Protein 2PKE (pdb70)

Nearest PDB structures (foldseek):
  2pke-assembly1_A  TM=1.004E+00  e=1.553E-43  Xanthomonas campestris pv. campestris
  2pke-assembly1_B  TM=9.563E-01  e=7.717E-36  Xanthomonas campestris pv. campestris
  3ddh-assembly1_A  TM=9.426E-01  e=3.919E-20  Bacteroides thetaiotaomicron
  4knv-assembly2_B  TM=7.099E-01  e=1.988E-10  Homo sapiens
  3qnm-assembly1_A  TM=6.988E-01  e=2.850E-10  Bacteroides thetaiotaomicron

B-factor: mean 28.71, std 10.89, range [10.17, 78.53]

Structure (mmCIF, N/CA/C/O backbone):
data_2PKE
#
_entry.id   2PKE
#
_cell.length_a   34.160
_cell.length_b   107.100
_cell.length_c   62.560
_cell.angle_alpha   90.000
_cell.angle_beta   102.290
_cell.angle_gamma   90.000
#
_symmetry.space_group_name_H-M   'P 1 21 1'
#
loop_
_entity.id
_entity.type
_entity.pdbx_description
1 polymer 'Haloacid delahogenase-like family hydrolase'
2 non-polymer 'MAGNESIUM ION'
3 non-polymer 'CHLORIDE ION'
4 non-polymer DI(HYDROXYETHYL)ETHER
5 water water
#
loop_
_atom_site.group_PDB
_atom_site.id
_atom_site.type_symbol
_atom_site.label_atom_id
_atom_site.label_alt_id
_atom_site.label_comp_id
_atom_site.label_asym_id
_atom_site.label_entity_id
_atom_site.label_seq_id
_atom_site.pdbx_PDB_ins_code
_atom_site.Cartn_x
_atom_site.Cartn_y
_atom_site.Cartn_z
_atom_site.occupancy
_atom_site.B_iso_or_equiv
_atom_site.auth_seq_id
_atom_site.auth_comp_id
_atom_site.auth_asym_id
_atom_site.auth_atom_id
_atom_site.pdbx_PDB_model_num
ATOM 1 N N . GLY A 1 1 ? -5.287 39.432 64.599 1.00 50.42 0 GLY A N 1
ATOM 2 C CA . GLY A 1 1 ? -6.528 40.006 64.016 1.00 49.85 0 GLY A CA 1
ATOM 3 C C . GLY A 1 1 ? -6.215 40.786 62.746 1.00 49.64 0 GLY A C 1
ATOM 4 O O . GLY A 1 1 ? -5.296 41.606 62.711 1.00 48.20 0 GLY A O 1
ATOM 13 N N . THR A 1 3 ? -6.605 43.631 59.823 1.00 41.41 2 THR A N 1
ATOM 14 C CA . THR A 1 3 ? -6.969 45.053 59.856 1.00 41.52 2 THR A CA 1
ATOM 15 C C . THR A 1 3 ? -7.354 45.527 58.449 1.00 39.16 2 THR A C 1
ATOM 16 O O . THR A 1 3 ? -6.875 44.975 57.451 1.00 39.38 2 THR A O 1
ATOM 20 N N . PRO A 1 4 ? -8.235 46.539 58.366 1.00 37.99 3 PRO A N 1
ATOM 21 C CA . PRO A 1 4 ? -8.801 46.888 57.065 1.00 37.20 3 PRO A CA 1
ATOM 22 C C . PRO A 1 4 ? -7.764 47.149 55.967 1.00 38.49 3 PRO A C 1
ATOM 23 O O . PRO A 1 4 ? -6.811 47.871 56.183 1.00 37.08 3 PRO A O 1
ATOM 27 N N . ILE A 1 5 ? -7.983 46.517 54.815 1.00 36.70 4 ILE A N 1
ATOM 28 C CA . ILE A 1 5 ? -7.214 46.711 53.600 1.00 36.67 4 ILE A CA 1
ATOM 29 C C . ILE A 1 5 ? -7.436 48.103 53.036 1.00 34.70 4 ILE A C 1
ATOM 30 O O . ILE A 1 5 ? -8.552 48.594 53.024 1.00 29.79 4 ILE A O 1
ATOM 35 N N . ALA A 1 6 ? -6.350 48.725 52.580 1.00 37.67 5 ALA A N 1
ATOM 36 C CA . ALA A 1 6 ? -6.412 49.948 51.771 1.00 37.02 5 ALA A CA 1
ATOM 37 C C . ALA A 1 6 ? -6.819 49.501 50.379 1.00 37.56 5 ALA A C 1
ATOM 38 O O . ALA A 1 6 ? -6.093 48.747 49.726 1.00 42.32 5 ALA A O 1
ATOM 40 N N . GLN A 1 7 ? -7.986 49.926 49.928 1.00 34.59 6 GLN A N 1
ATOM 41 C CA . GLN A 1 7 ? -8.475 49.459 48.632 1.00 34.16 6 GLN A CA 1
ATOM 42 C C . GLN A 1 7 ? -8.072 50.401 47.525 1.00 33.72 6 GLN A C 1
ATOM 43 O O . GLN A 1 7 ? -8.070 51.621 47.707 1.00 35.66 6 GLN A O 1
ATOM 49 N N . ARG A 1 8 ? -7.712 49.832 46.383 1.00 32.77 7 ARG A N 1
ATOM 50 C CA . ARG A 1 8 ? -7.236 50.608 45.245 1.00 34.02 7 ARG A CA 1
ATOM 51 C C . ARG A 1 8 ? -8.374 50.863 44.293 1.00 33.39 7 ARG A C 1
ATOM 52 O O . ARG A 1 8 ? -9.189 49.971 44.016 1.00 31.58 7 ARG A O 1
ATOM 60 N N . ASP A 1 9 ? -8.406 52.071 43.753 1.00 32.40 8 ASP A N 1
ATOM 61 C CA . ASP A 1 9 ? -9.362 52.377 42.708 1.00 32.37 8 ASP A CA 1
ATOM 62 C C . ASP A 1 9 ? -8.854 51.719 41.438 1.00 28.53 8 ASP A C 1
ATOM 63 O O . ASP A 1 9 ? -7.690 51.353 41.339 1.00 25.68 8 ASP A O 1
ATOM 68 N N . GLY A 1 10 ? -9.736 51.542 40.470 1.00 28.44 9 GLY A N 1
ATOM 69 C CA . GLY A 1 10 ? -9.344 51.004 39.179 1.00 27.27 9 GLY A CA 1
ATOM 70 C C . GLY A 1 10 ? -9.189 49.501 39.094 1.00 29.02 9 GLY A C 1
ATOM 71 O O . GLY A 1 10 ? -8.708 49.017 38.076 1.00 29.29 9 GLY A O 1
ATOM 72 N N . GLN A 1 11 ? -9.533 48.787 40.177 1.00 27.15 10 GLN A N 1
ATOM 73 C CA . GLN A 1 11 ? -9.584 47.307 40.196 1.00 27.70 10 GLN A CA 1
ATOM 74 C C . GLN A 1 11 ? -10.732 46.855 41.097 1.00 24.88 10 GLN A C 1
ATOM 75 O O . GLN A 1 11 ? -11.143 47.592 42.003 1.00 27.23 10 GLN A O 1
ATOM 81 N N . ALA A 1 12 ? -11.238 45.646 40.874 1.00 22.31 11 ALA A N 1
ATOM 82 C CA . ALA A 1 12 ? -12.393 45.137 41.624 1.00 19.82 11 ALA A CA 1
ATOM 83 C C . ALA A 1 12 ? -11.916 44.222 42.756 1.00 21.06 11 ALA A C 1
ATOM 84 O O . ALA A 1 12 ? -12.253 44.453 43.914 1.00 26.47 11 ALA A O 1
ATOM 86 N N . ILE A 1 13 ? -11.062 43.243 42.456 1.00 23.79 12 ILE A N 1
ATOM 87 C CA . ILE A 1 13 ? -10.525 42.370 43.503 1.00 20.04 12 ILE A CA 1
ATOM 88 C C . ILE A 1 13 ? -9.448 43.147 44.295 1.00 21.65 12 ILE A C 1
ATOM 89 O O . ILE A 1 13 ? -8.618 43.831 43.713 1.00 22.42 12 ILE A O 1
ATOM 94 N N . GLN A 1 14 ? -9.475 43.065 45.616 1.00 21.48 13 GLN A N 1
ATOM 95 C CA . GLN A 1 14 ? -8.518 43.794 46.446 1.00 19.80 13 GLN A CA 1
ATOM 96 C C . GLN A 1 14 ? -7.624 42.895 47.284 1.00 20.98 13 GLN A C 1
ATOM 97 O O . GLN A 1 14 ? -6.584 43.349 47.753 1.00 22.93 13 GLN A O 1
ATOM 103 N N . LEU A 1 15 ? -8.020 41.634 47.491 1.00 19.27 14 LEU A N 1
ATOM 104 C CA . LEU A 1 15 ? -7.340 40.773 48.419 1.00 19.46 14 LEU A CA 1
ATOM 105 C C . LEU A 1 15 ? -7.269 39.360 47.865 1.00 20.28 14 LEU A C 1
ATOM 106 O O . LEU A 1 15 ? -8.236 38.856 47.364 1.00 15.41 14 LEU A O 1
ATOM 111 N N . VAL A 1 16 ? -6.099 38.757 47.919 1.00 20.82 15 VAL A N 1
ATOM 112 C CA . VAL A 1 16 ? -5.945 37.395 47.465 1.00 19.42 15 VAL A CA 1
ATOM 113 C C . VAL A 1 16 ? -5.477 36.568 48.654 1.00 19.66 15 VAL A C 1
ATOM 114 O O . VAL A 1 16 ? -4.460 36.875 49.274 1.00 21.94 15 VAL A O 1
ATOM 118 N N . GLY A 1 17 ? -6.239 35.533 48.967 1.00 16.71 16 GLY A N 1
ATOM 119 C CA . GLY A 1 17 ? -5.926 34.665 50.051 1.00 18.21 16 GLY A CA 1
ATOM 120 C C . GLY A 1 17 ? -5.278 33.429 49.499 1.00 20.44 16 GLY A C 1
ATOM 121 O O . GLY A 1 17 ? -5.602 33.018 48.395 1.00 19.47 16 GLY A O 1
ATOM 122 N N . PHE A 1 18 ? -4.339 32.843 50.261 1.00 18.29 17 PHE A N 1
ATOM 123 C CA . PHE A 1 18 ? -3.667 31.640 49.869 1.00 17.96 17 PHE A CA 1
ATOM 124 C C . PHE A 1 18 ? -3.817 30.622 50.973 1.00 15.59 17 PHE A C 1
ATOM 125 O O . PHE A 1 18 ? -3.556 30.930 52.143 1.00 20.17 17 PHE A O 1
ATOM 133 N N . ASP A 1 19 ? -4.140 29.394 50.620 1.00 16.42 18 ASP A N 1
ATOM 134 C CA . ASP A 1 19 ? -3.908 28.249 51.518 1.00 16.77 18 ASP A CA 1
ATOM 135 C C . ASP A 1 19 ? -2.402 27.973 51.664 1.00 19.22 18 ASP A C 1
ATOM 136 O O . ASP A 1 19 ? -1.574 28.447 50.874 1.00 21.54 18 ASP A O 1
ATOM 141 N N . GLY A 1 20 ? -2.009 27.228 52.692 1.00 21.63 19 GLY A N 1
ATOM 142 C CA . GLY A 1 20 ? -0.576 26.862 52.801 1.00 21.63 19 GLY A CA 1
ATOM 143 C C . GLY A 1 20 ? -0.305 25.430 52.351 1.00 20.85 19 GLY A C 1
ATOM 144 O O . GLY A 1 20 ? 0.292 25.185 51.298 1.00 21.66 19 GLY A O 1
ATOM 145 N N . ASP A 1 21 ? -0.711 24.488 53.178 1.00 22.81 20 ASP A N 1
ATOM 146 C CA . ASP A 1 21 ? -0.382 23.073 52.982 1.00 20.44 20 ASP A CA 1
ATOM 147 C C . ASP A 1 21 ? -0.906 22.593 51.635 1.00 21.32 20 ASP A C 1
ATOM 148 O O . ASP A 1 21 ? -2.110 22.719 51.331 1.00 19.30 20 ASP A O 1
ATOM 153 N N . ASP A 1 22 ? 0.003 22.137 50.793 1.00 20.25 21 ASP A N 1
ATOM 154 C CA . ASP A 1 22 ? -0.310 21.571 49.488 1.00 19.82 21 ASP A CA 1
ATOM 155 C C . ASP A 1 22 ? -0.749 22.595 48.447 1.00 20.15 21 ASP A C 1
ATOM 156 O O . ASP A 1 22 ? -1.236 22.213 47.369 1.00 20.47 21 ASP A O 1
ATOM 161 N N . THR A 1 23 ? -0.536 23.870 48.777 1.00 20.46 22 THR A N 1
ATOM 162 C CA . THR A 1 23 ? -0.801 25.008 47.897 1.00 20.24 22 THR A CA 1
ATOM 163 C C . THR A 1 23 ? 0.522 25.828 47.731 1.00 17.95 22 THR A C 1
ATOM 164 O O . THR A 1 23 ? 1.025 26.001 46.605 1.00 19.64 22 THR A O 1
ATOM 168 N N . LEU A 1 24 ? 1.061 26.325 48.849 1.00 20.38 23 LEU A N 1
ATOM 169 C CA . LEU A 1 24 ? 2.359 27.016 48.857 1.00 20.72 23 LEU A CA 1
ATOM 170 C C . LEU A 1 24 ? 3.554 26.068 49.085 1.00 19.94 23 LEU A C 1
ATOM 171 O O . LEU A 1 24 ? 4.646 26.333 48.602 1.00 22.45 23 LEU A O 1
ATOM 176 N N . TRP A 1 25 ? 3.355 25.004 49.854 1.00 20.98 24 TRP A N 1
ATOM 177 C CA . TRP A 1 25 ? 4.458 24.089 50.174 1.00 20.89 24 TRP A CA 1
ATOM 178 C C . TRP A 1 25 ? 3.891 22.684 50.231 1.00 22.30 24 TRP A C 1
ATOM 179 O O . TRP A 1 25 ? 2.686 22.505 50.341 1.00 23.39 24 TRP A O 1
ATOM 190 N N . LYS A 1 26 ? 4.770 21.694 50.208 1.00 24.26 25 LYS A N 1
ATOM 191 C CA . LYS A 1 26 ? 4.383 20.281 50.312 1.00 28.57 25 LYS A CA 1
ATOM 192 C C . LYS A 1 26 ? 4.066 19.926 51.764 1.00 27.88 25 LYS A C 1
ATOM 193 O O . LYS A 1 26 ? 4.762 20.362 52.681 1.00 30.59 25 LYS A O 1
ATOM 198 N N . SER A 1 27 ? 2.996 19.168 51.954 1.00 25.71 26 SER A N 1
ATOM 199 C CA . SER A 1 27 ? 2.537 18.773 53.289 1.00 28.10 26 SER A CA 1
ATOM 200 C C . SER A 1 27 ? 2.029 17.353 53.294 1.00 24.51 26 SER A C 1
ATOM 201 O O . SER A 1 27 ? 2.401 16.556 54.121 1.00 24.25 26 SER A O 1
ATOM 204 N N . GLU A 1 28 ? 1.157 17.069 52.352 1.00 27.02 27 GLU A N 1
ATOM 205 C CA . GLU A 1 28 ? 0.527 15.779 52.279 1.00 27.39 27 GLU A CA 1
ATOM 206 C C . GLU A 1 28 ? 1.554 14.653 52.137 1.00 24.40 27 GLU A C 1
ATOM 207 O O . GLU A 1 28 ? 1.362 13.588 52.672 1.00 22.23 27 GLU A O 1
ATOM 213 N N . ASP A 1 29 ? 2.638 14.897 51.417 1.00 25.32 28 ASP A N 1
ATOM 214 C CA . ASP A 1 29 ? 3.697 13.898 51.252 1.00 25.24 28 ASP A CA 1
ATOM 215 C C . ASP A 1 29 ? 4.125 13.380 52.609 1.00 26.33 28 ASP A C 1
ATOM 216 O O . ASP A 1 29 ? 4.361 12.194 52.790 1.00 25.43 28 ASP A O 1
ATOM 221 N N . TYR A 1 30 ? 4.290 14.307 53.552 1.00 24.12 29 TYR A N 1
ATOM 222 C CA . TYR A 1 30 ? 4.755 13.964 54.892 1.00 24.98 29 TYR A CA 1
ATOM 223 C C . TYR A 1 30 ? 3.718 13.253 55.740 1.00 24.99 29 TYR A C 1
ATOM 224 O O . TYR A 1 30 ? 4.057 12.410 56.563 1.00 22.13 29 TYR A O 1
ATOM 233 N N . TYR A 1 31 ? 2.458 13.610 55.555 1.00 23.68 30 TYR A N 1
ATOM 234 C CA . TYR A 1 31 ? 1.392 12.903 56.188 1.00 22.96 30 TYR A CA 1
ATOM 235 C C . TYR A 1 31 ? 1.270 11.477 55.608 1.00 21.03 30 TYR A C 1
ATOM 236 O O . TYR A 1 31 ? 0.977 10.528 56.323 1.00 22.13 30 TYR A O 1
ATOM 245 N N . ARG A 1 32 ? 1.475 11.319 54.315 1.00 22.35 31 ARG A N 1
ATOM 246 C CA . ARG A 1 32 ? 1.440 9.974 53.735 1.00 26.11 31 ARG A CA 1
ATOM 247 C C . ARG A 1 32 ? 2.585 9.110 54.259 1.00 23.06 31 ARG A C 1
ATOM 248 O O . ARG A 1 32 ? 2.444 7.880 54.432 1.00 20.97 31 ARG A O 1
ATOM 256 N N . THR A 1 33 ? 3.732 9.735 54.484 1.00 24.20 32 THR A N 1
ATOM 257 C CA . THR A 1 33 ? 4.887 9.036 55.078 1.00 25.84 32 THR A CA 1
ATOM 258 C C . THR A 1 33 ? 4.578 8.585 56.498 1.00 26.65 32 THR A C 1
ATOM 259 O O . THR A 1 33 ? 4.912 7.458 56.900 1.00 26.36 32 THR A O 1
ATOM 263 N N . ALA A 1 34 ? 3.931 9.479 57.237 1.00 27.88 33 ALA A N 1
ATOM 264 C CA . ALA A 1 34 ? 3.446 9.204 58.590 1.00 27.99 33 ALA A CA 1
ATOM 265 C C . ALA A 1 34 ? 2.547 7.970 58.632 1.00 27.25 33 ALA A C 1
ATOM 266 O O . ALA A 1 34 ? 2.676 7.124 59.506 1.00 25.58 33 ALA A O 1
ATOM 268 N N . GLU A 1 35 ? 1.651 7.894 57.659 1.00 29.69 34 GLU A N 1
ATOM 269 C CA . GLU A 1 35 ? 0.669 6.824 57.554 1.00 30.65 34 GLU A CA 1
ATOM 270 C C . GLU A 1 35 ? 1.314 5.503 57.178 1.00 28.14 34 GLU A C 1
ATOM 271 O O . GLU A 1 35 ? 0.950 4.466 57.712 1.00 23.42 34 GLU A O 1
ATOM 277 N N . ALA A 1 36 ? 2.286 5.549 56.264 1.00 27.69 35 ALA A N 1
ATOM 278 C CA . ALA A 1 36 ? 3.054 4.355 55.867 1.00 26.13 35 ALA A CA 1
ATOM 279 C C . ALA A 1 36 ? 3.973 3.881 56.976 1.00 25.00 35 ALA A C 1
ATOM 280 O O . ALA A 1 36 ? 4.203 2.688 57.103 1.00 24.61 35 ALA A O 1
ATOM 282 N N . ASP A 1 37 ? 4.513 4.796 57.776 1.00 21.88 36 ASP A N 1
ATOM 283 C CA . ASP A 1 37 ? 5.332 4.388 58.945 1.00 23.64 36 ASP A CA 1
ATOM 284 C C . ASP A 1 37 ? 4.436 3.762 60.001 1.00 20.63 36 ASP A C 1
ATOM 285 O O . ASP A 1 37 ? 4.806 2.744 60.580 1.00 24.33 36 ASP A O 1
ATOM 290 N N . PHE A 1 38 ? 3.256 4.352 60.225 1.00 20.64 37 PHE A N 1
ATOM 291 C CA . PHE A 1 38 ? 2.218 3.788 61.110 1.00 21.46 37 PHE A CA 1
ATOM 292 C C . PHE A 1 38 ? 1.883 2.341 60.722 1.00 24.31 37 PHE A C 1
ATOM 293 O O . PHE A 1 38 ? 2.005 1.432 61.533 1.00 25.97 37 PHE A O 1
ATOM 301 N N . GLU A 1 39 ? 1.514 2.139 59.463 1.00 24.05 38 GLU A N 1
ATOM 302 C CA . GLU A 1 39 ? 1.212 0.815 58.906 1.00 22.90 38 GLU A CA 1
ATOM 303 C C . GLU A 1 39 ? 2.392 -0.144 59.072 1.00 20.25 38 GLU A C 1
ATOM 304 O O . GLU A 1 39 ? 2.206 -1.304 59.427 1.00 23.35 38 GLU A O 1
ATOM 307 N N . ALA A 1 40 ? 3.611 0.354 58.864 1.00 23.79 39 ALA A N 1
ATOM 308 C CA . ALA A 1 40 ? 4.837 -0.441 59.071 1.00 23.33 39 ALA A CA 1
ATOM 309 C C . ALA A 1 40 ? 4.965 -0.860 60.528 1.00 24.07 39 ALA A C 1
ATOM 310 O O . ALA A 1 40 ? 5.287 -2.001 60.805 1.00 23.52 39 ALA A O 1
ATOM 312 N N . ILE A 1 41 ? 4.701 0.031 61.478 1.00 23.86 40 ILE A N 1
ATOM 313 C CA . ILE A 1 41 ? 4.656 -0.402 62.912 1.00 22.61 40 ILE A CA 1
ATOM 314 C C . ILE A 1 41 ? 3.603 -1.505 63.159 1.00 23.96 40 ILE A C 1
ATOM 315 O O . ILE A 1 41 ? 3.888 -2.573 63.775 1.00 21.32 40 ILE A O 1
ATOM 320 N N . LEU A 1 42 ? 2.387 -1.259 62.677 1.00 24.79 41 LEU A N 1
ATOM 321 C CA . LEU A 1 42 ? 1.295 -2.233 62.837 1.00 25.34 41 LEU A CA 1
ATOM 322 C C . LEU A 1 42 ? 1.604 -3.579 62.169 1.00 28.35 41 LEU A C 1
ATOM 323 O O . LEU A 1 42 ? 1.186 -4.645 62.657 1.00 22.71 41 LEU A O 1
ATOM 328 N N . SER A 1 43 ? 2.354 -3.554 61.068 1.00 29.19 42 SER A N 1
ATOM 329 C CA . SER A 1 43 ? 2.568 -4.790 60.302 1.00 29.60 42 SER A CA 1
ATOM 330 C C . SER A 1 43 ? 3.131 -5.922 61.163 1.00 30.18 42 SER A C 1
ATOM 331 O O . SER A 1 43 ? 2.919 -7.083 60.845 1.00 32.09 42 SER A O 1
ATOM 334 N N . GLY A 1 44 ? 3.816 -5.585 62.260 1.00 32.01 43 GLY A N 1
ATOM 335 C CA . GLY A 1 44 ? 4.337 -6.576 63.202 1.00 32.32 43 GLY A CA 1
ATOM 336 C C . GLY A 1 44 ? 3.304 -7.197 64.143 1.00 33.42 43 GLY A C 1
ATOM 337 O O . GLY A 1 44 ? 3.634 -8.070 64.982 1.00 30.95 43 GLY A O 1
ATOM 338 N N . TYR A 1 45 ? 2.061 -6.733 64.016 1.00 31.65 44 TYR A N 1
ATOM 339 C CA . TYR A 1 45 ? 0.954 -7.216 64.823 1.00 30.86 44 TYR A CA 1
ATOM 340 C C . TYR A 1 45 ? -0.148 -7.845 63.973 1.00 31.80 44 TYR A C 1
ATOM 341 O O . TYR A 1 45 ? -0.826 -8.740 64.432 1.00 33.08 44 TYR A O 1
ATOM 350 N N . LEU A 1 46 ? -0.310 -7.380 62.736 1.00 33.02 45 LEU A N 1
ATOM 351 C CA . LEU A 1 46 ? -1.479 -7.682 61.921 1.00 34.78 45 LEU A CA 1
ATOM 352 C C . LEU A 1 46 ? -1.069 -8.063 60.497 1.00 36.71 45 LEU A C 1
ATOM 353 O O . LEU A 1 46 ? -0.096 -7.521 59.968 1.00 37.65 45 LEU A O 1
ATOM 358 N N . ASP A 1 47 ? -1.830 -8.989 59.896 1.00 39.02 46 ASP A N 1
ATOM 359 C CA . ASP A 1 47 ? -1.713 -9.381 58.472 1.00 38.80 46 ASP A CA 1
ATOM 360 C C . ASP A 1 47 ? -1.991 -8.212 57.540 1.00 39.26 46 ASP A C 1
ATOM 361 O O . ASP A 1 47 ? -3.064 -7.625 57.592 1.00 40.50 46 ASP A O 1
ATOM 368 N N . GLN A 1 54 ? -4.617 -0.055 59.553 1.00 56.95 53 GLN A N 1
ATOM 369 C CA . GLN A 1 54 ? -5.961 -0.166 58.985 1.00 56.04 53 GLN A CA 1
ATOM 370 C C . GLN A 1 54 ? -6.942 0.994 59.265 1.00 55.86 53 GLN A C 1
ATOM 371 O O . GLN A 1 54 ? -6.737 1.804 60.177 1.00 54.87 53 GLN A O 1
ATOM 377 N N . GLN A 1 55 ? -8.021 1.040 58.481 1.00 55.67 54 GLN A N 1
ATOM 378 C CA . GLN A 1 55 ? -8.996 2.153 58.514 1.00 56.38 54 GLN A CA 1
ATOM 379 C C . GLN A 1 55 ? -10.120 2.102 59.621 1.00 56.52 54 GLN A C 1
ATOM 380 O O . GLN A 1 55 ? -11.277 2.489 59.377 1.00 56.17 54 GLN A O 1
ATOM 383 N N . HIS A 1 56 ? -9.740 1.600 60.815 1.00 52.98 55 HIS A N 1
ATOM 384 C CA . HIS A 1 56 ? -10.289 2.042 62.114 1.00 48.77 55 HIS A CA 1
ATOM 385 C C . HIS A 1 56 ? -9.811 3.480 62.378 1.00 45.77 55 HIS A C 1
ATOM 386 O O . HIS A 1 56 ? -10.296 4.150 63.294 1.00 41.11 55 HIS A O 1
ATOM 389 N N . LEU A 1 57 ? -8.822 3.915 61.597 1.00 43.36 56 LEU A N 1
ATOM 390 C CA . LEU A 1 57 ? -8.183 5.207 61.776 1.00 43.65 56 LEU A CA 1
ATOM 391 C C . LEU A 1 57 ? -9.096 6.378 61.431 1.00 42.17 56 LEU A C 1
ATOM 392 O O . LEU A 1 57 ? -9.035 7.408 62.108 1.00 39.39 56 LEU A O 1
ATOM 397 N N . LEU A 1 58 ? -9.910 6.230 60.376 1.00 42.18 57 LEU A N 1
ATOM 398 C CA . LEU A 1 58 ? -10.915 7.255 60.015 1.00 42.55 57 LEU A CA 1
ATOM 399 C C . LEU A 1 58 ? -11.994 7.298 61.100 1.00 39.19 57 LEU A C 1
ATOM 400 O O . LEU A 1 58 ? -12.433 8.367 61.511 1.00 40.14 57 LEU A O 1
ATOM 402 N N . ALA A 1 59 ? -12.393 6.134 61.591 1.00 38.00 58 ALA A N 1
ATOM 403 C CA . ALA A 1 59 ? -13.353 6.092 62.686 1.00 37.96 58 ALA A CA 1
ATOM 404 C C . ALA A 1 59 ? -12.878 7.040 63.799 1.00 37.07 58 ALA A C 1
ATOM 405 O O . ALA A 1 59 ? -13.576 7.993 64.149 1.00 36.34 58 ALA A O 1
ATOM 407 N N . VAL A 1 60 ? -11.667 6.778 64.299 1.00 32.14 59 VAL A N 1
ATOM 408 C CA . VAL A 1 60 ? -11.073 7.506 65.412 1.00 31.54 59 VAL A CA 1
ATOM 409 C C . VAL A 1 60 ? -10.803 8.966 65.095 1.00 31.29 59 VAL A C 1
ATOM 410 O O . VAL A 1 60 ? -11.098 9.843 65.896 1.00 31.32 59 VAL A O 1
ATOM 414 N N . GLU A 1 61 ? -10.208 9.234 63.949 1.00 33.73 60 GLU A N 1
ATOM 415 C CA . GLU A 1 61 ? -9.933 10.610 63.590 1.00 36.96 60 GLU A CA 1
ATOM 416 C C . GLU A 1 61 ? -11.217 11.450 63.499 1.00 37.99 60 GLU A C 1
ATOM 417 O O . GLU A 1 61 ? -11.236 12.601 63.930 1.00 38.19 60 GLU A O 1
ATOM 423 N N . ARG A 1 62 ? -12.277 10.870 62.956 1.00 39.20 61 ARG A N 1
ATOM 424 C CA . ARG A 1 62 ? -13.561 11.578 62.788 1.00 39.34 61 ARG A CA 1
ATOM 425 C C . ARG A 1 62 ? -14.164 11.981 64.147 1.00 37.31 61 ARG A C 1
ATOM 426 O O . ARG A 1 62 ? -14.589 13.134 64.336 1.00 36.24 61 ARG A O 1
ATOM 430 N N . ARG A 1 63 ? -14.154 11.060 65.108 1.00 36.34 62 ARG A N 1
ATOM 431 C CA . ARG A 1 63 ? -14.590 11.400 66.463 1.00 37.70 62 ARG A CA 1
ATOM 432 C C . ARG A 1 63 ? -13.649 12.329 67.263 1.00 33.52 62 ARG A C 1
ATOM 433 O O . ARG A 1 63 ? -14.113 13.104 68.092 1.00 34.85 62 ARG A O 1
ATOM 441 N N . ASN A 1 64 ? -12.356 12.254 67.007 1.00 29.89 63 ASN A N 1
ATOM 442 C CA . ASN A 1 64 ? -11.384 13.100 67.705 1.00 27.08 63 ASN A CA 1
ATOM 443 C C . ASN A 1 64 ? -11.214 14.495 67.129 1.00 27.90 63 ASN A C 1
ATOM 444 O O . ASN A 1 64 ? -10.692 15.377 67.794 1.00 29.79 63 ASN A O 1
ATOM 449 N N . LEU A 1 65 ? -11.671 14.705 65.900 1.00 30.09 64 LEU A N 1
ATOM 450 C CA . LEU A 1 65 ? -11.627 16.027 65.268 1.00 29.50 64 LEU A CA 1
ATOM 451 C C . LEU A 1 65 ? -12.315 17.027 66.178 1.00 28.95 64 LEU A C 1
ATOM 452 O O . LEU A 1 65 ? -11.899 18.166 66.298 1.00 25.69 64 LEU A O 1
ATOM 457 N N . LYS A 1 66 ? -13.366 16.562 66.843 1.00 31.36 65 LYS A N 1
ATOM 458 C CA . LYS A 1 66 ? -14.229 17.387 67.642 1.00 28.04 65 LYS A CA 1
ATOM 459 C C . LYS A 1 66 ? -13.572 17.807 68.974 1.00 28.31 65 LYS A C 1
ATOM 460 O O . LYS A 1 66 ? -14.057 18.743 69.609 1.00 30.54 65 LYS A O 1
ATOM 463 N N . ILE A 1 67 ? -12.466 17.168 69.381 1.00 26.77 66 ILE A N 1
ATOM 464 C CA . ILE A 1 67 ? -11.695 17.657 70.529 1.00 28.09 66 ILE A CA 1
ATOM 465 C C . ILE A 1 67 ? -10.295 18.174 70.189 1.00 26.72 66 ILE A C 1
ATOM 466 O O . ILE A 1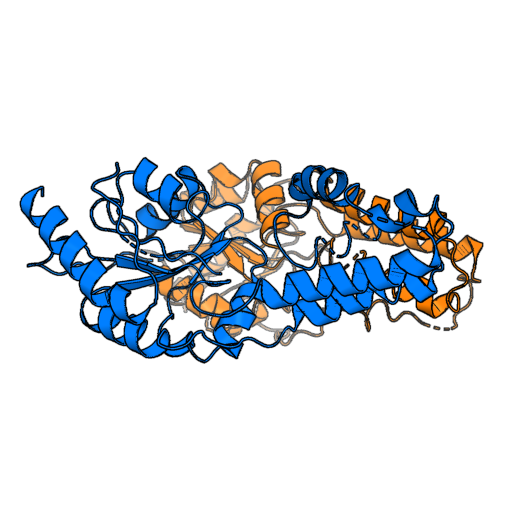 67 ? -9.759 19.044 70.900 1.00 27.05 66 ILE A O 1
ATOM 471 N N . PHE A 1 68 ? -9.699 17.671 69.109 1.00 23.08 67 PHE A N 1
ATOM 472 C CA . PHE A 1 68 ? -8.329 18.071 68.746 1.00 22.56 67 PHE A CA 1
ATOM 473 C C . PHE A 1 68 ? -8.286 19.164 67.709 1.00 26.03 67 PHE A C 1
ATOM 474 O O . PHE A 1 68 ? -7.279 19.886 67.633 1.00 25.26 67 PHE A O 1
ATOM 482 N N . GLY A 1 69 ? -9.352 19.248 66.888 1.00 23.05 68 GLY A N 1
ATOM 483 C CA . GLY A 1 69 ? -9.274 19.927 65.595 1.00 26.52 68 GLY A CA 1
ATOM 484 C C . GLY A 1 69 ? -8.220 19.286 64.670 1.00 23.61 68 GLY A C 1
ATOM 485 O O . GLY A 1 69 ? -7.800 18.146 64.878 1.00 23.87 68 GLY A O 1
ATOM 486 N N . TYR A 1 70 ? -7.790 20.025 63.659 1.00 27.11 69 TYR A N 1
ATOM 487 C CA . TYR A 1 70 ? -6.864 19.512 62.646 1.00 23.46 69 TYR A CA 1
ATOM 488 C C . TYR A 1 70 ? -5.407 19.648 63.107 1.00 25.32 69 TYR A C 1
ATOM 489 O O . TYR A 1 70 ? -5.091 20.506 63.899 1.00 26.95 69 TYR A O 1
ATOM 498 N N . GLY A 1 71 ? -4.550 18.787 62.589 1.00 24.96 70 GLY A N 1
ATOM 499 C CA . GLY A 1 71 ? -3.104 18.905 62.763 1.00 23.66 70 GLY A CA 1
ATOM 500 C C . GLY A 1 71 ? -2.417 17.642 63.222 1.00 22.32 70 GLY A C 1
ATOM 501 O O . GLY A 1 71 ? -3.061 16.671 63.619 1.00 26.22 70 GLY A O 1
ATOM 502 N N . ALA A 1 72 ? -1.087 17.664 63.180 1.00 21.28 71 ALA A N 1
ATOM 503 C CA . ALA A 1 72 ? -0.251 16.470 63.491 1.00 22.08 71 ALA A CA 1
ATOM 504 C C . ALA A 1 72 ? -0.329 15.987 64.926 1.00 20.82 71 ALA A C 1
ATOM 505 O O . ALA A 1 72 ? -0.173 14.811 65.203 1.00 22.58 71 ALA A O 1
ATOM 507 N N . LYS A 1 73 ? -0.540 16.884 65.872 1.00 21.58 72 LYS A N 1
ATOM 508 C CA . LYS A 1 73 ? -0.597 16.467 67.268 1.00 24.86 72 LYS A CA 1
ATOM 509 C C . LYS A 1 73 ? -1.789 15.550 67.566 1.00 24.74 72 LYS A C 1
ATOM 510 O O . LYS A 1 73 ? -1.630 14.482 68.191 1.00 25.24 72 LYS A O 1
ATOM 516 N N . GLY A 1 74 ? -2.964 15.937 67.087 1.00 24.31 73 GLY A N 1
ATOM 517 C CA . GLY A 1 74 ? -4.164 15.125 67.211 1.00 25.39 73 GLY A CA 1
ATOM 518 C C . GLY A 1 74 ? -4.039 13.868 66.385 1.00 22.31 73 GLY A C 1
ATOM 519 O O . GLY A 1 74 ? -4.514 12.814 66.783 1.00 22.46 73 GLY A O 1
ATOM 528 N N . THR A 1 76 ? -1.352 12.110 65.881 1.00 18.14 75 THR A N 1
ATOM 529 C CA . THR A 1 76 ? -0.555 11.168 66.687 1.00 20.70 75 THR A CA 1
ATOM 530 C C . THR A 1 76 ? -1.334 10.457 67.774 1.00 20.35 75 THR A C 1
ATOM 531 O O . THR A 1 76 ? -1.235 9.228 67.921 1.00 21.03 75 THR A O 1
ATOM 535 N N . LEU A 1 77 ? -2.132 11.224 68.498 1.00 22.63 76 LEU A N 1
ATOM 536 C CA . LEU A 1 77 ? -3.011 10.681 69.536 1.00 23.44 76 LEU A CA 1
ATOM 537 C C . LEU A 1 77 ? -4.098 9.761 68.955 1.00 21.49 76 LEU A C 1
ATOM 538 O O . LEU A 1 77 ? -4.410 8.720 69.550 1.00 24.60 76 LEU A O 1
ATOM 543 N N . SER A 1 78 ? -4.637 10.117 67.795 1.00 20.78 77 SER A N 1
ATOM 544 C CA . SER A 1 78 ? -5.601 9.219 67.127 1.00 19.50 77 SER A CA 1
ATOM 545 C C . SER A 1 78 ? -4.909 7.920 66.648 1.00 19.10 77 SER A C 1
ATOM 546 O O . SER A 1 78 ? -5.492 6.862 66.689 1.00 21.47 77 SER A O 1
ATOM 557 N N . ILE A 1 80 ? -2.342 6.517 68.131 1.00 15.92 79 ILE A N 1
ATOM 558 C CA . ILE A 1 80 ? -2.025 5.696 69.310 1.00 19.64 79 ILE A CA 1
ATOM 559 C C . ILE A 1 80 ? -3.293 4.892 69.647 1.00 22.07 79 ILE A C 1
ATOM 560 O O . ILE A 1 80 ? -3.273 3.643 69.831 1.00 21.65 79 ILE A O 1
ATOM 565 N N . GLU A 1 81 ? -4.397 5.621 69.697 1.00 20.77 80 GLU A N 1
ATOM 566 C CA . GLU A 1 81 ? -5.695 5.057 70.039 1.00 23.56 80 GLU A CA 1
ATOM 567 C C . GLU A 1 81 ? -6.095 3.968 69.048 1.00 20.67 80 GLU A C 1
ATOM 568 O O . GLU A 1 81 ? -6.554 2.895 69.424 1.00 21.99 80 GLU A O 1
ATOM 574 N N . THR A 1 82 ? -5.892 4.233 67.770 1.00 21.99 81 THR A N 1
ATOM 575 C CA . THR A 1 82 ? -6.177 3.247 66.720 1.00 21.08 81 THR A CA 1
ATOM 576 C C . THR A 1 82 ? -5.328 1.974 66.822 1.00 21.00 81 THR A C 1
ATOM 577 O O . THR A 1 82 ? -5.843 0.853 66.625 1.00 24.14 81 THR A O 1
ATOM 581 N N . ALA A 1 83 ? -4.020 2.131 67.090 1.00 20.90 82 ALA A N 1
ATOM 582 C CA . ALA A 1 83 ? -3.099 0.966 67.237 1.00 17.93 82 ALA A CA 1
ATOM 583 C C . ALA A 1 83 ? -3.447 0.083 68.407 1.00 18.93 82 ALA A C 1
ATOM 584 O O . ALA A 1 83 ? -3.360 -1.159 68.313 1.00 16.39 82 ALA A O 1
ATOM 586 N N . ILE A 1 84 ? -3.827 0.702 69.516 1.00 17.50 83 ILE A N 1
ATOM 587 C CA . ILE A 1 84 ? -4.214 -0.035 70.689 1.00 19.61 83 ILE A CA 1
ATOM 588 C C . ILE A 1 84 ? -5.479 -0.856 70.368 1.00 19.27 83 ILE A C 1
ATOM 589 O O . ILE A 1 84 ? -5.587 -2.033 70.760 1.00 16.61 83 ILE A O 1
ATOM 594 N N . GLU A 1 85 ? -6.414 -0.253 69.651 1.00 19.61 84 GLU A N 1
ATOM 595 C CA . GLU A 1 85 ? -7.617 -0.976 69.176 1.00 22.13 84 GLU A CA 1
ATOM 596 C C . GLU A 1 85 ? -7.325 -2.097 68.212 1.00 20.50 84 GLU A C 1
ATOM 597 O O . GLU A 1 85 ? -7.819 -3.230 68.378 1.00 18.74 84 GLU A O 1
ATOM 603 N N . LEU A 1 86 ? -6.587 -1.761 67.165 1.00 20.07 85 LEU A N 1
ATOM 604 C CA . LEU A 1 86 ? -6.284 -2.704 66.110 1.00 20.24 85 LEU A CA 1
ATOM 605 C C . LEU A 1 86 ? -5.549 -3.934 66.628 1.00 20.76 85 LEU A C 1
ATOM 606 O O . LEU A 1 86 ? -5.829 -5.039 66.167 1.00 22.52 85 LEU A O 1
ATOM 611 N N . THR A 1 87 ? -4.605 -3.734 67.558 1.00 20.87 86 THR A N 1
ATOM 612 C CA . THR A 1 87 ? -3.792 -4.828 68.092 1.00 21.75 86 THR A CA 1
ATOM 613 C C . THR A 1 87 ? -4.365 -5.421 69.383 1.00 20.65 86 THR A C 1
ATOM 614 O O . THR A 1 87 ? -3.700 -6.246 70.028 1.00 19.69 86 THR A O 1
ATOM 618 N N . GLU A 1 88 ? -5.607 -5.043 69.716 1.00 21.66 87 GLU A N 1
ATOM 619 C CA . GLU A 1 88 ? -6.307 -5.502 70.931 1.00 21.08 87 GLU A CA 1
ATOM 620 C C . GLU A 1 88 ? -5.398 -5.300 72.143 1.00 20.01 87 GLU A C 1
ATOM 621 O O . GLU A 1 88 ? -5.169 -6.231 72.913 1.00 20.52 87 GLU A O 1
ATOM 627 N N . ALA A 1 89 ? -4.853 -4.095 72.268 1.00 18.75 88 ALA A N 1
ATOM 628 C CA . ALA A 1 89 ? -3.920 -3.736 73.350 1.00 17.08 88 ALA A CA 1
ATOM 629 C C . ALA A 1 89 ? -2.667 -4.628 73.444 1.00 17.90 88 ALA A C 1
ATOM 630 O O . ALA A 1 89 ? -2.019 -4.691 74.492 1.00 17.26 88 ALA A O 1
ATOM 632 N N . ARG A 1 90 ? -2.312 -5.306 72.347 1.00 22.61 89 ARG A N 1
ATOM 633 C CA . ARG A 1 90 ? -1.054 -6.093 72.305 1.00 21.00 89 ARG A CA 1
ATOM 634 C C . ARG A 1 90 ? 0.148 -5.214 72.013 1.00 21.00 89 ARG A C 1
ATOM 635 O O . ARG A 1 90 ? 1.291 -5.584 72.341 1.00 21.41 89 ARG A O 1
ATOM 643 N N . ILE A 1 91 ? -0.094 -4.053 71.401 1.00 19.83 90 ILE A N 1
ATOM 644 C CA . ILE A 1 91 ? 1.005 -3.242 70.956 1.00 17.61 90 ILE A CA 1
ATOM 645 C C . ILE A 1 91 ? 1.956 -2.925 72.097 1.00 17.68 90 ILE A C 1
ATOM 646 O O . ILE A 1 91 ? 1.521 -2.554 73.189 1.00 18.82 90 ILE A O 1
ATOM 651 N N . GLU A 1 92 ? 3.256 -3.115 71.851 1.00 16.56 91 GLU A N 1
ATOM 652 C CA . GLU A 1 92 ? 4.292 -2.752 72.815 1.00 18.12 91 GLU A CA 1
ATOM 653 C C . GLU A 1 92 ? 4.451 -1.237 73.064 1.00 16.76 91 GLU A C 1
ATOM 654 O O . GLU A 1 92 ? 4.345 -0.461 72.148 1.00 17.39 91 GLU A O 1
ATOM 660 N N . ALA A 1 93 ? 4.738 -0.840 74.310 1.00 18.78 92 ALA A N 1
ATOM 661 C CA . ALA A 1 93 ? 5.057 0.562 74.630 1.00 21.07 92 ALA A CA 1
ATOM 662 C C . ALA A 1 93 ? 6.202 1.078 73.733 1.00 21.38 92 ALA A C 1
ATOM 663 O O . ALA A 1 93 ? 6.174 2.199 73.242 1.00 22.92 92 ALA A O 1
ATOM 665 N N . ARG A 1 94 ? 7.194 0.226 73.456 1.00 20.38 93 ARG A N 1
ATOM 666 C CA . ARG A 1 94 ? 8.229 0.614 72.515 1.00 20.74 93 ARG A CA 1
ATOM 667 C C . ARG A 1 94 ? 7.656 1.036 71.138 1.00 20.64 93 ARG A C 1
ATOM 668 O O . ARG A 1 94 ? 8.106 2.020 70.535 1.00 18.77 93 ARG A O 1
ATOM 673 N N . ASP A 1 95 ? 6.651 0.328 70.646 1.00 21.35 94 ASP A N 1
ATOM 674 C CA . ASP A 1 95 ? 6.063 0.694 69.339 1.00 21.20 94 ASP A CA 1
ATOM 675 C C . ASP A 1 95 ? 5.127 1.914 69.411 1.00 20.72 94 ASP A C 1
ATOM 676 O O . ASP A 1 95 ? 5.023 2.709 68.465 1.00 21.20 94 ASP A O 1
ATOM 681 N N . ILE A 1 96 ? 4.501 2.116 70.555 1.00 22.92 95 ILE A N 1
ATOM 682 C CA . ILE A 1 96 ? 3.772 3.385 70.802 1.00 22.98 95 ILE A CA 1
ATOM 683 C C . ILE A 1 96 ? 4.726 4.569 70.832 1.00 22.85 95 ILE A C 1
ATOM 684 O O . ILE A 1 96 ? 4.380 5.627 70.315 1.00 20.35 95 ILE A O 1
ATOM 689 N N A GLN A 1 97 ? 5.890 4.357 71.441 0.50 22.75 96 GLN A N 1
ATOM 690 N N B GLN A 1 97 ? 5.920 4.416 71.410 0.50 24.04 96 GLN A N 1
ATOM 691 C CA A GLN A 1 97 ? 7.017 5.271 71.384 0.50 22.34 96 GLN A CA 1
ATOM 692 C CA B GLN A 1 97 ? 6.923 5.485 71.350 0.50 25.03 96 GLN A CA 1
ATOM 693 C C A GLN A 1 97 ? 7.291 5.674 69.941 0.50 22.08 96 GLN A C 1
ATOM 694 C C B GLN A 1 97 ? 7.352 5.718 69.899 0.50 24.02 96 GLN A C 1
ATOM 695 O O A GLN A 1 97 ? 7.394 6.870 69.626 0.50 19.45 96 GLN A O 1
ATOM 696 O O B GLN A 1 97 ? 7.633 6.864 69.526 0.50 23.34 96 GLN A O 1
ATOM 707 N N . ARG A 1 98 ? 7.371 4.660 69.078 1.00 21.28 97 ARG A N 1
ATOM 708 C CA . ARG A 1 98 ? 7.592 4.845 67.637 1.00 21.66 97 ARG A CA 1
ATOM 709 C C . ARG A 1 98 ? 6.484 5.628 66.933 1.00 20.24 97 ARG A C 1
ATOM 710 O O . ARG A 1 98 ? 6.738 6.396 66.027 1.00 25.19 97 ARG A O 1
ATOM 718 N N . ILE A 1 99 ? 5.250 5.459 67.364 1.00 21.22 98 ILE A N 1
ATOM 719 C CA . ILE A 1 99 ? 4.153 6.276 66.853 1.00 19.59 98 ILE A CA 1
ATOM 720 C C . ILE A 1 99 ? 4.335 7.729 67.313 1.00 23.02 98 ILE A C 1
ATOM 721 O O . ILE A 1 99 ? 4.161 8.663 66.511 1.00 20.12 98 ILE A O 1
ATOM 726 N N . VAL A 1 100 ? 4.687 7.948 68.581 1.00 22.29 99 VAL A N 1
ATOM 727 C CA . VAL A 1 100 ? 4.938 9.326 69.026 1.00 21.87 99 VAL A CA 1
ATOM 728 C C . VAL A 1 100 ? 6.031 9.969 68.155 1.00 23.72 99 VAL A C 1
ATOM 729 O O . VAL A 1 100 ? 5.920 11.137 67.811 1.00 23.94 99 VAL A O 1
ATOM 733 N N . GLU A 1 101 ? 7.076 9.226 67.806 1.00 25.26 100 GLU A N 1
ATOM 734 C CA . GLU A 1 101 ? 8.159 9.755 66.949 1.00 25.18 100 GLU A CA 1
ATOM 735 C C . GLU A 1 101 ? 7.690 10.109 65.563 1.00 24.47 100 GLU A C 1
ATOM 736 O O . GLU A 1 101 ? 8.118 11.115 65.022 1.00 25.25 100 GLU A O 1
ATOM 742 N N . ILE A 1 102 ? 6.810 9.305 64.982 1.00 22.32 101 ILE A N 1
ATOM 743 C CA . ILE A 1 102 ? 6.180 9.680 63.725 1.00 24.34 101 ILE A CA 1
ATOM 744 C C . ILE A 1 102 ? 5.583 11.072 63.849 1.00 25.10 101 ILE A C 1
ATOM 745 O O . ILE A 1 102 ? 5.722 11.927 62.984 1.00 23.61 101 ILE A O 1
ATOM 750 N N . GLY A 1 103 ? 4.874 11.282 64.936 1.00 26.93 102 GLY A N 1
ATOM 751 C CA . GLY A 1 103 ? 4.224 12.548 65.145 1.00 25.17 102 GLY A CA 1
ATOM 752 C C . GLY A 1 103 ? 5.216 13.662 65.343 1.00 25.91 102 GLY A C 1
ATOM 753 O O . GLY A 1 103 ? 5.015 14.750 64.819 1.00 22.61 102 GLY A O 1
ATOM 754 N N . ARG A 1 104 ? 6.262 13.401 66.127 1.00 24.20 103 ARG A N 1
ATOM 755 C CA . ARG A 1 104 ? 7.340 14.356 66.294 1.00 26.95 103 ARG A CA 1
ATOM 756 C C . ARG A 1 104 ? 7.968 14.735 64.968 1.00 27.81 103 ARG A C 1
ATOM 757 O O . ARG A 1 104 ? 8.277 15.919 64.745 1.00 28.60 103 ARG A O 1
ATOM 765 N N . ALA A 1 105 ? 8.172 13.741 64.105 1.00 24.33 104 ALA A N 1
ATOM 766 C CA . ALA A 1 105 ? 8.808 13.982 62.826 1.00 27.90 104 ALA A CA 1
ATOM 767 C C . ALA A 1 105 ? 7.918 14.850 61.959 1.00 24.07 104 ALA A C 1
ATOM 768 O O . ALA A 1 105 ? 8.423 15.691 61.213 1.00 26.64 104 ALA A O 1
ATOM 770 N N . THR A 1 106 ? 6.606 14.627 62.033 1.00 25.81 105 THR A N 1
ATOM 771 C CA . THR A 1 106 ? 5.625 15.332 61.165 1.00 24.35 105 THR A CA 1
ATOM 772 C C . THR A 1 106 ? 5.503 16.779 61.626 1.00 25.01 105 THR A C 1
ATOM 773 O O . THR A 1 106 ? 5.420 17.724 60.820 1.00 24.56 105 THR A O 1
ATOM 777 N N . LEU A 1 107 ? 5.579 16.957 62.933 1.00 23.72 106 LEU A N 1
ATOM 778 C CA . LEU A 1 107 ? 5.545 18.290 63.512 1.00 24.28 106 LEU A CA 1
ATOM 779 C C . LEU A 1 107 ? 6.737 19.162 63.177 1.00 28.10 106 LEU A C 1
ATOM 780 O O . LEU A 1 107 ? 6.675 20.355 63.364 1.00 33.87 106 LEU A O 1
ATOM 785 N N . GLN A 1 108 ? 7.829 18.576 62.723 1.00 32.99 107 GLN A N 1
ATOM 786 C CA . GLN A 1 108 ? 8.985 19.326 62.248 1.00 34.69 107 GLN A CA 1
ATOM 787 C C . GLN A 1 108 ? 9.281 18.925 60.814 1.00 33.16 107 GLN A C 1
ATOM 788 O O . GLN A 1 108 ? 10.437 18.877 60.422 1.00 32.13 107 GLN A O 1
ATOM 794 N N . HIS A 1 109 ? 8.256 18.623 60.027 1.00 33.08 108 HIS A N 1
ATOM 795 C CA . HIS A 1 109 ? 8.536 18.114 58.685 1.00 32.78 108 HIS A CA 1
ATOM 796 C C . HIS A 1 109 ? 9.181 19.228 57.883 1.00 31.89 108 HIS A C 1
ATOM 797 O O . HIS A 1 109 ? 8.874 20.405 58.095 1.00 30.44 108 HIS A O 1
ATOM 804 N N . PRO A 1 110 ? 10.121 18.852 56.998 1.00 32.02 109 PRO A N 1
ATOM 805 C CA . PRO A 1 110 ? 10.734 19.866 56.134 1.00 33.66 109 PRO A CA 1
ATOM 806 C C . PRO A 1 110 ? 9.640 20.610 55.366 1.00 32.45 109 PRO A C 1
ATOM 807 O O . PRO A 1 110 ? 8.685 19.982 54.904 1.00 34.07 109 PRO A O 1
ATOM 811 N N . VAL A 1 111 ? 9.775 21.928 55.245 1.00 33.21 110 VAL A N 1
ATOM 812 C CA . VAL A 1 111 ? 8.845 22.748 54.467 1.00 32.68 110 VAL A CA 1
ATOM 813 C C . VAL A 1 111 ? 9.502 23.151 53.152 1.00 31.95 110 VAL A C 1
ATOM 814 O O . VAL A 1 111 ? 10.405 24.012 53.078 1.00 33.91 110 VAL A O 1
ATOM 818 N N . GLU A 1 112 ? 9.039 22.510 52.093 1.00 31.79 111 GLU A N 1
ATOM 819 C CA . GLU A 1 112 ? 9.576 22.722 50.769 1.00 31.93 111 GLU A CA 1
ATOM 820 C C . GLU A 1 112 ? 8.516 23.421 49.936 1.00 29.18 111 GLU A C 1
ATOM 821 O O . GLU A 1 112 ? 7.471 22.843 49.622 1.00 27.02 111 GLU A O 1
ATOM 827 N N . VAL A 1 113 ? 8.801 24.667 49.579 1.00 24.48 112 VAL A N 1
ATOM 828 C CA . VAL A 1 113 ? 7.910 25.446 48.778 1.00 25.96 112 VAL A CA 1
ATOM 829 C C . VAL A 1 113 ? 7.780 24.818 47.381 1.00 25.78 112 VAL A C 1
ATOM 830 O O . VAL A 1 113 ? 8.719 24.251 46.838 1.00 24.61 112 VAL A O 1
ATOM 834 N N . ILE A 1 114 ? 6.579 24.870 46.831 1.00 25.12 113 ILE A N 1
ATOM 835 C CA . ILE A 1 114 ? 6.297 24.253 45.537 1.00 23.46 113 ILE A CA 1
ATOM 836 C C . ILE A 1 114 ? 6.878 25.112 44.411 1.00 23.58 113 ILE A C 1
ATOM 837 O O . ILE A 1 114 ? 6.917 26.339 44.510 1.00 22.31 113 ILE A O 1
ATOM 842 N N . ALA A 1 115 ? 7.347 24.461 43.346 1.00 23.19 114 ALA A N 1
ATOM 843 C CA . ALA A 1 115 ? 7.912 25.165 42.201 1.00 25.47 114 ALA A CA 1
ATOM 844 C C . ALA A 1 115 ? 6.996 26.258 41.681 1.00 27.06 114 ALA A C 1
ATOM 845 O O . ALA A 1 115 ? 5.827 25.998 41.390 1.00 28.26 114 ALA A O 1
ATOM 847 N N . GLY A 1 116 ? 7.540 27.476 41.590 1.00 25.69 115 GLY A N 1
ATOM 848 C CA . GLY A 1 116 ? 6.856 28.624 41.006 1.00 24.29 115 GLY A CA 1
ATOM 849 C C . GLY A 1 116 ? 6.031 29.466 41.951 1.00 23.87 115 GLY A C 1
ATOM 850 O O . GLY A 1 116 ? 5.541 30.539 41.575 1.00 21.96 115 GLY A O 1
ATOM 851 N N . VAL A 1 117 ? 5.890 29.002 43.190 1.00 21.48 116 VAL A N 1
ATOM 852 C CA . VAL A 1 117 ? 5.012 29.656 44.151 1.00 20.56 116 VAL A CA 1
ATOM 853 C C . VAL A 1 117 ? 5.501 31.043 44.516 1.00 19.41 116 VAL A C 1
ATOM 854 O O . VAL A 1 117 ? 4.761 32.005 44.418 1.00 19.98 116 VAL A O 1
ATOM 858 N N . ARG A 1 118 ? 6.778 31.179 44.862 1.00 17.32 117 ARG A N 1
ATOM 859 C CA . ARG A 1 118 ? 7.279 32.468 45.310 1.00 21.40 117 ARG A CA 1
ATOM 860 C C . ARG A 1 118 ? 7.105 33.513 44.243 1.00 21.89 117 ARG A C 1
ATOM 861 O O . ARG A 1 118 ? 6.744 34.675 44.555 1.00 21.29 117 ARG A O 1
ATOM 869 N N . GLU A 1 119 ? 7.367 33.155 42.983 1.00 22.63 118 GLU A N 1
ATOM 870 C CA . GLU A 1 119 ? 7.236 34.147 41.895 1.00 21.51 118 GLU A CA 1
ATOM 871 C C . GLU A 1 119 ? 5.774 34.541 41.697 1.00 21.43 118 GLU A C 1
ATOM 872 O O . GLU A 1 119 ? 5.504 35.673 41.472 1.00 20.94 118 GLU A O 1
ATOM 878 N N . ALA A 1 120 ? 4.875 33.554 41.709 1.00 23.32 119 ALA A N 1
ATOM 879 C CA . ALA A 1 120 ? 3.399 33.763 41.608 1.00 22.25 119 ALA A CA 1
ATOM 880 C C . ALA A 1 120 ? 2.916 34.743 42.702 1.00 19.90 119 ALA A C 1
ATOM 881 O O . ALA A 1 120 ? 2.283 35.763 42.418 1.00 19.48 119 ALA A O 1
ATOM 883 N N . VAL A 1 121 ? 3.268 34.454 43.955 1.00 20.60 120 VAL A N 1
ATOM 884 C CA . VAL A 1 121 ? 2.846 35.287 45.097 1.00 21.07 120 VAL A CA 1
ATOM 885 C C . VAL A 1 121 ? 3.373 36.717 44.996 1.00 22.19 120 VAL A C 1
ATOM 886 O O . VAL A 1 121 ? 2.634 37.669 45.256 1.00 23.99 120 VAL A O 1
ATOM 890 N N . ALA A 1 122 ? 4.668 36.859 44.682 1.00 22.49 121 ALA A N 1
ATOM 891 C CA . ALA A 1 122 ? 5.287 38.171 44.491 1.00 22.28 121 ALA A CA 1
ATOM 892 C C . ALA A 1 122 ? 4.581 38.934 43.381 1.00 22.42 121 ALA A C 1
ATOM 893 O O . ALA A 1 122 ? 4.360 40.152 43.473 1.00 18.24 121 ALA A O 1
ATOM 895 N N . ALA A 1 123 ? 4.283 38.235 42.281 1.00 24.81 122 ALA A N 1
ATOM 896 C CA . ALA A 1 123 ? 3.603 38.871 41.139 1.00 22.01 122 ALA A CA 1
ATOM 897 C C . ALA A 1 123 ? 2.225 39.392 41.542 1.00 24.00 122 ALA A C 1
ATOM 898 O O . ALA A 1 123 ? 1.861 40.528 41.213 1.00 26.05 122 ALA A O 1
ATOM 900 N N . ILE A 1 124 ? 1.461 38.561 42.266 1.00 20.63 123 ILE A N 1
ATOM 901 C CA . ILE A 1 124 ? 0.135 38.953 42.725 1.00 19.46 123 ILE A CA 1
ATOM 902 C C . ILE A 1 124 ? 0.231 40.095 43.735 1.00 19.37 123 ILE A C 1
ATOM 903 O O . ILE A 1 124 ? -0.507 41.084 43.619 1.00 22.18 123 ILE A O 1
ATOM 908 N N . ALA A 1 125 ? 1.183 39.982 44.657 1.00 24.62 124 ALA A N 1
ATOM 909 C CA . ALA A 1 125 ? 1.332 40.946 45.747 1.00 24.27 124 ALA A CA 1
ATOM 910 C C . ALA A 1 125 ? 1.666 42.334 45.233 1.00 26.63 124 ALA A C 1
ATOM 911 O O . ALA A 1 125 ? 1.520 43.286 45.957 1.00 31.17 124 ALA A O 1
ATOM 913 N N . ALA A 1 126 ? 2.127 42.445 43.997 1.00 30.48 125 ALA A N 1
ATOM 914 C CA . ALA A 1 126 ? 2.409 43.743 43.364 1.00 28.75 125 ALA A CA 1
ATOM 915 C C . ALA A 1 126 ? 1.132 44.552 43.138 1.00 28.84 125 ALA A C 1
ATOM 916 O O . ALA A 1 126 ? 1.173 45.778 43.178 1.00 27.46 125 ALA A O 1
ATOM 918 N N . ASP A 1 127 ? 0.000 43.870 42.909 1.00 26.71 126 ASP A N 1
ATOM 919 C CA . ASP A 1 127 ? -1.283 44.528 42.562 1.00 26.82 126 ASP A CA 1
ATOM 920 C C . ASP A 1 127 ? -2.430 44.372 43.567 1.00 23.67 126 ASP A C 1
ATOM 921 O O . ASP A 1 127 ? -3.447 45.056 43.452 1.00 25.64 126 ASP A O 1
ATOM 926 N N . TYR A 1 128 ? -2.274 43.411 44.480 1.00 21.56 127 TYR A N 1
ATOM 927 C CA . TYR A 1 128 ? -3.313 42.998 45.416 1.00 22.40 127 TYR A CA 1
ATOM 928 C C . TYR A 1 128 ? -2.702 42.821 46.802 1.00 24.00 127 TYR A C 1
ATOM 929 O O . TYR A 1 128 ? -1.527 42.453 46.890 1.00 28.57 127 TYR A O 1
ATOM 938 N N . ALA A 1 129 ? -3.483 43.072 47.858 1.00 23.93 128 ALA A N 1
ATOM 939 C CA . ALA A 1 129 ? -3.171 42.602 49.207 1.00 21.16 128 ALA A CA 1
ATOM 940 C C . ALA A 1 129 ? -3.155 41.107 49.161 1.00 23.24 128 ALA A C 1
ATOM 941 O O . ALA A 1 129 ? -3.934 40.507 48.399 1.00 24.44 128 ALA A O 1
ATOM 943 N N . VAL A 1 130 ? -2.301 40.495 49.979 1.00 23.63 129 VAL A N 1
ATOM 944 C CA . VAL A 1 130 ? -2.251 39.010 50.068 1.00 23.38 129 VAL A CA 1
ATOM 945 C C . VAL A 1 130 ? -2.378 38.556 51.528 1.00 24.41 129 VAL A C 1
ATOM 946 O O . VAL A 1 130 ? -1.936 39.242 52.430 1.00 21.62 129 VAL A O 1
ATOM 950 N N . VAL A 1 131 ? -3.012 37.407 51.772 1.00 24.59 130 VAL A N 1
ATOM 951 C CA . VAL A 1 131 ? -3.135 36.875 53.120 1.00 21.38 130 VAL A CA 1
ATOM 952 C C . VAL A 1 131 ? -2.976 35.347 53.035 1.00 17.65 130 VAL A C 1
ATOM 953 O O . VAL A 1 131 ? -3.443 34.710 52.109 1.00 19.68 130 VAL A O 1
ATOM 957 N N . LEU A 1 132 ? -2.349 34.760 54.026 1.00 21.07 131 LEU A N 1
ATOM 958 C CA . LEU A 1 132 ? -2.317 33.285 54.128 1.00 16.38 131 LEU A CA 1
ATOM 959 C C . LEU A 1 132 ? -3.417 32.876 55.079 1.00 19.60 131 LEU A C 1
ATOM 960 O O . LEU A 1 132 ? -3.420 33.324 56.216 1.00 21.83 131 LEU A O 1
ATOM 965 N N . ILE A 1 133 ? -4.350 32.040 54.630 1.00 22.08 132 ILE A N 1
ATOM 966 C CA . ILE A 1 133 ? -5.435 31.571 55.479 1.00 20.54 132 ILE A CA 1
ATOM 967 C C . ILE A 1 133 ? -5.354 30.076 55.528 1.00 22.67 132 ILE A C 1
ATOM 968 O O . ILE A 1 133 ? -5.460 29.364 54.505 1.00 19.14 132 ILE A O 1
ATOM 973 N N . THR A 1 134 ? -5.168 29.578 56.731 1.00 19.62 133 THR A N 1
ATOM 974 C CA . THR A 1 134 ? -5.095 28.135 56.928 1.00 22.78 133 THR A CA 1
ATOM 975 C C . THR A 1 134 ? -5.823 27.643 58.186 1.00 21.60 133 THR A C 1
ATOM 976 O O . THR A 1 134 ? -6.015 28.403 59.087 1.00 21.67 133 THR A O 1
ATOM 980 N N . LYS A 1 135 ? -6.285 26.394 58.188 1.00 26.93 134 LYS A N 1
ATOM 981 C CA . LYS A 1 135 ? -6.837 25.798 59.379 1.00 26.87 134 LYS A CA 1
ATOM 982 C C . LYS A 1 135 ? -5.800 24.912 60.044 1.00 27.28 134 LYS A C 1
ATOM 983 O O . LYS A 1 135 ? -4.766 24.575 59.438 1.00 27.88 134 LYS A O 1
ATOM 989 N N . GLY A 1 136 ? -6.030 24.603 61.317 1.00 24.47 135 GLY A N 1
ATOM 990 C CA . GLY A 1 136 ? -5.183 23.689 62.019 1.00 24.73 135 GLY A CA 1
ATOM 991 C C . GLY A 1 136 ? -4.451 24.312 63.181 1.00 24.93 135 GLY A C 1
ATOM 992 O O . GLY A 1 136 ? -5.011 25.137 63.918 1.00 25.94 135 GLY A O 1
ATOM 993 N N . ASP A 1 137 ? -3.215 23.851 63.365 1.00 22.12 136 ASP A N 1
ATOM 994 C CA . ASP A 1 137 ? -2.380 24.147 64.536 1.00 23.03 136 ASP A CA 1
ATOM 995 C C . ASP A 1 137 ? -1.671 25.468 64.297 1.00 23.37 136 ASP A C 1
ATOM 996 O O . ASP A 1 137 ? -0.849 25.620 63.374 1.00 22.34 136 ASP A O 1
ATOM 1001 N N . LEU A 1 138 ? -2.000 26.448 65.119 1.00 21.43 137 LEU A N 1
ATOM 1002 C CA . LEU A 1 138 ? -1.429 27.769 64.994 1.00 23.13 137 LEU A CA 1
ATOM 1003 C C . LEU A 1 138 ? 0.080 27.776 65.064 1.00 22.18 137 LEU A C 1
ATOM 1004 O O . LEU A 1 138 ? 0.737 28.424 64.275 1.00 20.58 137 LEU A O 1
ATOM 1009 N N . PHE A 1 139 ? 0.619 27.131 66.075 1.00 22.66 138 PHE A N 1
ATOM 1010 C CA . PHE A 1 139 ? 2.076 27.082 66.221 1.00 22.83 138 PHE A CA 1
ATOM 1011 C C . PHE A 1 139 ? 2.757 26.380 65.039 1.00 20.41 138 PHE A C 1
ATOM 1012 O O . PHE A 1 139 ? 3.756 26.866 64.536 1.00 23.72 138 PHE A O 1
ATOM 1020 N N . HIS A 1 140 ? 2.242 25.230 64.614 1.00 18.29 139 HIS A N 1
ATOM 1021 C CA . HIS A 1 140 ? 2.849 24.527 63.503 1.00 22.28 139 HIS A CA 1
ATOM 1022 C C . HIS A 1 140 ? 2.739 25.304 62.184 1.00 22.02 139 HIS A C 1
ATOM 1023 O O . HIS A 1 140 ? 3.713 25.379 61.424 1.00 22.37 139 HIS A O 1
ATOM 1030 N N . GLN A 1 141 ? 1.571 25.868 61.913 1.00 20.55 140 GLN A N 1
ATOM 1031 C CA . GLN A 1 141 ? 1.365 26.697 60.690 1.00 20.47 140 GLN A CA 1
ATOM 1032 C C . GLN A 1 141 ? 2.266 27.937 60.703 1.00 21.57 140 GLN A C 1
ATOM 1033 O O . GLN A 1 141 ? 2.883 28.296 59.695 1.00 18.49 140 GLN A O 1
ATOM 1039 N N . GLU A 1 142 ? 2.416 28.557 61.871 1.00 22.99 141 GLU A N 1
ATOM 1040 C CA . GLU A 1 142 ? 3.336 29.690 61.984 1.00 22.82 141 GLU A CA 1
ATOM 1041 C C . GLU A 1 142 ? 4.783 29.283 61.700 1.00 23.11 141 GLU A C 1
ATOM 1042 O O . GLU A 1 142 ? 5.521 29.981 61.011 1.00 20.17 141 GLU A O 1
ATOM 1048 N N . GLN A 1 143 ? 5.174 28.107 62.190 1.00 22.71 142 GLN A N 1
ATOM 1049 C CA . GLN A 1 143 ? 6.515 27.609 61.939 1.00 25.08 142 GLN A CA 1
ATOM 1050 C C . GLN A 1 143 ? 6.720 27.241 60.462 1.00 22.21 142 GLN A C 1
ATOM 1051 O O . GLN A 1 143 ? 7.795 27.481 59.915 1.00 20.03 142 GLN A O 1
ATOM 1057 N N . LYS A 1 144 ? 5.700 26.730 59.797 1.00 20.62 143 LYS A N 1
ATOM 1058 C CA . LYS A 1 144 ? 5.799 26.360 58.385 1.00 22.12 143 LYS A CA 1
ATOM 1059 C C . LYS A 1 144 ? 6.028 27.601 57.531 1.00 22.29 143 LYS A C 1
ATOM 1060 O O . LYS A 1 144 ? 6.937 27.597 56.719 1.00 20.04 143 LYS A O 1
ATOM 1066 N N . ILE A 1 145 ? 5.263 28.667 57.762 1.00 19.59 144 ILE A N 1
ATOM 1067 C CA . ILE A 1 145 ? 5.511 29.898 57.010 1.00 24.24 144 ILE A CA 1
ATOM 1068 C C . ILE A 1 145 ? 6.944 30.422 57.229 1.00 24.69 144 ILE A C 1
ATOM 1069 O O . ILE A 1 145 ? 7.559 30.906 56.305 1.00 24.85 144 ILE A O 1
ATOM 1074 N N . GLU A 1 146 ? 7.482 30.314 58.428 1.00 27.41 145 GLU A N 1
ATOM 1075 C CA . GLU A 1 146 ? 8.873 30.767 58.687 1.00 29.79 145 GLU A CA 1
ATOM 1076 C C . GLU A 1 146 ? 9.895 29.828 58.015 1.00 29.81 145 GLU A C 1
ATOM 1077 O O . GLU A 1 146 ? 10.764 30.302 57.312 1.00 32.36 145 GLU A O 1
ATOM 1083 N N . GLN A 1 147 ? 9.740 28.511 58.154 1.00 26.77 146 GLN A N 1
ATOM 1084 C CA . GLN A 1 147 ? 10.597 27.517 57.490 1.00 31.82 146 GLN A CA 1
ATOM 1085 C C . GLN A 1 147 ? 10.577 27.656 55.976 1.00 28.79 146 GLN A C 1
ATOM 1086 O O . GLN A 1 147 ? 11.507 27.222 55.313 1.00 31.00 146 GLN A O 1
ATOM 1092 N N . SER A 1 148 ? 9.483 28.182 55.428 1.00 27.85 147 SER A N 1
ATOM 1093 C CA . SER A 1 148 ? 9.226 28.170 53.988 1.00 25.44 147 SER A CA 1
ATOM 1094 C C . SER A 1 148 ? 10.089 29.149 53.256 1.00 23.31 147 SER A C 1
ATOM 1095 O O . SER A 1 148 ? 10.360 28.944 52.091 1.00 25.70 147 SER A O 1
ATOM 1098 N N . GLY A 1 149 ? 10.468 30.232 53.930 1.00 21.91 148 GLY A N 1
ATOM 1099 C CA . GLY A 1 149 ? 11.106 31.381 53.301 1.00 20.86 148 GLY A CA 1
ATOM 1100 C C . GLY A 1 149 ? 10.149 32.429 52.767 1.00 21.47 148 GLY A C 1
ATOM 1101 O O . GLY A 1 149 ? 10.562 33.532 52.423 1.00 19.79 148 GLY A O 1
ATOM 1102 N N . LEU A 1 150 ? 8.848 32.127 52.751 1.00 20.53 149 LEU A N 1
ATOM 1103 C CA . LEU A 1 150 ? 7.837 33.055 52.233 1.00 21.42 149 LEU A CA 1
ATOM 1104 C C . LEU A 1 150 ? 7.298 34.090 53.242 1.00 21.17 149 LEU A C 1
ATOM 1105 O O . LEU A 1 150 ? 6.404 34.818 52.905 1.00 22.33 149 LEU A O 1
ATOM 1110 N N . SER A 1 151 ? 7.834 34.143 54.464 1.00 25.20 150 SER A N 1
ATOM 1111 C CA . SER A 1 151 ? 7.410 35.135 55.497 1.00 25.09 150 SER A CA 1
ATOM 1112 C C . SER A 1 151 ? 7.426 36.572 55.075 1.00 25.67 150 SER A C 1
ATOM 1113 O O . SER A 1 151 ? 6.601 37.351 55.496 1.00 26.54 150 SER A O 1
ATOM 1116 N N . ASP A 1 152 ? 8.407 36.955 54.291 1.00 25.03 151 ASP A N 1
ATOM 1117 C CA . ASP A 1 152 ? 8.462 38.324 53.825 1.00 26.62 151 ASP A CA 1
ATOM 1118 C C . ASP A 1 152 ? 7.263 38.705 52.978 1.00 24.91 151 ASP A C 1
ATOM 1119 O O . ASP A 1 152 ? 6.941 39.885 52.918 1.00 29.56 151 ASP A O 1
ATOM 1124 N N . LEU A 1 153 ? 6.631 37.741 52.294 1.00 22.84 152 LEU A N 1
ATOM 1125 C CA . LEU A 1 153 ? 5.456 37.999 51.494 1.00 22.44 152 LEU A CA 1
ATOM 1126 C C . LEU A 1 153 ? 4.144 37.868 52.251 1.00 22.24 152 LEU A C 1
ATOM 1127 O O . LEU A 1 153 ? 3.138 38.379 51.798 1.00 24.26 152 LEU A O 1
ATOM 1132 N N . PHE A 1 154 ? 4.145 37.184 53.387 1.00 22.19 153 PHE A N 1
ATOM 1133 C CA . PHE A 1 154 ? 2.936 36.956 54.137 1.00 28.33 153 PHE A CA 1
ATOM 1134 C C . PHE A 1 154 ? 3.115 37.512 55.530 1.00 34.99 153 PHE A C 1
ATOM 1135 O O . PHE A 1 154 ? 3.328 36.762 56.473 1.00 39.83 153 PHE A O 1
ATOM 1143 N N . PRO A 1 155 ? 3.053 38.840 55.642 1.00 39.25 154 PRO A N 1
ATOM 1144 C CA . PRO A 1 155 ? 2.930 39.479 56.946 1.00 43.82 154 PRO A CA 1
ATOM 1145 C C . PRO A 1 155 ? 1.510 39.169 57.551 1.00 43.78 154 PRO A C 1
ATOM 1146 O O . PRO A 1 155 ? 1.394 38.709 58.717 1.00 44.61 154 PRO A O 1
ATOM 1150 N N . ARG A 1 156 ? 0.464 39.342 56.730 1.00 40.15 155 ARG A N 1
ATOM 1151 C CA . ARG A 1 156 ? -0.891 38.911 57.112 1.00 37.77 155 ARG A CA 1
ATOM 1152 C C . ARG A 1 156 ? -1.045 37.376 57.112 1.00 34.74 155 ARG A C 1
ATOM 1153 O O . ARG A 1 156 ? -1.028 36.729 56.026 1.00 29.34 155 ARG A O 1
ATOM 1161 N N . ILE A 1 157 ? -1.223 36.802 58.308 1.00 32.42 156 ILE A N 1
ATOM 1162 C CA . ILE A 1 157 ? -1.424 35.337 58.473 1.00 33.20 156 ILE A CA 1
ATOM 1163 C C . ILE A 1 157 ? -2.567 34.985 59.432 1.00 30.15 156 ILE A C 1
ATOM 1164 O O . ILE A 1 157 ? -2.614 35.496 60.554 1.00 28.38 156 ILE A O 1
ATOM 1169 N N . GLU A 1 158 ? -3.457 34.100 58.986 1.00 23.14 157 GLU A N 1
ATOM 1170 C CA . GLU A 1 158 ? -4.723 33.838 59.667 1.00 20.97 157 GLU A CA 1
ATOM 1171 C C . GLU A 1 158 ? -4.919 32.348 59.779 1.00 23.57 157 GLU A C 1
ATOM 1172 O O . GLU A 1 158 ? -5.202 31.646 58.784 1.00 26.37 157 GLU A O 1
ATOM 1178 N N . VAL A 1 159 ? -4.782 31.851 60.996 1.00 22.00 158 VAL A N 1
ATOM 1179 C CA . VAL A 1 159 ? -5.036 30.465 61.292 1.00 21.31 158 VAL A CA 1
ATOM 1180 C C . VAL A 1 159 ? -6.408 30.343 61.962 1.00 19.05 158 VAL A C 1
ATOM 1181 O O . VAL A 1 159 ? -6.691 30.986 62.949 1.00 19.85 158 VAL A O 1
ATOM 1185 N N . VAL A 1 160 ? -7.219 29.445 61.442 1.00 22.33 159 VAL A N 1
ATOM 1186 C CA . VAL A 1 160 ? -8.572 29.236 61.922 1.00 19.97 159 VAL A CA 1
ATOM 1187 C C . VAL A 1 160 ? -8.781 27.804 62.318 1.00 20.56 159 VAL A C 1
ATOM 1188 O O . VAL A 1 160 ? -8.020 26.940 61.943 1.00 22.25 159 VAL A O 1
ATOM 1192 N N . SER A 1 161 ? -9.861 27.554 63.038 1.00 21.54 160 SER A N 1
ATOM 1193 C CA . SER A 1 161 ? -10.208 26.178 63.463 1.00 23.43 160 SER A CA 1
ATOM 1194 C C . SER A 1 161 ? -10.910 25.376 62.363 1.00 24.21 160 SER A C 1
ATOM 1195 O O . SER A 1 161 ? -10.716 24.134 62.229 1.00 25.62 160 SER A O 1
ATOM 1198 N N . GLU A 1 162 ? -11.713 26.080 61.558 1.00 23.59 161 GLU A N 1
ATOM 1199 C CA . GLU A 1 162 ? -12.380 25.430 60.443 1.00 21.86 161 GLU A CA 1
ATOM 1200 C C . GLU A 1 162 ? -12.538 26.440 59.339 1.00 22.65 161 GLU A C 1
ATOM 1201 O O . GLU A 1 162 ? -12.741 27.631 59.599 1.00 21.55 161 GLU A O 1
ATOM 1207 N N . LYS A 1 163 ? -12.442 25.938 58.118 1.00 22.17 162 LYS A N 1
ATOM 1208 C CA . LYS A 1 163 ? -12.645 26.736 56.907 1.00 23.57 162 LYS A CA 1
ATOM 1209 C C . LYS A 1 163 ? -14.098 26.541 56.441 1.00 24.44 162 LYS A C 1
ATOM 1210 O O . LYS A 1 163 ? -14.434 25.585 55.808 1.00 23.53 162 LYS A O 1
ATOM 1216 N N . ASP A 1 164 ? -14.947 27.458 56.831 1.00 25.99 163 ASP A N 1
ATOM 1217 C CA . ASP A 1 164 ? -16.359 27.382 56.522 1.00 21.50 163 ASP A CA 1
ATOM 1218 C C . ASP A 1 164 ? -16.824 28.778 56.204 1.00 21.84 163 ASP A C 1
ATOM 1219 O O . ASP A 1 164 ? -16.098 29.734 56.485 1.00 21.29 163 ASP A O 1
ATOM 1224 N N . PRO A 1 165 ? -18.026 28.916 55.606 1.00 23.58 164 PRO A N 1
ATOM 1225 C CA . PRO A 1 165 ? -18.449 30.262 55.172 1.00 23.27 164 PRO A CA 1
ATOM 1226 C C . PRO A 1 165 ? -18.427 31.306 56.273 1.00 20.88 164 PRO A C 1
ATOM 1227 O O . PRO A 1 165 ? -18.003 32.445 56.046 1.00 24.93 164 PRO A O 1
ATOM 1231 N N . GLN A 1 166 ? -18.809 30.908 57.480 1.00 23.45 165 GLN A N 1
ATOM 1232 C CA . GLN A 1 166 ? -18.888 31.845 58.594 1.00 25.14 165 GLN A CA 1
ATOM 1233 C C . GLN A 1 166 ? -17.494 32.368 58.922 1.00 21.79 165 GLN A C 1
ATOM 1234 O O . GLN A 1 166 ? -17.296 33.560 59.203 1.00 23.05 165 GLN A O 1
ATOM 1240 N N . THR A 1 167 ? -16.531 31.461 58.928 1.00 25.30 166 THR A N 1
ATOM 1241 C CA . THR A 1 167 ? -15.138 31.827 59.217 1.00 24.62 166 THR A CA 1
ATOM 1242 C C . THR A 1 167 ? -14.556 32.769 58.160 1.00 20.79 166 THR A C 1
ATOM 1243 O O . THR A 1 167 ? -13.940 33.795 58.488 1.00 24.05 166 THR A O 1
ATOM 1247 N N . TYR A 1 168 ? -14.710 32.393 56.903 1.00 21.02 167 TYR A N 1
ATOM 1248 C CA . TYR A 1 168 ? -14.265 33.254 55.844 1.00 18.48 167 TYR A CA 1
ATOM 1249 C C . TYR A 1 168 ? -14.915 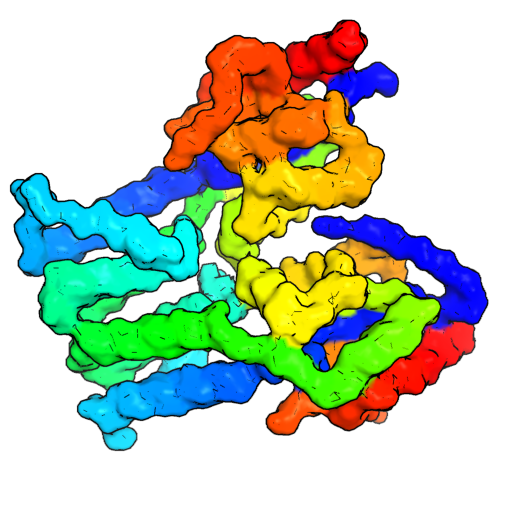34.623 55.946 1.00 20.94 167 TYR A C 1
ATOM 1250 O O . TYR A 1 168 ? -14.222 35.635 55.837 1.00 22.97 167 TYR A O 1
ATOM 1259 N N . ALA A 1 169 ? -16.229 34.682 56.217 1.00 20.91 168 ALA A N 1
ATOM 1260 C CA . ALA A 1 169 ? -16.922 35.986 56.353 1.00 22.00 168 ALA A CA 1
ATOM 1261 C C . ALA A 1 169 ? -16.345 36.827 57.512 1.00 21.58 168 ALA A C 1
ATOM 1262 O O . ALA A 1 169 ? -16.177 38.042 57.396 1.00 23.47 168 ALA A O 1
ATOM 1264 N N . ARG A 1 170 ? -16.019 36.148 58.605 1.00 20.99 169 ARG A N 1
ATOM 1265 C CA . ARG A 1 170 ? -15.443 36.795 59.754 1.00 23.74 169 ARG A CA 1
ATOM 1266 C C . ARG A 1 170 ? -14.079 37.403 59.387 1.00 24.81 169 ARG A C 1
ATOM 1267 O O . ARG A 1 170 ? -13.806 38.582 59.689 1.00 20.21 169 ARG A O 1
ATOM 1275 N N . VAL A 1 171 ? -13.261 36.631 58.667 1.00 22.74 170 VAL A N 1
ATOM 1276 C CA . VAL A 1 171 ? -11.931 37.097 58.263 1.00 25.58 170 VAL A CA 1
ATOM 1277 C C . VAL A 1 171 ? -12.105 38.343 57.408 1.00 26.60 170 VAL A C 1
ATOM 1278 O O . VAL A 1 171 ? -11.486 39.393 57.681 1.00 29.30 170 VAL A O 1
ATOM 1282 N N . LEU A 1 172 ? -12.981 38.271 56.409 1.00 23.68 171 LEU A N 1
ATOM 1283 C CA . LEU A 1 172 ? -13.230 39.438 55.570 1.00 23.03 171 LEU A CA 1
ATOM 1284 C C . LEU A 1 172 ? -13.796 40.631 56.289 1.00 23.76 171 LEU A C 1
ATOM 1285 O O . LEU A 1 172 ? -13.521 41.775 55.904 1.00 22.29 171 LEU A O 1
ATOM 1290 N N . SER A 1 173 ? -14.613 40.400 57.303 1.00 27.66 172 SER A N 1
ATOM 1291 C CA . SER A 1 173 ? -15.192 41.523 58.045 1.00 27.63 172 SER A CA 1
ATOM 1292 C C . SER A 1 173 ? -14.092 42.328 58.741 1.00 29.52 172 SER A C 1
ATOM 1293 O O . SER A 1 173 ? -14.162 43.558 58.853 1.00 26.13 172 SER A O 1
ATOM 1296 N N . GLU A 1 174 ? -13.058 41.630 59.180 1.00 28.22 173 GLU A N 1
ATOM 1297 C CA . GLU A 1 174 ? -11.921 42.294 59.799 1.00 27.61 173 GLU A CA 1
ATOM 1298 C C . GLU A 1 174 ? -11.071 43.088 58.833 1.00 28.88 173 GLU A C 1
ATOM 1299 O O . GLU A 1 174 ? -10.506 44.083 59.222 1.00 29.82 173 GLU A O 1
ATOM 1305 N N . PHE A 1 175 ? -10.964 42.633 57.591 1.00 24.46 174 PHE A N 1
ATOM 1306 C CA . PHE A 1 175 ? -10.332 43.400 56.530 1.00 24.47 174 PHE A CA 1
ATOM 1307 C C . PHE A 1 175 ? -11.258 44.471 56.001 1.00 25.96 174 PHE A C 1
ATOM 1308 O O . PHE A 1 175 ? -10.826 45.302 55.195 1.00 25.88 174 PHE A O 1
ATOM 1316 N N . ASP A 1 176 ? -12.527 44.427 56.407 1.00 23.59 175 ASP A N 1
ATOM 1317 C CA . ASP A 1 176 ? -13.527 45.422 56.037 1.00 25.73 175 ASP A CA 1
ATOM 1318 C C . ASP A 1 176 ? -13.731 45.356 54.535 1.00 23.74 175 ASP A C 1
ATOM 1319 O O . ASP A 1 176 ? -13.840 46.357 53.863 1.00 23.19 175 ASP A O 1
ATOM 1324 N N . LEU A 1 177 ? -13.849 44.145 54.023 1.00 25.23 176 LEU A N 1
ATOM 1325 C CA . LEU A 1 177 ? -13.846 43.926 52.588 1.00 26.92 176 LEU A CA 1
ATOM 1326 C C . LEU A 1 177 ? -15.037 43.045 52.271 1.00 22.33 176 LEU A C 1
ATOM 1327 O O . LEU A 1 177 ? -15.244 42.078 52.987 1.00 26.72 176 LEU A O 1
ATOM 1332 N N . PRO A 1 178 ? -15.826 43.375 51.233 1.00 22.49 177 PRO A N 1
ATOM 1333 C CA . PRO A 1 178 ? -16.899 42.456 50.872 1.00 23.90 177 PRO A CA 1
ATOM 1334 C C . PRO A 1 178 ? -16.313 41.298 50.088 1.00 22.77 177 PRO A C 1
ATOM 1335 O O . PRO A 1 178 ? -15.242 41.445 49.493 1.00 23.07 177 PRO A O 1
ATOM 1339 N N . ALA A 1 179 ? -17.010 40.160 50.106 1.00 23.63 178 ALA A N 1
ATOM 1340 C CA . ALA A 1 179 ? -16.472 38.946 49.523 1.00 22.63 178 ALA A CA 1
ATOM 1341 C C . ALA A 1 179 ? -16.249 39.039 48.028 1.00 19.93 178 ALA A C 1
ATOM 1342 O O . ALA A 1 179 ? -15.343 38.383 47.522 1.00 20.44 178 ALA A O 1
ATOM 1344 N N . GLU A 1 180 ? -17.017 39.854 47.306 1.00 18.67 179 GLU A N 1
ATOM 1345 C CA . GLU A 1 180 ? -16.800 39.984 45.848 1.00 17.06 179 GLU A CA 1
ATOM 1346 C C . GLU A 1 180 ? -15.464 40.638 45.446 1.00 17.87 179 GLU A C 1
ATOM 1347 O O . GLU A 1 180 ? -15.130 40.680 44.252 1.00 20.70 179 GLU A O 1
ATOM 1353 N N . ARG A 1 181 ? -14.733 41.157 46.426 1.00 19.00 180 ARG A N 1
ATOM 1354 C CA . ARG A 1 181 ? -13.413 41.700 46.220 1.00 20.55 180 ARG A CA 1
ATOM 1355 C C . ARG A 1 181 ? -12.303 40.795 46.764 1.00 20.28 180 ARG A C 1
ATOM 1356 O O . ARG A 1 181 ? -11.171 41.234 46.889 1.00 18.28 180 ARG A O 1
ATOM 1364 N N . PHE A 1 182 ? -12.608 39.505 46.992 1.00 17.72 181 PHE A N 1
ATOM 1365 C CA . PHE A 1 182 ? -11.668 38.558 47.511 1.00 19.65 181 PHE A CA 1
ATOM 1366 C C . PHE A 1 182 ? -11.621 37.315 46.650 1.00 18.43 181 PHE A C 1
ATOM 1367 O O . PHE A 1 182 ? -12.666 36.805 46.240 1.00 17.46 181 PHE A O 1
ATOM 1375 N N . VAL A 1 183 ? -10.396 36.882 46.343 1.00 19.47 182 VAL A N 1
ATOM 1376 C CA . VAL A 1 183 ? -10.133 35.608 45.691 1.00 21.83 182 VAL A CA 1
ATOM 1377 C C . VAL A 1 183 ? -9.367 34.744 46.682 1.00 19.44 182 VAL A C 1
ATOM 1378 O O . VAL A 1 183 ? -8.422 35.190 47.297 1.00 23.28 182 VAL A O 1
ATOM 1390 N N . ILE A 1 185 ? -7.070 31.166 46.957 1.00 18.15 184 ILE A N 1
ATOM 1391 C CA . ILE A 1 185 ? -6.306 30.161 46.191 1.00 17.74 184 ILE A CA 1
ATOM 1392 C C . ILE A 1 185 ? -6.023 28.966 47.077 1.00 19.86 184 ILE A C 1
ATOM 1393 O O . ILE A 1 185 ? -5.475 29.115 48.165 1.00 17.36 184 ILE A O 1
ATOM 1398 N N . GLY A 1 186 ? -6.418 27.778 46.630 1.00 18.10 185 GLY A N 1
ATOM 1399 C CA . GLY A 1 186 ? -6.110 26.579 47.376 1.00 19.29 185 GLY A CA 1
ATOM 1400 C C . GLY A 1 186 ? -6.263 25.269 46.642 1.00 19.61 185 GLY A C 1
ATOM 1401 O O . GLY A 1 186 ? -6.721 25.210 45.512 1.00 21.12 185 GLY A O 1
ATOM 1402 N N . ASN A 1 187 ? -5.860 24.196 47.303 1.00 18.26 186 ASN A N 1
ATOM 1403 C CA . ASN A 1 187 ? -5.873 22.875 46.699 1.00 20.17 186 ASN A CA 1
ATOM 1404 C C . ASN A 1 187 ? -7.085 22.042 47.022 1.00 23.27 186 ASN A C 1
ATOM 1405 O O . ASN A 1 187 ? -7.223 20.970 46.448 1.00 20.48 186 ASN A O 1
ATOM 1410 N N . SER A 1 188 ? -7.913 22.487 47.974 1.00 23.20 187 SER A N 1
ATOM 1411 C CA . SER A 1 188 ? -9.127 21.740 48.369 1.00 24.15 187 SER A CA 1
ATOM 1412 C C . SER A 1 188 ? -10.379 22.525 47.956 1.00 24.44 187 SER A C 1
ATOM 1413 O O . SER A 1 188 ? -10.589 23.612 48.437 1.00 24.94 187 SER A O 1
ATOM 1416 N N . LEU A 1 189 ? -11.129 22.008 46.989 1.00 22.42 188 LEU A N 1
ATOM 1417 C CA . LEU A 1 189 ? -12.465 22.488 46.653 1.00 26.01 188 LEU A CA 1
ATOM 1418 C C . LEU A 1 189 ? -13.347 22.618 47.910 1.00 27.50 188 LEU A C 1
ATOM 1419 O O . LEU A 1 189 ? -13.926 23.655 48.135 1.00 27.36 188 LEU A O 1
ATOM 1424 N N . ARG A 1 190 ? -13.438 21.563 48.709 1.00 26.42 189 ARG A N 1
ATOM 1425 C CA . ARG A 1 190 ? -14.284 21.557 49.908 1.00 29.48 189 ARG A CA 1
ATOM 1426 C C . ARG A 1 190 ? -13.929 22.655 50.903 1.00 26.20 189 ARG A C 1
ATOM 1427 O O . ARG A 1 190 ? -14.810 23.298 51.431 1.00 25.55 189 ARG A O 1
ATOM 1431 N N . SER A 1 191 ? -12.635 22.856 51.183 1.00 29.26 190 SER A N 1
ATOM 1432 C CA . SER A 1 191 ? -12.191 23.810 52.223 1.00 27.88 190 SER A CA 1
ATOM 1433 C C . SER A 1 191 ? -11.771 25.180 51.743 1.00 27.43 190 SER A C 1
ATOM 1434 O O . SER A 1 191 ? -11.922 26.170 52.460 1.00 25.91 190 SER A O 1
ATOM 1437 N N . ASP A 1 192 ? -11.144 25.247 50.574 1.00 26.16 191 ASP A N 1
ATOM 1438 C CA . ASP A 1 192 ? -10.538 26.471 50.142 1.00 23.84 191 ASP A CA 1
ATOM 1439 C C . ASP A 1 192 ? -11.497 27.256 49.243 1.00 26.37 191 ASP A C 1
ATOM 1440 O O . ASP A 1 192 ? -11.684 28.448 49.412 1.00 34.01 191 ASP A O 1
ATOM 1445 N N . VAL A 1 193 ? -12.116 26.572 48.313 1.00 24.06 192 VAL A N 1
ATOM 1446 C CA . VAL A 1 193 ? -12.842 27.226 47.237 1.00 22.52 192 VAL A CA 1
ATOM 1447 C C . VAL A 1 193 ? -14.359 27.320 47.532 1.00 22.39 192 VAL A C 1
ATOM 1448 O O . VAL A 1 193 ? -14.959 28.394 47.435 1.00 23.27 192 VAL A O 1
ATOM 1452 N N . GLU A 1 194 ? -14.985 26.208 47.879 1.00 23.26 193 GLU A N 1
ATOM 1453 C CA . GLU A 1 194 ? -16.440 26.164 47.974 1.00 24.20 193 GLU A CA 1
ATOM 1454 C C . GLU A 1 194 ? -16.988 27.138 49.022 1.00 21.15 193 GLU A C 1
ATOM 1455 O O . GLU A 1 194 ? -17.947 27.828 48.753 1.00 21.27 193 GLU A O 1
ATOM 1461 N N . PRO A 1 195 ? -16.391 27.199 50.226 1.00 18.64 194 PRO A N 1
ATOM 1462 C CA . PRO A 1 195 ? -16.919 28.156 51.231 1.00 19.75 194 PRO A CA 1
ATOM 1463 C C . PRO A 1 195 ? -16.801 29.633 50.855 1.00 22.40 194 PRO A C 1
ATOM 1464 O O . PRO A 1 195 ? -17.621 30.447 51.270 1.00 19.60 194 PRO A O 1
ATOM 1468 N N . VAL A 1 196 ? -15.790 29.977 50.070 1.00 18.22 195 VAL A N 1
ATOM 1469 C CA . VAL A 1 196 ? -15.601 31.345 49.609 1.00 16.68 195 VAL A CA 1
ATOM 1470 C C . VAL A 1 196 ? -16.628 31.663 48.499 1.00 14.40 195 VAL A C 1
ATOM 1471 O O . VAL A 1 196 ? -17.181 32.759 48.475 1.00 18.74 195 VAL A O 1
ATOM 1475 N N . LEU A 1 197 ? -16.822 30.740 47.558 1.00 17.08 196 LEU A N 1
ATOM 1476 C CA . LEU A 1 197 ? -17.886 30.868 46.557 1.00 17.65 196 LEU A CA 1
ATOM 1477 C C . LEU A 1 197 ? -19.205 31.045 47.284 1.00 19.44 196 LEU A C 1
ATOM 1478 O O . LEU A 1 197 ? -20.000 31.900 46.936 1.00 20.03 196 LEU A O 1
ATOM 1483 N N . ALA A 1 198 ? -19.406 30.290 48.352 1.00 18.89 197 ALA A N 1
ATOM 1484 C CA . ALA A 1 198 ? -20.673 30.357 49.102 1.00 17.04 197 ALA A CA 1
ATOM 1485 C C . ALA A 1 198 ? -21.018 31.701 49.716 1.00 18.50 197 ALA A C 1
ATOM 1486 O O . ALA A 1 198 ? -22.186 32.034 49.828 1.00 17.98 197 ALA A O 1
ATOM 1488 N N . ILE A 1 199 ? -20.017 32.478 50.124 1.00 18.28 198 ILE A N 1
ATOM 1489 C CA . ILE A 1 199 ? -20.235 33.824 50.684 1.00 18.30 198 ILE A CA 1
ATOM 1490 C C . ILE A 1 199 ? -20.141 34.949 49.654 1.00 19.50 198 ILE A C 1
ATOM 1491 O O . ILE A 1 199 ? -20.321 36.115 49.989 1.00 19.53 198 ILE A O 1
ATOM 1496 N N . GLY A 1 200 ? -19.921 34.579 48.396 1.00 20.67 199 GLY A N 1
ATOM 1497 C CA . GLY A 1 200 ? -19.929 35.513 47.280 1.00 20.75 199 GLY A CA 1
ATOM 1498 C C . GLY A 1 200 ? -18.550 35.867 46.737 1.00 18.77 199 GLY A C 1
ATOM 1499 O O . GLY A 1 200 ? -18.417 36.810 45.971 1.00 19.20 199 GLY A O 1
ATOM 1500 N N . GLY A 1 201 ? -17.539 35.099 47.122 1.00 17.77 200 GLY A N 1
ATOM 1501 C CA . GLY A 1 201 ? -16.149 35.365 46.684 1.00 15.88 200 GLY A CA 1
ATOM 1502 C C . GLY A 1 201 ? -15.794 34.606 45.427 1.00 19.19 200 GLY A C 1
ATOM 1503 O O . GLY A 1 201 ? -16.653 34.036 44.741 1.00 18.59 200 GLY A O 1
ATOM 1504 N N . TRP A 1 202 ? -14.515 34.622 45.134 1.00 18.13 201 TRP A N 1
ATOM 1505 C CA . TRP A 1 202 ? -13.962 34.030 43.959 1.00 17.84 201 TRP A CA 1
ATOM 1506 C C . TRP A 1 202 ? -12.916 33.042 44.384 1.00 18.97 201 TRP A C 1
ATOM 1507 O O . TRP A 1 202 ? -12.387 33.112 45.467 1.00 23.07 201 TRP A O 1
ATOM 1518 N N . GLY A 1 203 ? -12.645 32.091 43.503 1.00 20.87 202 GLY A N 1
ATOM 1519 C CA . GLY A 1 203 ? -11.816 30.962 43.818 1.00 19.58 202 GLY A CA 1
ATOM 1520 C C . GLY A 1 203 ? -10.843 30.630 42.719 1.00 17.78 202 GLY A C 1
ATOM 1521 O O . GLY A 1 203 ? -11.162 30.707 41.537 1.00 20.72 202 GLY A O 1
ATOM 1522 N N . ILE A 1 204 ? -9.657 30.230 43.123 1.00 19.51 203 ILE A N 1
ATOM 1523 C CA . ILE A 1 204 ? -8.713 29.541 42.251 1.00 19.59 203 ILE A CA 1
ATOM 1524 C C . ILE A 1 204 ? -8.374 28.167 42.880 1.00 20.02 203 ILE A C 1
ATOM 1525 O O . ILE A 1 204 ? -7.903 28.080 44.024 1.00 18.20 203 ILE A O 1
ATOM 1530 N N . TYR A 1 205 ? -8.625 27.135 42.099 1.00 17.77 204 TYR A N 1
ATOM 1531 C CA . TYR A 1 205 ? -8.466 25.743 42.467 1.00 19.20 204 TYR A CA 1
ATOM 1532 C C . TYR A 1 205 ? -7.254 25.136 41.789 1.00 20.17 204 TYR A C 1
ATOM 1533 O O . TYR A 1 205 ? -7.233 24.988 40.574 1.00 22.92 204 TYR A O 1
ATOM 1542 N N . THR A 1 206 ? -6.267 24.759 42.603 1.00 22.64 205 THR A N 1
ATOM 1543 C CA . THR A 1 206 ? -5.028 24.099 42.154 1.00 21.88 205 THR A CA 1
ATOM 1544 C C . THR A 1 206 ? -4.822 22.802 42.932 1.00 19.96 205 THR A C 1
ATOM 1545 O O . THR A 1 206 ? -4.204 22.793 44.005 1.00 21.81 205 THR A O 1
ATOM 1549 N N . PRO A 1 207 ? -5.372 21.699 42.406 1.00 21.48 206 PRO A N 1
ATOM 1550 C CA . PRO A 1 207 ? -5.267 20.441 43.140 1.00 21.70 206 PRO A CA 1
ATOM 1551 C C . PRO A 1 207 ? -3.811 19.943 43.266 1.00 24.89 206 PRO A C 1
ATOM 1552 O O . PRO A 1 207 ? -2.993 20.203 42.401 1.00 21.47 206 PRO A O 1
ATOM 1556 N N . TYR A 1 208 ? -3.506 19.275 44.382 1.00 31.02 207 TYR A N 1
ATOM 1557 C CA . TYR A 1 208 ? -2.177 18.763 44.640 1.00 33.02 207 TYR A CA 1
ATOM 1558 C C . TYR A 1 208 ? -2.173 17.298 44.248 1.00 35.69 207 TYR A C 1
ATOM 1559 O O . TYR A 1 208 ? -2.998 16.541 44.744 1.00 34.68 207 TYR A O 1
ATOM 1568 N N . ALA A 1 209 ? -1.272 16.899 43.353 1.00 40.69 208 ALA A N 1
ATOM 1569 C CA . ALA A 1 209 ? -1.327 15.529 42.753 1.00 43.30 208 ALA A CA 1
ATOM 1570 C C . ALA A 1 209 ? -0.868 14.450 43.732 1.00 44.69 208 ALA A C 1
ATOM 1571 O O . ALA A 1 209 ? 0.195 14.574 44.361 1.00 46.03 208 ALA A O 1
ATOM 1573 N N . ASP A 1 223 ? -20.428 24.631 34.357 1.00 52.73 222 ASP A N 1
ATOM 1574 C CA . ASP A 1 223 ? -20.070 24.597 35.783 1.00 50.52 222 ASP A CA 1
ATOM 1575 C C . ASP A 1 223 ? -20.134 25.973 36.516 1.00 47.43 222 ASP A C 1
ATOM 1576 O O . ASP A 1 223 ? -21.236 26.503 36.709 1.00 49.24 222 ASP A O 1
ATOM 1581 N N . GLU A 1 224 ? -18.985 26.535 36.918 1.00 43.06 223 GLU A N 1
ATOM 1582 C CA . GLU A 1 224 ? -18.906 27.492 38.030 1.00 37.71 223 GLU A CA 1
ATOM 1583 C C . GLU A 1 224 ? -18.136 28.764 37.638 1.00 34.81 223 GLU A C 1
ATOM 1584 O O . GLU A 1 224 ? -16.914 28.765 37.621 1.00 31.25 223 GLU A O 1
ATOM 1590 N N . PRO A 1 225 ? -18.860 29.845 37.313 1.00 33.32 224 PRO A N 1
ATOM 1591 C CA . PRO A 1 225 ? -18.218 31.030 36.741 1.00 30.15 224 PRO A CA 1
ATOM 1592 C C . PRO A 1 225 ? -17.282 31.817 37.660 1.00 27.26 224 PRO A C 1
ATOM 1593 O O . PRO A 1 225 ? -16.444 32.544 37.150 1.00 25.85 224 PRO A O 1
ATOM 1597 N N . ARG A 1 226 ? -17.392 31.660 38.979 1.00 22.68 225 ARG A N 1
ATOM 1598 C CA . ARG A 1 226 ? -16.560 32.403 39.927 1.00 22.82 225 ARG A CA 1
ATOM 1599 C C . ARG A 1 226 ? -15.291 31.637 40.375 1.00 21.64 225 ARG A C 1
ATOM 1600 O O . ARG A 1 226 ? -14.621 32.055 41.295 1.00 18.55 225 ARG A O 1
ATOM 1608 N N . LEU A 1 227 ? -14.993 30.535 39.705 1.00 19.01 226 LEU A N 1
ATOM 1609 C CA . LEU A 1 227 ? -13.846 29.718 39.988 1.00 24.51 226 LEU A CA 1
ATOM 1610 C C . LEU A 1 227 ? -13.019 29.551 38.698 1.00 23.74 226 LEU A C 1
ATOM 1611 O O . LEU A 1 227 ? -13.586 29.478 37.613 1.00 27.04 226 LEU A O 1
ATOM 1616 N N A ARG A 1 228 ? -11.699 29.502 38.842 0.50 22.39 227 ARG A N 1
ATOM 1617 N N B ARG A 1 228 ? -11.697 29.507 38.811 0.50 22.28 227 ARG A N 1
ATOM 1618 C CA A ARG A 1 228 ? -10.776 29.032 37.779 0.50 20.72 227 ARG A CA 1
ATOM 1619 C CA B ARG A 1 228 ? -10.827 29.013 37.709 0.50 20.51 227 ARG A CA 1
ATOM 1620 C C A ARG A 1 228 ? -10.035 27.834 38.322 0.50 20.43 227 ARG A C 1
ATOM 1621 C C B ARG A 1 228 ? -9.967 27.897 38.256 0.50 19.91 227 ARG A C 1
ATOM 1622 O O A ARG A 1 228 ? -9.643 27.812 39.499 0.50 19.41 227 ARG A O 1
ATOM 1623 O O B ARG A 1 228 ? -9.419 28.001 39.362 0.50 18.26 227 ARG A O 1
ATOM 1638 N N . GLU A 1 229 ? -9.844 26.822 37.485 1.00 19.26 228 GLU A N 1
ATOM 1639 C CA . GLU A 1 229 ? -8.972 25.727 37.856 1.00 22.06 228 GLU A CA 1
ATOM 1640 C C . GLU A 1 229 ? -7.665 26.024 37.168 1.00 22.84 228 GLU A C 1
ATOM 1641 O O . GLU A 1 229 ? -7.615 26.186 35.951 1.00 23.45 228 GLU A O 1
ATOM 1647 N N . VAL A 1 230 ? -6.621 26.126 37.967 1.00 22.13 229 VAL A N 1
ATOM 1648 C CA . VAL A 1 230 ? -5.291 26.486 37.492 1.00 24.85 229 VAL A CA 1
ATOM 1649 C C . VAL A 1 230 ? -4.303 25.380 37.904 1.00 25.51 229 VAL A C 1
ATOM 1650 O O . VAL A 1 230 ? -4.099 25.173 39.085 1.00 27.42 229 VAL A O 1
ATOM 1654 N N . PRO A 1 231 ? -3.729 24.640 36.928 1.00 24.52 230 PRO A N 1
ATOM 1655 C CA . PRO A 1 231 ? -2.925 23.449 37.249 1.00 25.87 230 PRO A CA 1
ATOM 1656 C C . PRO A 1 231 ? -1.636 23.678 38.061 1.00 21.82 230 PRO A C 1
ATOM 1657 O O . PRO A 1 231 ? -1.283 22.838 38.853 1.00 23.45 230 PRO A O 1
ATOM 1661 N N . ASP A 1 232 ? -0.943 24.787 37.856 1.00 22.37 231 ASP A N 1
ATOM 1662 C CA . ASP A 1 232 ? 0.244 25.051 38.616 1.00 26.39 231 ASP A CA 1
ATOM 1663 C C . ASP A 1 232 ? 0.325 26.530 38.968 1.00 22.98 231 ASP A C 1
ATOM 1664 O O . ASP A 1 232 ? -0.375 27.341 38.377 1.00 18.99 231 ASP A O 1
ATOM 1669 N N . PRO A 1 233 ? 1.131 26.869 39.989 1.00 23.96 232 PRO A N 1
ATOM 1670 C CA . PRO A 1 233 ? 1.151 28.249 40.471 1.00 21.24 232 PRO A CA 1
ATOM 1671 C C . PRO A 1 233 ? 1.500 29.310 39.452 1.00 19.55 232 PRO A C 1
ATOM 1672 O O . PRO A 1 233 ? 1.103 30.461 39.630 1.00 19.56 232 PRO A O 1
ATOM 1676 N N . SER A 1 234 ? 2.285 28.984 38.438 1.00 20.03 233 SER A N 1
ATOM 1677 C CA . SER A 1 234 ? 2.662 29.979 37.433 1.00 22.98 233 SER A CA 1
ATOM 1678 C C . SER A 1 234 ? 1.419 30.600 36.738 1.00 22.43 233 SER A C 1
ATOM 1679 O O . SER A 1 234 ? 1.449 31.754 36.266 1.00 22.25 233 SER A O 1
ATOM 1682 N N . GLY A 1 235 ? 0.305 29.867 36.748 1.00 24.98 234 GLY A N 1
ATOM 1683 C CA . GLY A 1 235 ? -0.977 30.394 36.218 1.00 20.61 234 GLY A CA 1
ATOM 1684 C C . GLY A 1 235 ? -1.808 31.270 37.162 1.00 19.61 234 GLY A C 1
ATOM 1685 O O . GLY A 1 235 ? -2.782 31.877 36.744 1.00 17.63 234 GLY A O 1
ATOM 1686 N N . TRP A 1 236 ? -1.390 31.404 38.424 1.00 19.19 235 TRP A N 1
ATOM 1687 C CA . TRP A 1 236 ? -2.208 32.090 39.401 1.00 17.95 235 TRP A CA 1
ATOM 1688 C C . TRP A 1 236 ? -2.362 33.593 39.121 1.00 21.06 235 TRP A C 1
ATOM 1689 O O . TRP A 1 236 ? -3.452 34.112 39.290 1.00 21.72 235 TRP A O 1
ATOM 1700 N N . PRO A 1 237 ? -1.257 34.307 38.798 1.00 21.67 236 PRO A N 1
ATOM 1701 C CA . PRO A 1 237 ? -1.382 35.755 38.597 1.00 20.03 236 PRO A CA 1
ATOM 1702 C C . PRO A 1 237 ? -2.350 36.098 37.449 1.00 19.00 236 PRO A C 1
ATOM 1703 O O . PRO A 1 237 ? -3.237 36.951 37.628 1.00 20.14 236 PRO A O 1
ATOM 1707 N N . ALA A 1 238 ? -2.239 35.384 36.331 1.00 17.89 237 ALA A N 1
ATOM 1708 C CA . ALA A 1 238 ? -3.175 35.548 35.191 1.00 20.50 237 ALA A CA 1
ATOM 1709 C C . ALA A 1 238 ? -4.637 35.272 35.593 1.00 19.41 237 ALA A C 1
ATOM 1710 O O . ALA A 1 238 ? -5.561 35.963 35.164 1.00 20.54 237 ALA A O 1
ATOM 1712 N N . ALA A 1 239 ? -4.824 34.265 36.426 1.00 19.32 238 ALA A N 1
ATOM 1713 C CA . ALA A 1 239 ? -6.154 33.852 36.898 1.00 20.35 238 ALA A CA 1
ATOM 1714 C C . ALA A 1 239 ? -6.735 34.920 37.784 1.00 19.30 238 ALA A C 1
ATOM 1715 O O . ALA A 1 239 ? -7.891 35.239 37.638 1.00 23.23 238 ALA A O 1
ATOM 1717 N N . VAL A 1 240 ? -5.914 35.511 38.646 1.00 19.41 239 VAL A N 1
ATOM 1718 C CA . VAL A 1 240 ? -6.367 36.599 39.528 1.00 20.09 239 VAL A CA 1
ATOM 1719 C C . VAL A 1 240 ? -6.844 37.780 38.682 1.00 21.98 239 VAL A C 1
ATOM 1720 O O . VAL A 1 240 ? -7.928 38.352 38.931 1.00 20.31 239 VAL A O 1
ATOM 1724 N N . ARG A 1 241 ? -6.042 38.117 37.670 1.00 20.13 240 ARG A N 1
ATOM 1725 C CA . ARG A 1 241 ? -6.346 39.213 36.785 1.00 24.54 240 ARG A CA 1
ATOM 1726 C C . ARG A 1 241 ? -7.643 38.973 36.027 1.00 20.68 240 ARG A C 1
ATOM 1727 O O . ARG A 1 241 ? -8.384 39.911 35.798 1.00 20.21 240 ARG A O 1
ATOM 1735 N N . ALA A 1 242 ? -7.875 37.719 35.610 1.00 19.98 241 ALA A N 1
ATOM 1736 C CA . ALA A 1 242 ? -9.039 37.371 34.835 1.00 17.59 241 ALA A CA 1
ATOM 1737 C C . ALA A 1 242 ? -10.279 37.481 35.717 1.00 19.25 241 ALA A C 1
ATOM 1738 O O . ALA A 1 242 ? -11.308 37.992 35.271 1.00 18.63 241 ALA A O 1
ATOM 1740 N N . LEU A 1 243 ? -10.163 37.009 36.959 1.00 18.50 242 LEU A N 1
ATOM 1741 C CA . LEU A 1 243 ? -11.244 37.103 37.937 1.00 19.18 242 LEU A CA 1
ATOM 1742 C C . LEU A 1 243 ? -11.545 38.550 38.258 1.00 18.13 242 LEU A C 1
ATOM 1743 O O . LEU A 1 243 ? -12.715 38.930 38.346 1.00 17.40 242 LEU A O 1
ATOM 1748 N N . ASP A 1 244 ? -10.498 39.354 38.404 1.00 16.19 243 ASP A N 1
ATOM 1749 C CA . ASP A 1 244 ? -10.655 40.753 38.630 1.00 20.31 243 ASP A CA 1
ATOM 1750 C C . ASP A 1 244 ? -11.377 41.434 37.493 1.00 21.94 243 ASP A C 1
ATOM 1751 O O . ASP A 1 244 ? -12.193 42.299 37.734 1.00 20.90 243 ASP A O 1
ATOM 1756 N N . ALA A 1 245 ? -11.072 41.064 36.259 1.00 22.84 244 ALA A N 1
ATOM 1757 C CA . ALA A 1 245 ? -11.737 41.667 35.104 1.00 22.50 244 ALA A CA 1
ATOM 1758 C C . ALA A 1 245 ? -13.244 41.377 35.133 1.00 22.07 244 ALA A C 1
ATOM 1759 O O . ALA A 1 245 ? -14.044 42.268 34.964 1.00 20.09 244 ALA A O 1
ATOM 1761 N N . GLN A 1 246 ? -13.593 40.116 35.382 1.00 21.74 245 GLN A N 1
ATOM 1762 C CA . GLN A 1 246 ? -14.980 39.641 35.487 1.00 19.93 245 GLN A CA 1
ATOM 1763 C C . GLN A 1 246 ? -15.720 40.378 36.605 1.00 22.74 245 GLN A C 1
ATOM 1764 O O . GLN A 1 246 ? -16.846 40.857 36.431 1.00 24.11 245 GLN A O 1
ATOM 1770 N N . ALA A 1 247 ? -15.057 40.501 37.750 1.00 20.07 246 ALA A N 1
ATOM 1771 C CA . ALA A 1 247 ? -15.646 41.176 38.929 1.00 20.74 246 ALA A CA 1
ATOM 1772 C C . ALA A 1 247 ? -15.988 42.644 38.637 1.00 18.61 246 ALA A C 1
ATOM 1773 O O . ALA A 1 247 ? -17.052 43.187 39.028 1.00 20.71 246 ALA A O 1
ATOM 1775 N N . GLY A 1 248 ? -15.051 43.297 37.980 1.00 18.14 247 GLY A N 1
ATOM 1776 C CA . GLY A 1 248 ? -15.218 44.698 37.614 1.00 20.05 247 GLY A CA 1
ATOM 1777 C C . GLY A 1 248 ? -16.359 44.946 36.641 1.00 21.15 247 GLY A C 1
ATOM 1778 O O . GLY A 1 248 ? -17.019 45.935 36.749 1.00 20.11 247 GLY A O 1
ATOM 1779 N N . ARG A 1 249 ? -16.611 44.036 35.707 1.00 25.17 248 ARG A N 1
ATOM 1780 C CA . ARG A 1 249 ? -17.739 44.179 34.778 1.00 24.61 248 ARG A CA 1
ATOM 1781 C C . ARG A 1 249 ? -19.090 44.026 35.495 1.00 28.04 248 ARG A C 1
ATOM 1782 O O . ARG A 1 249 ? -20.121 44.442 34.976 1.00 27.55 248 ARG A O 1
ATOM 1790 N N . GLN A 1 250 ? -19.085 43.414 36.675 1.00 30.59 249 GLN A N 1
ATOM 1791 C CA . GLN A 1 250 ? -20.298 43.159 37.437 1.00 36.97 249 GLN A CA 1
ATOM 1792 C C . GLN A 1 250 ? -20.505 44.116 38.594 1.00 41.97 249 GLN A C 1
ATOM 1793 O O . GLN A 1 250 ? -21.523 44.023 39.263 1.00 45.71 249 GLN A O 1
ATOM 1799 N N . GLN A 1 251 ? -19.558 45.013 38.852 1.00 47.14 250 GLN A N 1
ATOM 1800 C CA . GLN A 1 251 ? -19.504 45.761 40.133 1.00 51.16 250 GLN A CA 1
ATOM 1801 C C . GLN A 1 251 ? -18.278 46.653 40.178 1.00 53.04 250 GLN A C 1
ATOM 1802 O O . GLN A 1 251 ? -17.257 46.359 40.823 1.00 55.54 250 GLN A O 1
ATOM 1805 N N . GLY B 1 10 ? -11.275 61.659 75.667 1.00 50.72 9 GLY B N 1
ATOM 1806 C CA . GLY B 1 10 ? -10.228 62.337 76.506 1.00 50.44 9 GLY B CA 1
ATOM 1807 C C . GLY B 1 10 ? -9.936 61.605 77.813 1.00 49.54 9 GLY B C 1
ATOM 1808 O O . GLY B 1 10 ? -10.476 61.996 78.853 1.00 49.96 9 GLY B O 1
ATOM 1809 N N . GLN B 1 11 ? -9.094 60.547 77.733 1.00 46.33 10 GLN B N 1
ATOM 1810 C CA . GLN B 1 11 ? -8.614 59.723 78.887 1.00 41.60 10 GLN B CA 1
ATOM 1811 C C . GLN B 1 11 ? -7.316 59.009 78.496 1.00 39.25 10 GLN B C 1
ATOM 1812 O O . GLN B 1 11 ? -7.033 58.892 77.304 1.00 38.34 10 GLN B O 1
ATOM 1818 N N . ALA B 1 12 ? -6.544 58.498 79.475 1.00 36.86 11 ALA B N 1
ATOM 1819 C CA . ALA B 1 12 ? -5.189 57.967 79.204 1.00 33.64 11 ALA B CA 1
ATOM 1820 C C . ALA B 1 12 ? -5.206 56.489 78.719 1.00 32.52 11 ALA B C 1
ATOM 1821 O O . ALA B 1 12 ? -4.698 56.167 77.633 1.00 30.57 11 ALA B O 1
ATOM 1823 N N . ILE B 1 13 ? -5.801 55.594 79.498 1.00 27.41 12 ILE B N 1
ATOM 1824 C CA . ILE B 1 13 ? -5.828 54.193 79.093 1.00 26.08 12 ILE B CA 1
ATOM 1825 C C . ILE B 1 13 ? -7.021 54.019 78.185 1.00 28.94 12 ILE B C 1
ATOM 1826 O O . ILE B 1 13 ? -8.120 54.495 78.514 1.00 28.89 12 ILE B O 1
ATOM 1831 N N . GLN B 1 14 ? -6.828 53.322 77.055 1.00 27.45 13 GLN B N 1
ATOM 1832 C CA . GLN B 1 14 ? -7.902 53.142 76.076 1.00 26.30 13 GLN B CA 1
ATOM 1833 C C . GLN B 1 14 ? -8.301 51.704 75.862 1.00 25.49 13 GLN B C 1
ATOM 1834 O O . GLN B 1 14 ? -9.380 51.467 75.339 1.00 23.58 13 GLN B O 1
ATOM 1840 N N . LEU B 1 15 ? -7.450 50.764 76.268 1.00 22.61 14 LEU B N 1
ATOM 1841 C CA . LEU B 1 15 ? -7.669 49.386 76.003 1.00 21.01 14 LEU B CA 1
ATOM 1842 C C . LEU B 1 15 ? -7.185 48.544 77.177 1.00 16.20 14 LEU B C 1
ATOM 1843 O O . LEU B 1 15 ? -6.113 48.787 77.749 1.00 15.47 14 LEU B O 1
ATOM 1848 N N . VAL B 1 16 ? -8.028 47.592 77.557 1.00 20.47 15 VAL B N 1
ATOM 1849 C CA . VAL B 1 16 ? -7.707 46.616 78.631 1.00 17.12 15 VAL B CA 1
ATOM 1850 C C . VAL B 1 16 ? -7.739 45.237 78.059 1.00 20.46 15 VAL B C 1
ATOM 1851 O O . VAL B 1 16 ? -8.729 44.830 77.475 1.00 22.29 15 VAL B O 1
ATOM 1855 N N . GLY B 1 17 ? -6.626 44.540 78.227 1.00 16.24 16 GLY B N 1
ATOM 1856 C CA . GLY B 1 17 ? -6.485 43.183 77.807 1.00 19.36 16 GLY B CA 1
ATOM 1857 C C . GLY B 1 17 ? -6.635 42.288 78.967 1.00 18.50 16 GLY B C 1
ATOM 1858 O O . GLY B 1 17 ? -6.309 42.687 80.102 1.00 18.17 16 GLY B O 1
ATOM 1859 N N . PHE B 1 18 ? -7.072 41.058 78.663 1.00 20.17 17 PHE B N 1
ATOM 1860 C CA . PHE B 1 18 ? -7.285 40.047 79.664 1.00 18.82 17 PHE B CA 1
ATOM 1861 C C . PHE B 1 18 ? -6.713 38.729 79.148 1.00 18.03 17 PHE B C 1
ATOM 1862 O O . PHE B 1 18 ? -7.019 38.316 78.031 1.00 20.66 17 PHE B O 1
ATOM 1870 N N . ASP B 1 19 ? -5.901 38.081 79.975 1.00 21.20 18 ASP B N 1
ATOM 1871 C CA . ASP B 1 19 ? -5.554 36.659 79.843 1.00 20.37 18 ASP B CA 1
ATOM 1872 C C . ASP B 1 19 ? -6.759 35.747 80.015 1.00 24.07 18 ASP B C 1
ATOM 1873 O O . ASP B 1 19 ? -7.817 36.135 80.560 1.00 22.66 18 ASP B O 1
ATOM 1878 N N . GLY B 1 20 ? -6.620 34.501 79.571 1.00 22.52 19 GLY B N 1
ATOM 1879 C CA . GLY B 1 20 ? -7.700 33.562 79.666 1.00 24.21 19 GLY B CA 1
ATOM 1880 C C . GLY B 1 20 ? -7.498 32.619 80.801 1.00 21.07 19 GLY B C 1
ATOM 1881 O O . GLY B 1 20 ? -8.085 32.765 81.857 1.00 22.57 19 GLY B O 1
ATOM 1882 N N . ASP B 1 21 ? -6.660 31.631 80.563 1.00 23.94 20 ASP B N 1
ATOM 1883 C CA . ASP B 1 21 ? -6.457 30.525 81.519 1.00 21.64 20 ASP B CA 1
ATOM 1884 C C . ASP B 1 21 ? -6.048 31.072 82.890 1.00 20.58 20 ASP B C 1
ATOM 1885 O O . ASP B 1 21 ? -5.044 31.767 83.022 1.00 20.52 20 ASP B O 1
ATOM 1890 N N . ASP B 1 22 ? -6.817 30.735 83.908 1.00 22.45 21 ASP B N 1
ATOM 1891 C CA . ASP B 1 22 ? -6.549 31.087 85.309 1.00 23.00 21 ASP B CA 1
ATOM 1892 C C . ASP B 1 22 ? -6.669 32.568 85.563 1.00 20.60 21 ASP B C 1
ATOM 1893 O O . ASP B 1 22 ? -6.235 33.033 86.600 1.00 23.04 21 ASP B O 1
ATOM 1898 N N . THR B 1 23 ? -7.245 33.314 84.619 1.00 17.72 22 THR B N 1
ATOM 1899 C CA . THR B 1 23 ? -7.605 34.728 84.823 1.00 19.46 22 THR B CA 1
ATOM 1900 C C . THR B 1 23 ? -9.128 34.922 84.641 1.00 18.54 22 THR B C 1
ATOM 1901 O O . THR B 1 23 ? -9.810 35.358 85.556 1.00 20.21 22 THR B O 1
ATOM 1905 N N . LEU B 1 24 ? -9.634 34.625 83.453 1.00 19.56 23 LEU B N 1
ATOM 1906 C CA . LEU B 1 24 ? -11.077 34.623 83.204 1.00 19.76 23 LEU B CA 1
ATOM 1907 C C . LEU B 1 24 ? -11.762 33.308 83.630 1.00 20.43 23 LEU B C 1
ATOM 1908 O O . LEU B 1 24 ? -12.913 33.339 84.094 1.00 24.40 23 LEU B O 1
ATOM 1913 N N . TRP B 1 25 ? -11.074 32.175 83.489 1.00 22.41 24 TRP B N 1
ATOM 1914 C CA . TRP B 1 25 ? -11.649 30.852 83.806 1.00 22.25 24 TRP B CA 1
ATOM 1915 C C . TRP B 1 25 ? -10.596 29.963 84.456 1.00 23.51 24 TRP B C 1
ATOM 1916 O O . TRP B 1 25 ? -9.391 30.217 84.315 1.00 21.65 24 TRP B O 1
ATOM 1927 N N A LYS B 1 26 ? -11.043 28.924 85.161 0.50 24.49 25 LYS B N 1
ATOM 1928 N N B LYS B 1 26 ? -11.044 28.924 85.162 0.50 24.10 25 LYS B N 1
ATOM 1929 C CA A LYS B 1 26 ? -10.130 27.950 85.743 0.50 25.66 25 LYS B CA 1
ATOM 1930 C CA B LYS B 1 26 ? -10.136 27.954 85.766 0.50 25.00 25 LYS B CA 1
ATOM 1931 C C A LYS B 1 26 ? -9.483 27.122 84.632 0.50 25.15 25 LYS B C 1
ATOM 1932 C C B LYS B 1 26 ? -9.496 27.105 84.657 0.50 24.83 25 LYS B C 1
ATOM 1933 O O A LYS B 1 26 ? -10.085 26.889 83.585 0.50 27.67 25 LYS B O 1
ATOM 1934 O O B LYS B 1 26 ? -10.119 26.842 83.631 0.50 27.80 25 LYS B O 1
ATOM 1945 N N . SER B 1 27 ? -8.240 26.729 84.835 1.00 25.29 26 SER B N 1
ATOM 1946 C CA . SER B 1 27 ? -7.555 25.841 83.903 1.00 27.72 26 SER B CA 1
ATOM 1947 C C . SER B 1 27 ? -6.638 24.930 84.709 1.00 27.79 26 SER B C 1
ATOM 1948 O O . SER B 1 27 ? -6.731 23.703 84.625 1.00 27.27 26 SER B O 1
ATOM 1951 N N . GLU B 1 28 ? -5.768 25.526 85.516 1.00 25.47 27 GLU B N 1
ATOM 1952 C CA . GLU B 1 28 ? -4.736 24.751 86.198 1.00 25.68 27 GLU B CA 1
ATOM 1953 C C . GLU B 1 28 ? -5.323 23.685 8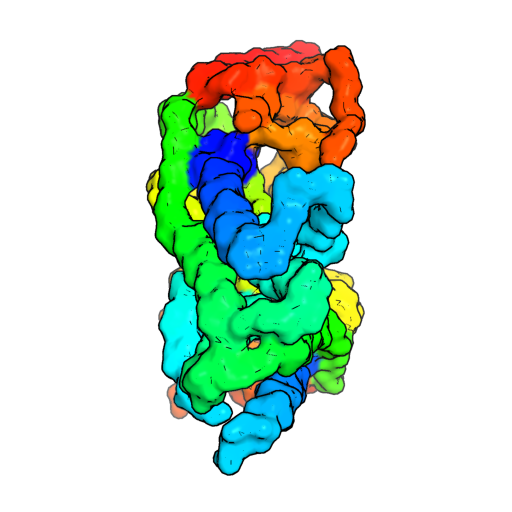7.082 1.00 27.97 27 GLU B C 1
ATOM 1954 O O . GLU B 1 28 ? -4.737 22.621 87.194 1.00 22.57 27 GLU B O 1
ATOM 1960 N N . ASP B 1 29 ? -6.467 23.944 87.718 1.00 24.92 28 ASP B N 1
ATOM 1961 C CA . ASP B 1 29 ? -7.105 22.910 88.531 1.00 25.36 28 ASP B CA 1
ATOM 1962 C C . ASP B 1 29 ? -7.261 21.577 87.770 1.00 26.33 28 ASP B C 1
ATOM 1963 O O . ASP B 1 29 ? -7.103 20.487 88.332 1.00 22.66 28 ASP B O 1
ATOM 1968 N N . TYR B 1 30 ? -7.606 21.672 86.499 1.00 24.36 29 TYR B N 1
ATOM 1969 C CA . TYR B 1 30 ? -7.937 20.516 85.718 1.00 25.88 29 TYR B CA 1
ATOM 1970 C C . TYR B 1 30 ? -6.651 19.804 85.313 1.00 26.93 29 TYR B C 1
ATOM 1971 O O . TYR B 1 30 ? -6.575 18.576 85.288 1.00 25.71 29 TYR B O 1
ATOM 1980 N N . TYR B 1 31 ? -5.614 20.572 85.036 1.00 24.81 30 TYR B N 1
ATOM 1981 C CA . TYR B 1 31 ? -4.317 19.983 84.745 1.00 25.20 30 TYR B CA 1
ATOM 1982 C C . TYR B 1 31 ? -3.765 19.292 86.000 1.00 25.80 30 TYR B C 1
ATOM 1983 O O . TYR B 1 31 ? -3.085 18.270 85.919 1.00 26.21 30 TYR B O 1
ATOM 1992 N N . ARG B 1 32 ? -4.066 19.835 87.172 1.00 23.49 31 ARG B N 1
ATOM 1993 C CA . ARG B 1 32 ? -3.657 19.166 88.411 1.00 25.89 31 ARG B CA 1
ATOM 1994 C C . ARG B 1 32 ? -4.388 17.852 88.616 1.00 25.63 31 ARG B C 1
ATOM 1995 O O . ARG B 1 32 ? -3.806 16.891 89.126 1.00 28.35 31 ARG B O 1
ATOM 2003 N N . THR B 1 33 ? -5.664 17.795 88.220 1.00 23.78 32 THR B N 1
ATOM 2004 C CA . THR B 1 33 ? -6.410 16.541 88.279 1.00 26.52 32 THR B CA 1
ATOM 2005 C C . THR B 1 33 ? -5.835 15.499 87.325 1.00 25.21 32 THR B C 1
ATOM 2006 O O . THR B 1 33 ? -5.663 14.345 87.713 1.00 26.17 32 THR B O 1
ATOM 2010 N N . ALA B 1 34 ? -5.503 15.931 86.102 1.00 23.83 33 ALA B N 1
ATOM 2011 C CA . ALA B 1 34 ? -4.868 15.062 85.110 1.00 23.54 33 ALA B CA 1
ATOM 2012 C C . ALA B 1 34 ? -3.532 14.516 85.619 1.00 24.61 33 ALA B C 1
ATOM 2013 O O . ALA B 1 34 ? -3.245 13.345 85.435 1.00 30.55 33 ALA B O 1
ATOM 2015 N N . GLU B 1 35 ? -2.716 15.374 86.241 1.00 24.48 34 GLU B N 1
ATOM 2016 C CA . GLU B 1 35 ? -1.431 14.983 86.796 1.00 24.17 34 GLU B CA 1
ATOM 2017 C C . GLU B 1 35 ? -1.577 13.949 87.920 1.00 25.46 34 GLU B C 1
ATOM 2018 O O . GLU B 1 35 ? -0.767 13.013 88.058 1.00 26.05 34 GLU B O 1
ATOM 2020 N N . ALA B 1 36 ? -2.624 14.113 88.711 1.00 25.10 35 ALA B N 1
ATOM 2021 C CA . ALA B 1 36 ? -2.919 13.204 89.797 1.00 26.21 35 ALA B CA 1
ATOM 2022 C C . ALA B 1 36 ? -3.293 11.843 89.227 1.00 23.29 35 ALA B C 1
ATOM 2023 O O . ALA B 1 36 ? -2.787 10.818 89.669 1.00 22.91 35 ALA B O 1
ATOM 2025 N N . ASP B 1 37 ? -4.157 11.845 88.221 1.00 22.46 36 ASP B N 1
ATOM 2026 C CA . ASP B 1 37 ? -4.552 10.602 87.541 1.00 23.78 36 ASP B CA 1
ATOM 2027 C C . ASP B 1 37 ? -3.357 9.908 86.855 1.00 20.95 36 ASP B C 1
ATOM 2028 O O . ASP B 1 37 ? -3.232 8.692 86.895 1.00 24.02 36 ASP B O 1
ATOM 2033 N N . PHE B 1 38 ? -2.473 10.689 86.266 1.00 21.01 37 PHE B N 1
ATOM 2034 C CA . PHE B 1 38 ? -1.287 10.149 85.586 1.00 19.75 37 PHE B CA 1
ATOM 2035 C C . PHE B 1 38 ? -0.409 9.420 86.586 1.00 20.72 37 PHE B C 1
ATOM 2036 O O . PHE B 1 38 ? 0.016 8.292 86.357 1.00 25.67 37 PHE B O 1
ATOM 2044 N N . GLU B 1 39 ? -0.128 10.088 87.710 1.00 24.76 38 GLU B N 1
ATOM 2045 C CA . GLU B 1 39 ? 0.681 9.480 88.764 1.00 24.47 38 GLU B CA 1
ATOM 2046 C C . GLU B 1 39 ? 0.038 8.249 89.362 1.00 22.35 38 GLU B C 1
ATOM 2047 O O . GLU B 1 39 ? 0.719 7.306 89.731 1.00 18.60 38 GLU B O 1
ATOM 2053 N N . ALA B 1 40 ? -1.280 8.215 89.434 1.00 21.81 39 ALA B N 1
ATOM 2054 C CA . ALA B 1 40 ? -1.928 7.015 89.914 1.00 20.61 39 ALA B CA 1
ATOM 2055 C C . ALA B 1 40 ? -1.672 5.836 88.970 1.00 22.29 39 ALA B C 1
ATOM 2056 O O . ALA B 1 40 ? -1.513 4.694 89.418 1.00 19.22 39 ALA B O 1
ATOM 2058 N N . ILE B 1 41 ? -1.642 6.095 87.666 1.00 20.58 40 ILE B N 1
ATOM 2059 C CA . ILE B 1 41 ? -1.361 5.033 86.690 1.00 19.09 40 ILE B CA 1
ATOM 2060 C C . ILE B 1 41 ? 0.068 4.530 86.862 1.00 18.70 40 ILE B C 1
ATOM 2061 O O . ILE B 1 41 ? 0.324 3.312 86.824 1.00 15.27 40 ILE B O 1
ATOM 2066 N N . LEU B 1 42 ? 1.002 5.457 87.043 1.00 19.18 41 LEU B N 1
ATOM 2067 C CA . LEU B 1 42 ? 2.435 5.114 87.172 1.00 20.72 41 LEU B CA 1
ATOM 2068 C C . LEU B 1 42 ? 2.761 4.369 88.460 1.00 22.17 41 LEU B C 1
ATOM 2069 O O . LEU B 1 42 ? 3.686 3.539 88.491 1.00 18.42 41 LEU B O 1
ATOM 2074 N N . SER B 1 43 ? 1.981 4.647 89.511 1.00 23.15 42 SER B N 1
ATOM 2075 C CA . SER B 1 43 ? 2.152 4.037 90.830 1.00 25.09 42 SER B CA 1
ATOM 2076 C C . SER B 1 43 ? 1.929 2.532 90.804 1.00 23.11 42 SER B C 1
ATOM 2077 O O . SER B 1 43 ? 2.296 1.819 91.760 1.00 18.85 42 SER B O 1
ATOM 2080 N N . GLY B 1 44 ? 1.294 2.047 89.732 1.00 19.84 43 GLY B N 1
ATOM 2081 C CA . GLY B 1 44 ? 1.152 0.596 89.517 1.00 18.80 43 GLY B CA 1
ATOM 2082 C C . GLY B 1 44 ? 2.429 -0.027 88.968 1.00 19.71 43 GLY B C 1
ATOM 2083 O O . GLY B 1 44 ? 2.578 -1.244 88.984 1.00 17.16 43 GLY B O 1
ATOM 2084 N N . TYR B 1 45 ? 3.355 0.824 88.508 1.00 18.24 44 TYR B N 1
ATOM 2085 C CA . TYR B 1 45 ? 4.637 0.400 87.915 1.00 21.07 44 TYR B CA 1
ATOM 2086 C C . TYR B 1 45 ? 5.843 0.828 88.750 1.00 22.93 44 TYR B C 1
ATOM 2087 O O . TYR B 1 45 ? 6.800 0.085 88.894 1.00 22.79 44 TYR B O 1
ATOM 2096 N N . LEU B 1 46 ? 5.797 2.036 89.297 1.00 23.25 45 LEU B N 1
ATOM 2097 C CA . LEU B 1 46 ? 6.978 2.655 89.866 1.00 27.11 45 LEU B CA 1
ATOM 2098 C C . LEU B 1 46 ? 6.749 2.983 91.318 1.00 31.46 45 LEU B C 1
ATOM 2099 O O . LEU B 1 46 ? 5.602 3.093 91.763 1.00 35.54 45 LEU B O 1
ATOM 2104 N N . ASP B 1 47 ? 7.846 3.150 92.048 1.00 32.99 46 ASP B N 1
ATOM 2105 C CA . ASP B 1 47 ? 7.809 3.677 93.393 1.00 33.10 46 ASP B CA 1
ATOM 2106 C C . ASP B 1 47 ? 7.905 5.200 93.309 1.00 35.25 46 ASP B C 1
ATOM 2107 O O . ASP B 1 47 ? 8.985 5.763 93.254 1.00 33.94 46 ASP B O 1
ATOM 2112 N N . LEU B 1 48 ? 6.759 5.856 93.311 1.00 37.83 47 LEU B N 1
ATOM 2113 C CA . LEU B 1 48 ? 6.713 7.304 93.217 1.00 43.36 47 LEU B CA 1
ATOM 2114 C C . LEU B 1 48 ? 6.810 7.996 94.579 1.00 46.56 47 LEU B C 1
ATOM 2115 O O . LEU B 1 48 ? 6.817 9.225 94.658 1.00 46.94 47 LEU B O 1
ATOM 2120 N N . GLY B 1 49 ? 6.875 7.219 95.651 1.00 50.59 48 GLY B N 1
ATOM 2121 C CA . GLY B 1 49 ? 7.127 7.780 96.980 1.00 54.78 48 GLY B CA 1
ATOM 2122 C C . GLY B 1 49 ? 8.608 7.728 97.329 1.00 57.50 48 GLY B C 1
ATOM 2123 O O . GLY B 1 49 ? 8.981 7.361 98.446 1.00 58.23 48 GLY B O 1
ATOM 2124 N N . ASP B 1 50 ? 9.440 8.108 96.363 1.00 60.65 49 ASP B N 1
ATOM 2125 C CA . ASP B 1 50 ? 10.883 7.964 96.450 1.00 62.64 49 ASP B CA 1
ATOM 2126 C C . ASP B 1 50 ? 11.518 9.174 95.772 1.00 64.52 49 ASP B C 1
ATOM 2127 O O . ASP B 1 50 ? 11.565 9.250 94.536 1.00 64.29 49 ASP B O 1
ATOM 2132 N N . SER B 1 51 ? 11.961 10.132 96.593 1.00 66.77 50 SER B N 1
ATOM 2133 C CA . SER B 1 51 ? 12.747 11.284 96.127 1.00 67.41 50 SER B CA 1
ATOM 2134 C C . SER B 1 51 ? 13.917 10.731 95.301 1.00 67.47 50 SER B C 1
ATOM 2135 O O . SER B 1 51 ? 14.930 10.275 95.840 1.00 67.48 50 SER B O 1
ATOM 2137 N N . ARG B 1 52 ? 13.747 10.758 93.986 1.00 67.06 51 ARG B N 1
ATOM 2138 C CA . ARG B 1 52 ? 14.541 9.925 93.092 1.00 66.40 51 ARG B CA 1
ATOM 2139 C C . ARG B 1 52 ? 13.925 9.913 91.709 1.00 65.48 51 ARG B C 1
ATOM 2140 O O . ARG B 1 52 ? 14.642 9.815 90.728 1.00 66.59 51 ARG B O 1
ATOM 2150 N N . GLN B 1 54 ? 12.273 12.757 89.740 1.00 64.09 53 GLN B N 1
ATOM 2151 C CA . GLN B 1 54 ? 12.997 12.606 88.420 1.00 63.26 53 GLN B CA 1
ATOM 2152 C C . GLN B 1 54 ? 12.073 12.775 87.187 1.00 63.61 53 GLN B C 1
ATOM 2153 O O . GLN B 1 54 ? 12.270 12.130 86.153 1.00 62.05 53 GLN B O 1
ATOM 2159 N N . GLN B 1 55 ? 11.071 13.654 87.295 1.00 64.17 54 GLN B N 1
ATOM 2160 C CA . GLN B 1 55 ? 10.389 14.161 86.100 1.00 62.56 54 GLN B CA 1
ATOM 2161 C C . GLN B 1 55 ? 10.432 15.691 86.055 1.00 62.49 54 GLN B C 1
ATOM 2162 O O . GLN B 1 55 ? 10.099 16.328 87.058 1.00 59.75 54 GLN B O 1
ATOM 2168 N N . HIS B 1 56 ? 10.822 16.298 84.920 1.00 63.79 55 HIS B N 1
ATOM 2169 C CA . HIS B 1 56 ? 11.168 15.638 83.599 1.00 64.97 55 HIS B CA 1
ATOM 2170 C C . HIS B 1 56 ? 9.969 15.290 82.623 1.00 64.00 55 HIS B C 1
ATOM 2171 O O . HIS B 1 56 ? 10.180 14.829 81.473 1.00 61.17 55 HIS B O 1
ATOM 2178 N N . LEU B 1 57 ? 8.728 15.510 83.084 1.00 63.10 56 LEU B N 1
ATOM 2179 C CA . LEU B 1 57 ? 7.644 15.882 82.174 1.00 61.03 56 LEU B CA 1
ATOM 2180 C C . LEU B 1 57 ? 8.184 17.119 81.451 1.00 58.97 56 LEU B C 1
ATOM 2181 O O . LEU B 1 57 ? 7.923 17.335 80.258 1.00 56.12 56 LEU B O 1
ATOM 2186 N N . LEU B 1 58 ? 8.948 17.914 82.213 1.00 57.96 57 LEU B N 1
ATOM 2187 C CA . LEU B 1 58 ? 9.538 19.159 81.741 1.00 56.47 57 LEU B CA 1
ATOM 2188 C C . LEU B 1 58 ? 10.238 18.944 80.422 1.00 55.42 57 LEU B C 1
ATOM 2189 O O . LEU B 1 58 ? 9.924 19.626 79.433 1.00 54.72 57 LEU B O 1
ATOM 2194 N N . ALA B 1 59 ? 11.150 17.973 80.411 1.00 53.46 58 ALA B N 1
ATOM 2195 C CA . ALA B 1 59 ? 11.937 17.671 79.227 1.00 54.81 58 ALA B CA 1
ATOM 2196 C C . ALA B 1 59 ? 11.049 17.372 78.005 1.00 56.73 58 ALA B C 1
ATOM 2197 O O . ALA B 1 59 ? 11.317 17.875 76.895 1.00 57.47 58 ALA B O 1
ATOM 2199 N N . VAL B 1 60 ? 9.975 16.598 78.204 1.00 55.45 59 VAL B N 1
ATOM 2200 C CA . VAL B 1 60 ? 9.129 16.178 77.065 1.00 54.40 59 VAL B CA 1
ATOM 2201 C C . VAL B 1 60 ? 8.165 17.309 76.565 1.00 54.72 59 VAL B C 1
ATOM 2202 O O . VAL B 1 60 ? 7.218 17.032 75.856 1.00 54.33 59 VAL B O 1
ATOM 2206 N N . GLU B 1 61 ? 8.445 18.579 76.895 1.00 57.74 60 GLU B N 1
ATOM 2207 C CA . GLU B 1 61 ? 7.683 19.740 76.362 1.00 55.45 60 GLU B CA 1
ATOM 2208 C C . GLU B 1 61 ? 8.646 20.777 75.726 1.00 51.76 60 GLU B C 1
ATOM 2209 O O . GLU B 1 61 ? 8.996 20.672 74.533 1.00 44.17 60 GLU B O 1
ATOM 2215 N N . PHE B 1 68 ? 6.514 18.851 72.897 1.00 39.69 67 PHE B N 1
ATOM 2216 C CA . PHE B 1 68 ? 5.133 18.643 72.376 1.00 37.25 67 PHE B CA 1
ATOM 2217 C C . PHE B 1 68 ? 4.124 19.746 72.675 1.00 37.98 67 PHE B C 1
ATOM 2218 O O . PHE B 1 68 ? 3.107 19.867 71.976 1.00 34.89 67 PHE B O 1
ATOM 2226 N N . GLY B 1 69 ? 4.358 20.483 73.769 1.00 38.05 68 GLY B N 1
ATOM 2227 C CA . GLY B 1 69 ? 3.469 21.583 74.160 1.00 38.48 68 GLY B CA 1
ATOM 2228 C C . GLY B 1 69 ? 2.916 21.469 75.555 1.00 35.57 68 GLY B C 1
ATOM 2229 O O . GLY B 1 69 ? 2.945 20.405 76.167 1.00 34.50 68 GLY B O 1
ATOM 2230 N N . TYR B 1 70 ? 2.405 22.599 76.040 1.00 37.40 69 TYR B N 1
ATOM 2231 C CA . TYR B 1 70 ? 1.916 22.737 77.415 1.00 38.72 69 TYR B CA 1
ATOM 2232 C C . TYR B 1 70 ? 0.383 22.663 77.534 1.00 37.65 69 TYR B C 1
ATOM 2233 O O . TYR B 1 70 ? -0.166 22.702 78.646 1.00 37.28 69 TYR B O 1
ATOM 2242 N N . GLY B 1 71 ? -0.289 22.535 76.382 1.00 36.59 70 GLY B N 1
ATOM 2243 C CA . GLY B 1 71 ? -1.728 22.341 76.315 1.00 34.12 70 GLY B CA 1
ATOM 2244 C C . GLY B 1 71 ? -2.044 20.887 76.507 1.00 32.30 70 GLY B C 1
ATOM 2245 O O . GLY B 1 71 ? -1.142 20.064 76.724 1.00 32.16 70 GLY B O 1
ATOM 2246 N N . ALA B 1 72 ? -3.324 20.550 76.448 1.00 27.42 71 ALA B N 1
ATOM 2247 C CA . ALA B 1 72 ? -3.738 19.184 76.805 1.00 25.72 71 ALA B CA 1
ATOM 2248 C C . ALA B 1 72 ? -3.199 18.109 75.834 1.00 22.43 71 ALA B C 1
ATOM 2249 O O . ALA B 1 72 ?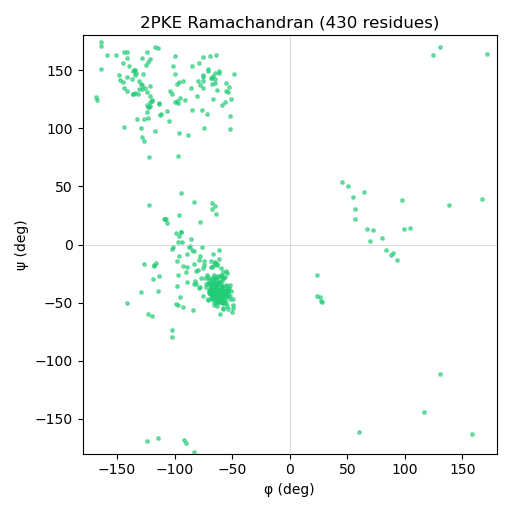 -2.888 16.989 76.239 1.00 24.46 71 ALA B O 1
ATOM 2251 N N . LYS B 1 73 ? -3.126 18.420 74.540 1.00 22.38 72 LYS B N 1
ATOM 2252 C CA . LYS B 1 73 ? -2.562 17.473 73.595 1.00 21.89 72 LYS B CA 1
ATOM 2253 C C . LYS B 1 73 ? -1.089 17.242 73.870 1.00 18.77 72 LYS B C 1
ATOM 2254 O O . LYS B 1 73 ? -0.604 16.093 73.864 1.00 23.03 72 LYS B O 1
ATOM 2260 N N . GLY B 1 74 ? -0.351 18.333 74.075 1.00 23.17 73 GLY B N 1
ATOM 2261 C CA . GLY B 1 74 ? 1.081 18.207 74.400 1.00 22.96 73 GLY B CA 1
ATOM 2262 C C . GLY B 1 74 ? 1.309 17.526 75.728 1.00 24.85 73 GLY B C 1
ATOM 2263 O O . GLY B 1 74 ? 2.244 16.718 75.904 1.00 24.69 73 GLY B O 1
ATOM 2272 N N . THR B 1 76 ? -0.549 15.189 77.036 1.00 24.86 75 THR B N 1
ATOM 2273 C CA . THR B 1 76 ? -0.837 13.770 76.867 1.00 24.83 75 THR B CA 1
ATOM 2274 C C . THR B 1 76 ? 0.304 13.026 76.191 1.00 21.29 75 THR B C 1
ATOM 2275 O O . THR B 1 76 ? 0.648 11.883 76.573 1.00 23.46 75 THR B O 1
ATOM 2279 N N . LEU B 1 77 ? 0.865 13.617 75.134 1.00 21.49 76 LEU B N 1
ATOM 2280 C CA . LEU B 1 77 ? 2.004 12.998 74.438 1.00 22.22 76 LEU B CA 1
ATOM 2281 C C . LEU B 1 77 ? 3.172 12.972 75.357 1.00 21.98 76 LEU B C 1
ATOM 2282 O O . LEU B 1 77 ? 3.891 11.991 75.397 1.00 23.09 76 LEU B O 1
ATOM 2287 N N . SER B 1 78 ? 3.372 14.059 76.115 1.00 22.72 77 SER B N 1
ATOM 2288 C CA . SER B 1 78 ? 4.466 14.103 77.090 1.00 23.19 77 SER B CA 1
ATOM 2289 C C . SER B 1 78 ? 4.281 13.089 78.182 1.00 23.54 77 SER B C 1
ATOM 2290 O O . SER B 1 78 ? 5.240 12.427 78.592 1.00 25.55 77 SER B O 1
ATOM 2301 N N . ILE B 1 80 ? 2.669 10.353 77.961 1.00 20.65 79 ILE B N 1
ATOM 2302 C CA . ILE B 1 80 ? 2.932 9.070 77.313 1.00 21.55 79 ILE B CA 1
ATOM 2303 C C . ILE B 1 80 ? 4.412 8.747 77.171 1.00 23.08 7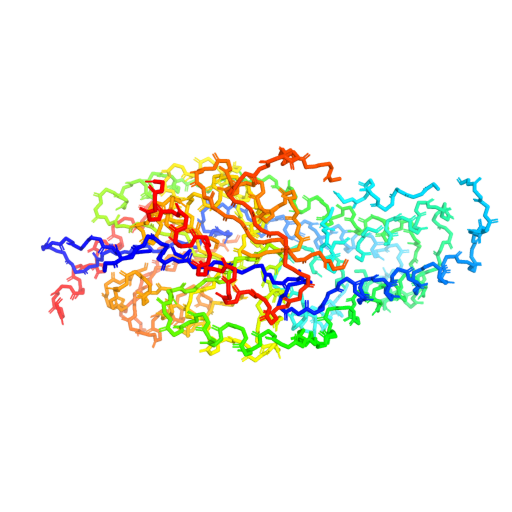9 ILE B C 1
ATOM 2304 O O . ILE B 1 80 ? 4.842 7.636 77.529 1.00 18.53 79 ILE B O 1
ATOM 2309 N N . GLU B 1 81 ? 5.189 9.684 76.651 1.00 23.91 80 GLU B N 1
ATOM 2310 C CA . GLU B 1 81 ? 6.634 9.464 76.488 1.00 27.00 80 GLU B CA 1
ATOM 2311 C C . GLU B 1 81 ? 7.301 9.226 77.859 1.00 23.86 80 GLU B C 1
ATOM 2312 O O . GLU B 1 81 ? 8.163 8.362 78.011 1.00 24.80 80 GLU B O 1
ATOM 2316 N N . THR B 1 82 ? 6.899 10.035 78.840 1.00 23.57 81 THR B N 1
ATOM 2317 C CA . THR B 1 82 ? 7.420 9.955 80.169 1.00 21.90 81 THR B CA 1
ATOM 2318 C C . THR B 1 82 ? 7.174 8.556 80.721 1.00 20.91 81 THR B C 1
ATOM 2319 O O . THR B 1 82 ? 8.085 7.908 81.153 1.00 23.92 81 THR B O 1
ATOM 2323 N N . ALA B 1 83 ? 5.921 8.107 80.703 1.00 22.05 82 ALA B N 1
ATOM 2324 C CA . ALA B 1 83 ? 5.558 6.797 81.191 1.00 16.95 82 ALA B CA 1
ATOM 2325 C C . ALA B 1 83 ? 6.343 5.738 80.524 1.00 18.23 82 ALA B C 1
ATOM 2326 O O . ALA B 1 83 ? 6.780 4.822 81.191 1.00 18.39 82 ALA B O 1
ATOM 2328 N N . ILE B 1 84 ? 6.479 5.804 79.204 1.00 18.11 83 ILE B N 1
ATOM 2329 C CA . ILE B 1 84 ? 7.276 4.802 78.462 1.00 20.06 83 ILE B CA 1
ATOM 2330 C C . ILE B 1 84 ? 8.743 4.824 78.870 1.00 20.53 83 ILE B C 1
ATOM 2331 O O . ILE B 1 84 ? 9.337 3.775 79.116 1.00 19.82 83 ILE B O 1
ATOM 2336 N N . GLU B 1 85 ? 9.296 6.019 79.003 1.00 22.42 84 GLU B N 1
ATOM 2337 C CA . GLU B 1 85 ? 10.670 6.195 79.451 1.00 24.83 84 GLU B CA 1
ATOM 2338 C C . GLU B 1 85 ? 10.869 5.612 80.863 1.00 25.63 84 GLU B C 1
ATOM 2339 O O . GLU B 1 85 ? 11.659 4.682 81.054 1.00 23.07 84 GLU B O 1
ATOM 2345 N N . LEU B 1 86 ? 10.113 6.135 81.830 1.00 22.61 85 LEU B N 1
ATOM 2346 C CA . LEU B 1 86 ? 10.253 5.761 83.243 1.00 19.84 85 LEU B CA 1
ATOM 2347 C C . LEU B 1 86 ? 9.997 4.296 83.554 1.00 19.02 85 LEU B C 1
ATOM 2348 O O . LEU B 1 86 ? 10.523 3.828 84.585 1.00 14.64 85 LEU B O 1
ATOM 2353 N N . THR B 1 87 ? 9.157 3.620 82.739 1.00 18.58 86 THR B N 1
ATOM 2354 C CA . THR B 1 87 ? 8.856 2.181 82.899 1.00 17.32 86 THR B CA 1
ATOM 2355 C C . THR B 1 87 ? 9.708 1.283 82.016 1.00 19.51 86 THR B C 1
ATOM 2356 O O . THR B 1 87 ? 9.505 0.047 81.977 1.00 16.51 86 THR B O 1
ATOM 2360 N N . GLU B 1 88 ? 10.688 1.884 81.341 1.00 19.90 87 GLU B N 1
ATOM 2361 C CA . GLU B 1 88 ? 11.587 1.131 80.469 1.00 21.60 87 GLU B CA 1
ATOM 2362 C C . GLU B 1 88 ? 10.745 0.358 79.449 1.00 18.95 87 GLU B C 1
ATOM 2363 O O . GLU B 1 88 ? 11.007 -0.807 79.126 1.00 19.42 87 GLU B O 1
ATOM 2369 N N . ALA B 1 89 ? 9.706 1.048 78.953 1.00 21.56 88 ALA B N 1
ATOM 2370 C CA . ALA B 1 89 ? 8.727 0.502 77.973 1.00 21.92 88 ALA B CA 1
ATOM 2371 C C . ALA B 1 89 ? 7.988 -0.791 78.413 1.00 19.93 88 ALA B C 1
ATOM 2372 O O . ALA B 1 89 ? 7.631 -1.630 77.593 1.00 18.12 88 ALA B O 1
ATOM 2374 N N . ARG B 1 90 ? 7.777 -0.952 79.719 1.00 18.61 89 ARG B N 1
ATOM 2375 C CA . ARG B 1 90 ? 7.020 -2.084 80.242 1.00 18.06 89 ARG B CA 1
ATOM 2376 C C . ARG B 1 90 ? 5.540 -1.730 80.403 1.00 20.12 89 ARG B C 1
ATOM 2377 O O . ARG B 1 90 ? 4.677 -2.598 80.512 1.00 19.53 89 ARG B O 1
ATOM 2385 N N . ILE B 1 91 ? 5.238 -0.446 80.421 1.00 18.81 90 ILE B N 1
ATOM 2386 C CA . ILE B 1 91 ? 3.846 -0.010 80.532 1.00 17.79 90 ILE B CA 1
ATOM 2387 C C . ILE B 1 91 ? 2.992 -0.695 79.445 1.00 18.06 90 ILE B C 1
ATOM 2388 O O . ILE B 1 91 ? 3.412 -0.867 78.311 1.00 21.12 90 ILE B O 1
ATOM 2393 N N . GLU B 1 92 ? 1.829 -1.173 79.868 1.00 17.46 91 GLU B N 1
ATOM 2394 C CA . GLU B 1 92 ? 0.873 -1.877 79.026 1.00 18.86 91 GLU B CA 1
ATOM 2395 C C . GLU B 1 92 ? 0.137 -0.915 78.130 1.00 19.11 91 GLU B C 1
ATOM 2396 O O . GLU B 1 92 ? -0.153 0.195 78.552 1.00 15.57 91 GLU B O 1
ATOM 2402 N N . ALA B 1 93 ? -0.173 -1.349 76.902 1.00 18.55 92 ALA B N 1
ATOM 2403 C CA . ALA B 1 93 ? -1.050 -0.571 76.004 1.00 19.62 92 ALA B CA 1
ATOM 2404 C C . ALA B 1 93 ? -2.340 -0.136 76.735 1.00 19.03 92 ALA B C 1
ATOM 2405 O O . ALA B 1 93 ? -2.702 1.056 76.684 1.00 17.72 92 ALA B O 1
ATOM 2407 N N . ARG B 1 94 ? -3.011 -1.041 77.464 1.00 18.29 93 ARG B N 1
ATOM 2408 C CA . ARG B 1 94 ? -4.222 -0.624 78.208 1.00 20.87 93 ARG B CA 1
ATOM 2409 C C . ARG B 1 94 ? -3.981 0.607 79.099 1.00 25.15 93 ARG B C 1
ATOM 2410 O O . ARG B 1 94 ? -4.867 1.458 79.220 1.00 25.07 93 ARG B O 1
ATOM 2413 N N . ASP B 1 95 ? -2.784 0.739 79.675 1.00 20.74 94 ASP B N 1
ATOM 2414 C CA . ASP B 1 95 ? -2.532 1.858 80.566 1.00 21.27 94 ASP B CA 1
ATOM 2415 C C . ASP B 1 95 ? -2.164 3.127 79.831 1.00 20.28 94 ASP B C 1
ATOM 2416 O O . ASP B 1 95 ? -2.440 4.197 80.333 1.00 20.12 94 ASP B O 1
ATOM 2421 N N . ILE B 1 96 ? -1.495 3.000 78.676 1.00 21.95 95 ILE B N 1
ATOM 2422 C CA . ILE B 1 96 ? -1.316 4.127 77.743 1.00 21.62 95 ILE B CA 1
ATOM 2423 C C . ILE B 1 96 ? -2.675 4.632 77.266 1.00 22.11 95 ILE B C 1
ATOM 2424 O O . ILE B 1 96 ? -2.891 5.829 77.165 1.00 18.35 95 ILE B O 1
ATOM 2429 N N . GLN B 1 97 ? -3.605 3.721 76.989 1.00 22.98 96 GLN B N 1
ATOM 2430 C CA . GLN B 1 97 ? -4.949 4.160 76.639 1.00 21.35 96 GLN B CA 1
ATOM 2431 C C . GLN B 1 97 ? -5.524 5.012 77.770 1.00 20.50 96 GLN B C 1
ATOM 2432 O O . GLN B 1 97 ? -6.219 5.977 77.505 1.00 22.01 96 GLN B O 1
ATOM 2438 N N . ARG B 1 98 ? -5.237 4.675 79.025 1.00 19.92 97 ARG B N 1
ATOM 2439 C CA . ARG B 1 98 ? -5.763 5.443 80.139 1.00 18.12 97 ARG B CA 1
ATOM 2440 C C . ARG B 1 98 ? -5.197 6.870 80.176 1.00 21.35 97 ARG B C 1
ATOM 2441 O O . ARG B 1 98 ? -5.868 7.777 80.656 1.00 24.90 97 ARG B O 1
ATOM 2449 N N . ILE B 1 99 ? -3.996 7.068 79.628 1.00 19.64 98 ILE B N 1
ATOM 2450 C CA . ILE B 1 99 ? -3.341 8.368 79.640 1.00 24.23 98 ILE B CA 1
ATOM 2451 C C . ILE B 1 99 ? -3.992 9.169 78.551 1.00 21.20 98 ILE B C 1
ATOM 2452 O O . ILE B 1 99 ? -4.232 10.344 78.714 1.00 24.26 98 ILE B O 1
ATOM 2457 N N . VAL B 1 100 ? -4.314 8.507 77.450 1.00 24.01 99 VAL B N 1
ATOM 2458 C CA . VAL B 1 100 ? -5.033 9.182 76.388 1.00 23.72 99 VAL B CA 1
ATOM 2459 C C . VAL B 1 100 ? -6.365 9.651 76.952 1.00 24.28 99 VAL B C 1
ATOM 2460 O O . VAL B 1 100 ? -6.718 10.785 76.745 1.00 24.41 99 VAL B O 1
ATOM 2464 N N . GLU B 1 101 ? -7.068 8.813 77.713 1.00 26.03 100 GLU B N 1
ATOM 2465 C CA . GLU B 1 101 ? -8.378 9.211 78.280 1.00 26.69 100 GLU B CA 1
ATOM 2466 C C . GLU B 1 101 ? -8.265 10.404 79.249 1.00 27.34 100 GLU B C 1
ATOM 2467 O O . GLU B 1 101 ? -9.175 11.219 79.323 1.00 24.09 100 GLU B O 1
ATOM 2473 N N . ILE B 1 102 ? -7.157 10.505 79.986 1.00 24.86 101 ILE B N 1
ATOM 2474 C CA . ILE B 1 102 ? -6.847 11.734 80.762 1.00 26.22 101 ILE B CA 1
ATOM 2475 C C . ILE B 1 102 ? -6.839 13.012 79.893 1.00 26.33 101 ILE B C 1
ATOM 2476 O O . ILE B 1 102 ? -7.436 14.029 80.253 1.00 26.81 101 ILE B O 1
ATOM 2481 N N . GLY B 1 103 ? -6.123 12.982 78.779 1.00 26.81 102 GLY B N 1
ATOM 2482 C CA . GLY B 1 103 ? -6.031 14.141 77.904 1.00 25.62 102 GLY B CA 1
ATOM 2483 C C . GLY B 1 103 ? -7.393 14.452 77.319 1.00 25.03 102 GLY B C 1
ATOM 2484 O O . GLY B 1 103 ? -7.788 15.618 77.226 1.00 25.66 102 GLY B O 1
ATOM 2485 N N . ARG B 1 104 ? -8.123 13.410 76.936 1.00 27.32 103 ARG B N 1
ATOM 2486 C CA . ARG B 1 104 ? -9.445 13.577 76.350 1.00 28.35 103 ARG B CA 1
ATOM 2487 C C . ARG B 1 104 ? -10.367 14.187 77.375 1.00 27.60 103 ARG B C 1
ATOM 2488 O O . ARG B 1 104 ? -11.119 15.062 77.051 1.00 27.41 103 ARG B O 1
ATOM 2496 N N . ALA B 1 105 ? -10.290 13.725 78.622 1.00 29.82 104 ALA B N 1
ATOM 2497 C CA . ALA B 1 105 ? -11.081 14.284 79.703 1.00 29.55 104 ALA B CA 1
ATOM 2498 C C . ALA B 1 105 ? -10.685 15.723 79.952 1.00 29.53 104 ALA B C 1
ATOM 2499 O O . ALA B 1 105 ? -11.545 16.556 80.216 1.00 30.66 104 ALA B O 1
ATOM 2501 N N . THR B 1 106 ? -9.386 16.017 79.879 1.00 29.07 105 THR B N 1
ATOM 2502 C CA . THR B 1 106 ? -8.897 17.389 80.111 1.00 27.20 105 THR B CA 1
ATOM 2503 C C . THR B 1 106 ? -9.323 18.326 78.979 1.00 27.76 105 THR B C 1
ATOM 2504 O O . THR B 1 106 ? -9.603 19.498 79.222 1.00 27.33 105 THR B O 1
ATOM 2508 N N . LEU B 1 107 ? -9.382 17.809 77.749 1.00 28.48 106 LEU B N 1
ATOM 2509 C CA . LEU B 1 107 ? -9.854 18.583 76.614 1.00 27.24 106 LEU B CA 1
ATOM 2510 C C . LEU B 1 107 ? -11.354 18.865 76.627 1.00 32.82 106 LEU B C 1
ATOM 2511 O O . LEU B 1 107 ? -11.808 19.832 76.007 1.00 35.24 106 LEU B O 1
ATOM 2516 N N . GLN B 1 108 ? -12.126 17.982 77.250 1.00 34.36 107 GLN B N 1
ATOM 2517 C CA . GLN B 1 108 ? -13.581 18.094 77.231 1.00 36.23 107 GLN B CA 1
ATOM 2518 C C . GLN B 1 108 ? -14.122 18.769 78.491 1.00 35.67 107 GLN B C 1
ATOM 2519 O O . GLN B 1 108 ? -15.323 18.888 78.633 1.00 39.90 107 GLN B O 1
ATOM 2525 N N A HIS B 1 109 ? -13.202 19.276 79.331 0.50 34.86 108 HIS B N 1
ATOM 2526 N N B HIS B 1 109 ? -13.294 19.087 79.460 0.50 34.02 108 HIS B N 1
ATOM 2527 C CA A HIS B 1 109 ? -13.515 19.992 80.593 0.50 33.65 108 HIS B CA 1
ATOM 2528 C CA B HIS B 1 109 ? -13.892 19.548 80.684 0.50 32.25 108 HIS B CA 1
ATOM 2529 C C A HIS B 1 109 ? -14.292 21.264 80.309 0.50 32.70 108 HIS B C 1
ATOM 2530 C C B HIS B 1 109 ? -14.288 21.003 80.508 0.50 31.87 108 HIS B C 1
ATOM 2531 O O A HIS B 1 109 ? -13.777 22.159 79.689 0.50 31.13 108 HIS B O 1
ATOM 2532 O O B HIS B 1 109 ? -13.454 21.808 80.188 0.50 28.51 108 HIS B O 1
ATOM 2545 N N . PRO B 1 110 ? -15.581 21.326 80.671 1.00 33.49 109 PRO B N 1
ATOM 2546 C CA . PRO B 1 110 ? -16.090 22.703 80.527 1.00 34.25 109 PRO B CA 1
ATOM 2547 C C . PRO B 1 110 ? -15.442 23.657 81.526 1.00 32.71 109 PRO B C 1
ATOM 2548 O O . PRO B 1 110 ? -15.276 23.324 82.682 1.00 30.42 109 PRO B O 1
ATOM 2552 N N . VAL B 1 111 ? -15.017 24.807 81.046 1.00 36.71 110 VAL B N 1
ATOM 2553 C CA . VAL B 1 111 ? -14.265 25.709 81.883 1.00 38.53 110 VAL B CA 1
ATOM 2554 C C . VAL B 1 111 ? -15.239 26.444 82.755 1.00 32.40 110 VAL B C 1
ATOM 2555 O O . VAL B 1 111 ? -16.297 26.837 82.321 1.00 34.00 110 VAL B O 1
ATOM 2559 N N . GLU B 1 112 ? -14.843 26.634 83.999 1.00 33.72 111 GLU B N 1
ATOM 2560 C CA . GLU B 1 112 ? -15.656 27.353 84.953 1.00 33.34 111 GLU B CA 1
ATOM 2561 C C . GLU B 1 112 ? -15.075 28.758 85.009 1.00 28.83 111 GLU B C 1
ATOM 2562 O O . GLU B 1 112 ? -13.888 28.945 85.297 1.00 30.22 111 GLU B O 1
ATOM 2568 N N . VAL B 1 113 ? -15.931 29.735 84.715 1.00 27.97 112 VAL B N 1
ATOM 2569 C CA . VAL B 1 113 ? -15.595 31.142 84.836 1.00 27.11 112 VAL B CA 1
ATOM 2570 C C . VAL B 1 113 ? -15.343 31.512 86.291 1.00 28.13 112 VAL B C 1
ATOM 2571 O O . VAL B 1 113 ? -16.007 31.029 87.214 1.00 24.10 112 VAL B O 1
ATOM 2575 N N . ILE B 1 114 ? -14.322 32.334 86.478 1.00 23.47 113 ILE B N 1
ATOM 2576 C CA . ILE B 1 114 ? -13.890 32.711 87.789 1.00 22.82 113 ILE B CA 1
ATOM 2577 C C . ILE B 1 114 ? -14.884 33.728 88.367 1.00 23.38 113 ILE B C 1
ATOM 2578 O O . ILE B 1 114 ? -15.466 34.548 87.646 1.00 25.75 113 ILE B O 1
ATOM 2583 N N . ALA B 1 115 ? -15.163 33.583 89.658 1.00 26.16 114 ALA B N 1
ATOM 2584 C CA . ALA B 1 115 ? -16.194 34.369 90.288 1.00 25.06 114 ALA B CA 1
ATOM 2585 C C . ALA B 1 115 ? -15.802 35.835 90.218 1.00 26.21 114 ALA B C 1
ATOM 2586 O O . ALA B 1 115 ? -14.642 36.194 90.475 1.00 24.28 114 ALA B O 1
ATOM 2588 N N . GLY B 1 116 ? -16.745 36.675 89.815 1.00 22.21 115 GLY B N 1
ATOM 2589 C CA . GLY B 1 116 ? -16.504 38.119 89.773 1.00 23.27 115 GLY B CA 1
ATOM 2590 C C . GLY B 1 116 ? -16.017 38.642 88.431 1.00 22.34 115 GLY B C 1
ATOM 2591 O O . GLY B 1 116 ? -16.039 39.871 88.198 1.00 18.88 115 GLY B O 1
ATOM 2592 N N . VAL B 1 117 ? -15.610 37.720 87.552 1.00 19.56 116 VAL B N 1
ATOM 2593 C CA . VAL B 1 117 ? -15.036 38.058 86.237 1.00 21.24 116 VAL B CA 1
ATOM 2594 C C . VAL B 1 117 ? -16.076 38.745 85.329 1.00 20.31 116 VAL B C 1
ATOM 2595 O O . VAL B 1 117 ? -15.769 39.783 84.739 1.00 23.08 116 VAL B O 1
ATOM 2599 N N . ARG B 1 118 ? -17.283 38.164 85.144 1.00 21.92 117 ARG B N 1
ATOM 2600 C CA . ARG B 1 118 ? -18.245 38.780 84.235 1.00 20.68 117 ARG B CA 1
ATOM 2601 C C . ARG B 1 118 ? -18.583 40.171 84.689 1.00 21.03 117 ARG B C 1
ATOM 2602 O O . ARG B 1 118 ? -18.771 41.051 83.863 1.00 21.64 117 ARG B O 1
ATOM 2610 N N A GLU B 1 119 ? -18.718 40.355 86.004 0.50 19.87 118 GLU B N 1
ATOM 2611 N N B GLU B 1 119 ? -18.724 40.345 86.003 0.50 20.25 118 GLU B N 1
ATOM 2612 C CA A GLU B 1 119 ? -19.051 41.659 86.572 0.50 20.35 118 GLU B CA 1
ATOM 2613 C CA B GLU B 1 119 ? -19.043 41.642 86.585 0.50 20.92 118 GLU B CA 1
ATOM 2614 C C A GLU B 1 119 ? -17.915 42.644 86.299 0.50 18.08 118 GLU B C 1
ATOM 2615 C C B GLU B 1 119 ? -17.917 42.638 86.305 0.50 18.44 118 GLU B C 1
ATOM 2616 O O A GLU B 1 119 ? -18.156 43.799 85.926 0.50 19.83 118 GLU B O 1
ATOM 2617 O O B GLU B 1 119 ? -18.167 43.791 85.933 0.50 20.07 118 GLU B O 1
ATOM 2628 N N . ALA B 1 120 ? -16.684 42.181 86.501 1.00 18.93 119 ALA B N 1
ATOM 2629 C CA . ALA B 1 120 ? -15.503 43.029 86.356 1.00 19.82 119 ALA B CA 1
ATOM 2630 C C . ALA B 1 120 ? -15.306 43.488 84.900 1.00 22.21 119 ALA B C 1
ATOM 2631 O O . ALA B 1 120 ? -15.125 44.696 84.619 1.00 21.91 119 ALA B O 1
ATOM 2633 N N . VAL B 1 121 ? -15.414 42.538 83.974 1.00 23.23 120 VAL B N 1
ATOM 2634 C CA . VAL B 1 121 ? -15.267 42.840 82.548 1.00 23.22 120 VAL B CA 1
ATOM 2635 C C . VAL B 1 121 ? -16.371 43.782 82.072 1.00 20.37 120 VAL B C 1
ATOM 2636 O O . VAL B 1 121 ? -16.083 44.745 81.376 1.00 21.33 120 VAL B O 1
ATOM 2640 N N . ALA B 1 122 ? -17.617 43.506 82.474 1.00 23.80 121 ALA B N 1
ATOM 2641 C CA . ALA B 1 122 ? -18.760 44.366 82.158 1.00 20.27 121 ALA B CA 1
ATOM 2642 C C . ALA B 1 122 ? -18.504 45.770 82.674 1.00 24.69 121 ALA B C 1
ATOM 2643 O O . ALA B 1 122 ? -18.754 46.750 81.955 1.00 24.57 121 ALA B O 1
ATOM 2645 N N . ALA B 1 123 ? -17.994 45.889 83.914 1.00 21.73 122 ALA B N 1
ATOM 2646 C CA . ALA B 1 123 ? -17.761 47.228 84.498 1.00 22.68 122 ALA B CA 1
ATOM 2647 C C . ALA B 1 123 ? -16.670 47.956 83.732 1.00 25.23 122 ALA B C 1
ATOM 2648 O O . ALA B 1 123 ? -16.777 49.151 83.406 1.00 25.15 122 ALA B O 1
ATOM 2650 N N . ILE B 1 124 ? -15.594 47.223 83.419 1.00 24.99 123 ILE B N 1
ATOM 2651 C CA . ILE B 1 124 ? -14.516 47.780 82.600 1.00 24.21 123 ILE B CA 1
ATOM 2652 C C . ILE B 1 124 ? -14.970 48.111 81.181 1.00 25.18 123 ILE B C 1
ATOM 2653 O O . ILE B 1 124 ? -14.657 49.173 80.686 1.00 25.48 123 ILE B O 1
ATOM 2658 N N . ALA B 1 125 ? -15.697 47.200 80.538 1.00 29.32 124 ALA B N 1
ATOM 2659 C CA . ALA B 1 125 ? -16.158 47.404 79.144 1.00 28.78 124 ALA B CA 1
ATOM 2660 C C . ALA B 1 125 ? -17.081 48.602 78.967 1.00 30.72 124 ALA B C 1
ATOM 2661 O O . ALA B 1 125 ? -17.300 49.044 77.847 1.00 30.29 124 ALA B O 1
ATOM 2663 N N . ALA B 1 126 ? -17.576 49.155 80.072 1.00 31.18 125 ALA B N 1
ATOM 2664 C CA . ALA B 1 126 ? -18.392 50.360 80.046 1.00 31.47 125 ALA B CA 1
ATOM 2665 C C . ALA B 1 126 ? -17.575 51.609 79.812 1.00 31.71 125 ALA B C 1
ATOM 2666 O O . ALA B 1 126 ? -18.123 52.623 79.419 1.00 30.17 125 ALA B O 1
ATOM 2668 N N . ASP B 1 127 ? -16.272 51.573 80.065 1.00 30.06 126 ASP B N 1
ATOM 2669 C CA . ASP B 1 127 ? -15.469 52.779 79.926 1.00 28.35 126 ASP B CA 1
ATOM 2670 C C . ASP B 1 127 ? -14.264 52.639 79.048 1.00 26.01 126 ASP B C 1
ATOM 2671 O O . ASP B 1 127 ? -13.713 53.637 78.645 1.00 27.96 126 ASP B O 1
ATOM 2676 N N . TYR B 1 128 ? -13.863 51.402 78.780 1.00 25.28 127 TYR B N 1
ATOM 2677 C CA . TYR B 1 128 ? -12.658 51.047 78.004 1.00 24.25 127 TYR B CA 1
ATOM 2678 C C . TYR B 1 128 ? -13.001 49.970 76.984 1.00 23.32 127 TYR B C 1
ATOM 2679 O O . TYR B 1 128 ? -13.854 49.127 77.248 1.00 23.40 127 TYR B O 1
ATOM 2688 N N . ALA B 1 129 ? -12.316 50.004 75.830 1.00 24.98 128 ALA B N 1
ATOM 2689 C CA . ALA B 1 129 ? -12.193 48.860 74.928 1.00 22.24 128 ALA B CA 1
ATOM 2690 C C . ALA B 1 129 ? -11.495 47.686 75.611 1.00 19.94 128 ALA B C 1
ATOM 2691 O O . ALA B 1 129 ? -10.665 47.873 76.505 1.00 20.04 128 ALA B O 1
ATOM 2693 N N . VAL B 1 130 ? -11.861 46.483 75.202 1.00 21.25 129 VAL B N 1
ATOM 2694 C CA . VAL B 1 130 ? -11.332 45.258 75.790 1.00 20.87 129 VAL B CA 1
ATOM 2695 C C . VAL B 1 130 ? -10.956 44.254 74.692 1.00 21.50 129 VAL B C 1
ATOM 2696 O O . VAL B 1 130 ? -11.577 44.221 73.591 1.00 20.78 129 VAL B O 1
ATOM 2700 N N . VAL B 1 131 ? -9.948 43.437 75.034 1.00 21.44 130 VAL B N 1
ATOM 2701 C CA . VAL B 1 131 ? -9.473 42.399 74.187 1.00 20.33 130 VAL B CA 1
ATOM 2702 C C . VAL B 1 131 ? -9.049 41.213 75.058 1.00 20.23 130 VAL B C 1
ATOM 2703 O O . VAL B 1 131 ? -8.475 41.382 76.133 1.00 18.74 130 VAL B O 1
ATOM 2707 N N . LEU B 1 132 ? -9.365 40.013 74.602 1.00 21.20 131 LEU B N 1
ATOM 2708 C CA . LEU B 1 132 ? -8.859 38.820 75.249 1.00 19.31 131 LEU B CA 1
ATOM 2709 C C . LEU B 1 132 ? -7.599 38.401 74.483 1.00 23.13 131 LEU B C 1
ATOM 2710 O O . LEU B 1 132 ? -7.621 38.299 73.263 1.00 22.05 131 LEU B O 1
ATOM 2715 N N . ILE B 1 133 ? -6.499 38.235 75.194 1.00 22.89 132 ILE B N 1
ATOM 2716 C CA . ILE B 1 133 ? -5.229 37.782 74.598 1.00 23.08 132 ILE B CA 1
ATOM 2717 C C . ILE B 1 133 ? -4.808 36.522 75.333 1.00 25.87 132 ILE B C 1
ATOM 2718 O O . ILE B 1 133 ? -4.442 36.573 76.503 1.00 21.11 132 ILE B O 1
ATOM 2723 N N . THR B 1 134 ? -4.901 35.398 74.647 1.00 26.23 133 THR B N 1
ATOM 2724 C CA . THR B 1 134 ? -4.643 34.115 75.279 1.00 26.98 133 THR B CA 1
ATOM 2725 C C . THR B 1 134 ? -3.630 33.363 74.439 1.00 27.61 133 THR B C 1
ATOM 2726 O O . THR B 1 134 ? -3.696 33.348 73.221 1.00 29.47 133 THR B O 1
ATOM 2730 N N . LYS B 1 135 ? -2.673 32.735 75.097 1.00 28.70 134 LYS B N 1
ATOM 2731 C CA . LYS B 1 135 ? -1.746 31.861 74.416 1.00 27.45 134 LYS B CA 1
ATOM 2732 C C . LYS B 1 135 ? -2.220 30.434 74.576 1.00 26.28 134 LYS B C 1
ATOM 2733 O O . LYS B 1 135 ? -2.547 30.017 75.659 1.00 26.57 134 LYS B O 1
ATOM 2739 N N . GLY B 1 136 ? -2.151 29.651 73.527 1.00 26.86 135 GLY B N 1
ATOM 2740 C CA . GLY B 1 136 ? -2.336 28.191 73.667 1.00 26.28 135 GLY B CA 1
ATOM 2741 C C . GLY B 1 136 ? -2.749 27.556 72.360 1.00 23.14 135 GLY B C 1
ATOM 2742 O O . GLY B 1 136 ? -2.576 28.138 71.311 1.00 23.09 135 GLY B O 1
ATOM 2743 N N . ASP B 1 137 ? -3.281 26.336 72.447 1.00 22.92 136 ASP B N 1
ATOM 2744 C CA . ASP B 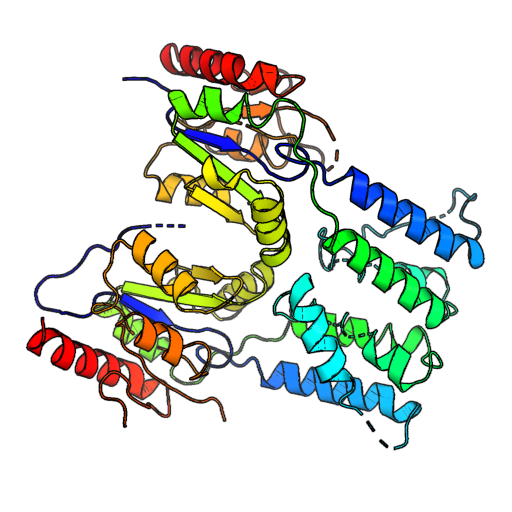1 137 ? -3.819 25.626 71.331 1.00 22.51 136 ASP B CA 1
ATOM 2745 C C . ASP B 1 137 ? -5.047 26.330 70.817 1.00 22.56 136 ASP B C 1
ATOM 2746 O O . ASP B 1 137 ? -6.018 26.595 71.555 1.00 22.70 136 ASP B O 1
ATOM 2751 N N . LEU B 1 138 ? -5.019 26.639 69.531 1.00 21.51 137 LEU B N 1
ATOM 2752 C CA . LEU B 1 138 ? -6.073 27.411 68.925 1.00 20.89 137 LEU B CA 1
ATOM 2753 C C . LEU B 1 138 ? -7.419 26.731 69.105 1.00 22.44 137 LEU B C 1
ATOM 2754 O O . LEU B 1 138 ? -8.381 27.375 69.543 1.00 20.04 137 LEU B O 1
ATOM 2759 N N . PHE B 1 139 ? -7.504 25.446 68.803 1.00 21.03 138 PHE B N 1
ATOM 2760 C CA . PHE B 1 139 ? -8.778 24.769 68.875 1.00 21.97 138 PHE B CA 1
ATOM 2761 C C . PHE B 1 139 ? -9.337 24.775 70.297 1.00 22.29 138 PHE B C 1
ATOM 2762 O O . PHE B 1 139 ? -10.518 25.105 70.498 1.00 23.37 138 PHE B O 1
ATOM 2770 N N . HIS B 1 140 ? -8.515 24.401 71.274 1.00 23.63 139 HIS B N 1
ATOM 2771 C CA . HIS B 1 140 ? -8.995 24.237 72.651 1.00 21.61 139 HIS B CA 1
ATOM 2772 C C . HIS B 1 140 ? -9.324 25.617 73.241 1.00 25.18 139 HIS B C 1
ATOM 2773 O O . HIS B 1 140 ? -10.346 25.780 73.922 1.00 21.63 139 HIS B O 1
ATOM 2780 N N . GLN B 1 141 ? -8.488 26.609 72.945 1.00 22.82 140 GLN B N 1
ATOM 2781 C CA . GLN B 1 141 ? -8.753 27.973 73.405 1.00 24.32 140 GLN B CA 1
ATOM 2782 C C . GLN B 1 141 ? -10.057 28.540 72.844 1.00 24.90 140 GLN B C 1
ATOM 2783 O O . GLN B 1 141 ? -10.860 29.120 73.600 1.00 26.95 140 GLN B O 1
ATOM 2789 N N . GLU B 1 142 ? -10.317 28.362 71.553 1.00 24.48 141 GLU B N 1
ATOM 2790 C CA . GLU B 1 142 ? -11.628 28.716 71.017 1.00 25.57 141 GLU B CA 1
ATOM 2791 C C . GLU B 1 142 ? -12.749 27.974 71.692 1.00 25.81 141 GLU B C 1
ATOM 2792 O O . GLU B 1 142 ? -13.794 28.556 71.916 1.00 25.07 141 GLU B O 1
ATOM 2798 N N . GLN B 1 143 ? -12.543 26.705 72.053 1.00 24.24 142 GLN B N 1
ATOM 2799 C CA . GLN B 1 143 ? -13.573 25.974 72.771 1.00 25.96 142 GLN B CA 1
ATOM 2800 C C . GLN B 1 143 ? -13.815 26.580 74.171 1.00 26.08 142 GLN B C 1
ATOM 2801 O O . GLN B 1 143 ? -14.939 26.755 74.563 1.00 24.53 142 GLN B O 1
ATOM 2807 N N . LYS B 1 144 ? -12.757 26.904 74.898 1.00 23.30 143 LYS B N 1
ATOM 2808 C CA . LYS B 1 144 ? -12.875 27.520 76.211 1.00 25.71 143 LYS B CA 1
ATOM 2809 C C . LYS B 1 144 ? -13.586 28.873 76.147 1.00 27.25 143 LYS B C 1
ATOM 2810 O O . LYS B 1 144 ? -14.486 29.169 76.940 1.00 28.66 143 LYS B O 1
ATOM 2816 N N . ILE B 1 145 ? -13.247 29.659 75.143 1.00 25.94 144 ILE B N 1
ATOM 2817 C CA . ILE B 1 145 ? -13.908 30.947 74.955 1.00 27.59 144 ILE B CA 1
ATOM 2818 C C . ILE B 1 145 ? -15.437 30.756 74.794 1.00 28.94 144 ILE B C 1
ATOM 2819 O O . ILE B 1 145 ? -16.236 31.376 75.519 1.00 27.81 144 ILE B O 1
ATOM 2824 N N . GLU B 1 146 ? -15.809 29.837 73.899 1.00 29.68 145 GLU B N 1
ATOM 2825 C CA . GLU B 1 146 ? -17.205 29.468 73.658 1.00 32.00 145 GLU B CA 1
ATOM 2826 C C . GLU B 1 146 ? -17.872 28.960 74.940 1.00 31.06 145 GLU B C 1
ATOM 2827 O O . GLU B 1 146 ? -18.890 29.525 75.354 1.00 29.91 145 GLU B O 1
ATOM 2833 N N . GLN B 1 147 ? -17.293 27.936 75.572 1.00 29.88 146 GLN B N 1
ATOM 2834 C CA . GLN B 1 147 ? -17.789 27.368 76.828 1.00 31.86 146 GLN B CA 1
ATOM 2835 C C . GLN B 1 147 ? -17.970 28.421 77.928 1.00 31.38 146 GLN B C 1
ATOM 2836 O O . GLN B 1 147 ? -18.919 28.370 78.689 1.00 30.03 146 GLN B O 1
ATOM 2842 N N . SER B 1 148 ? -17.012 29.323 78.068 1.00 28.17 147 SER B N 1
ATOM 2843 C CA . SER B 1 148 ? -17.062 30.383 79.076 1.00 28.09 147 SER B CA 1
ATOM 2844 C C . SER B 1 148 ? -18.316 31.291 79.055 1.00 27.35 147 SER B C 1
ATOM 2845 O O . SER B 1 148 ? -18.559 31.983 80.021 1.00 31.42 147 SER B O 1
ATOM 2848 N N . GLY B 1 149 ? -19.009 31.387 77.941 1.00 25.44 148 GLY B N 1
ATOM 2849 C CA . GLY B 1 149 ? -20.063 32.372 77.772 1.00 26.82 148 GLY B CA 1
ATOM 2850 C C . GLY B 1 149 ? -19.592 33.823 77.683 1.00 25.57 148 GLY B C 1
ATOM 2851 O O . GLY B 1 149 ? -20.398 34.742 77.543 1.00 26.40 148 GLY B O 1
ATOM 2852 N N . LEU B 1 150 ? -18.285 34.046 77.700 1.00 25.54 149 LEU B N 1
ATOM 2853 C CA . LEU B 1 150 ? -17.723 35.429 77.734 1.00 20.73 149 LEU B CA 1
ATOM 2854 C C . LEU B 1 150 ? -17.589 36.102 76.362 1.00 21.53 149 LEU B C 1
ATOM 2855 O O . LEU B 1 150 ? -17.266 37.276 76.279 1.00 26.38 149 LEU B O 1
ATOM 2860 N N . SER B 1 151 ? -17.893 35.373 75.284 1.00 28.01 150 SER B N 1
ATOM 2861 C CA . SER B 1 151 ? -17.767 35.901 73.908 1.00 28.67 150 SER B CA 1
ATOM 2862 C C . SER B 1 151 ? -18.497 37.196 73.728 1.00 28.67 150 SER B C 1
ATOM 2863 O O . SER B 1 151 ? -18.007 38.127 73.093 1.00 29.31 150 SER B O 1
ATOM 2866 N N . ASP B 1 152 ? -19.678 37.286 74.329 1.00 27.41 151 ASP B N 1
ATOM 2867 C CA . ASP B 1 152 ? -20.455 38.463 74.188 1.00 23.99 151 ASP B CA 1
ATOM 2868 C C . ASP B 1 152 ? -19.860 39.715 74.793 1.00 23.81 151 ASP B C 1
ATOM 2869 O O . ASP B 1 152 ? -20.310 40.767 74.450 1.00 21.96 151 ASP B O 1
ATOM 2874 N N . LEU B 1 153 ? -18.854 39.625 75.657 1.00 24.00 152 LEU B N 1
ATOM 2875 C CA . LEU B 1 153 ? -18.225 40.819 76.212 1.00 26.34 152 LEU B CA 1
ATOM 2876 C C . LEU B 1 153 ? -16.942 41.178 75.471 1.00 28.52 152 LEU B C 1
ATOM 2877 O O . LEU B 1 153 ? -16.399 42.260 75.663 1.00 27.74 152 LEU B O 1
ATOM 2882 N N . PHE B 1 154 ? -16.443 40.239 74.677 1.00 29.00 153 PHE B N 1
ATOM 2883 C CA . PHE B 1 154 ? -15.168 40.388 73.965 1.00 29.25 153 PHE B CA 1
ATOM 2884 C C . PHE B 1 154 ? -15.415 40.353 72.444 1.00 30.17 153 PHE B C 1
ATOM 2885 O O . PHE B 1 154 ? -15.548 39.287 71.872 1.00 33.74 153 PHE B O 1
ATOM 2893 N N . PRO B 1 155 ? -15.490 41.513 71.812 1.00 30.87 154 PRO B N 1
ATOM 2894 C CA . PRO B 1 155 ? -15.591 41.525 70.352 1.00 34.40 154 PRO B CA 1
ATOM 2895 C C . PRO B 1 155 ? -14.219 41.312 69.666 1.00 32.82 154 PRO B C 1
ATOM 2896 O O . PRO B 1 155 ? -14.179 40.931 68.509 1.00 34.06 154 PRO B O 1
ATOM 2900 N N . ARG B 1 156 ? -13.126 41.591 70.375 1.00 27.63 155 ARG B N 1
ATOM 2901 C CA . ARG B 1 156 ? -11.788 41.317 69.872 1.00 28.89 155 ARG B CA 1
ATOM 2902 C C . ARG B 1 156 ? -11.177 40.204 70.758 1.00 26.80 155 ARG B C 1
ATOM 2903 O O . ARG B 1 156 ? -11.080 40.363 71.986 1.00 28.08 155 ARG B O 1
ATOM 2906 N N . ILE B 1 157 ? -10.808 39.088 70.130 1.00 19.29 156 ILE B N 1
ATOM 2907 C CA . ILE B 1 157 ? -10.189 37.946 70.773 1.00 26.73 156 ILE B CA 1
ATOM 2908 C C . ILE B 1 157 ? -8.964 37.520 69.974 1.00 26.56 156 ILE B C 1
ATOM 2909 O O . ILE B 1 157 ? -9.052 37.367 68.758 1.00 32.05 156 ILE B O 1
ATOM 2914 N N . GLU B 1 158 ? -7.838 37.368 70.663 1.00 24.43 157 GLU B N 1
ATOM 2915 C CA . GLU B 1 158 ? -6.560 37.016 70.069 1.00 23.69 157 GLU B CA 1
ATOM 2916 C C . GLU B 1 158 ? -6.004 35.759 70.708 1.00 24.13 157 GLU B C 1
ATOM 2917 O O . GLU B 1 158 ? -5.708 35.742 71.893 1.00 26.21 157 GLU B O 1
ATOM 2923 N N . VAL B 1 159 ? -5.813 34.692 69.941 1.00 20.91 158 VAL B N 1
ATOM 2924 C CA . VAL B 1 159 ? -5.099 33.533 70.453 1.00 21.84 158 VAL B C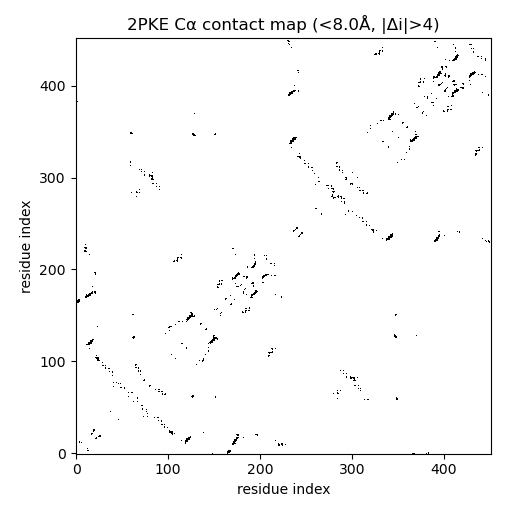A 1
ATOM 2925 C C . VAL B 1 159 ? -3.721 33.632 69.786 1.00 24.50 158 VAL B C 1
ATOM 2926 O O . VAL B 1 159 ? -3.621 33.790 68.558 1.00 25.88 158 VAL B O 1
ATOM 2930 N N . VAL B 1 160 ? -2.673 33.493 70.576 1.00 24.18 159 VAL B N 1
ATOM 2931 C CA . VAL B 1 160 ? -1.304 33.685 70.090 1.00 22.35 159 VAL B CA 1
ATOM 2932 C C . VAL B 1 160 ? -0.479 32.487 70.474 1.00 24.77 159 VA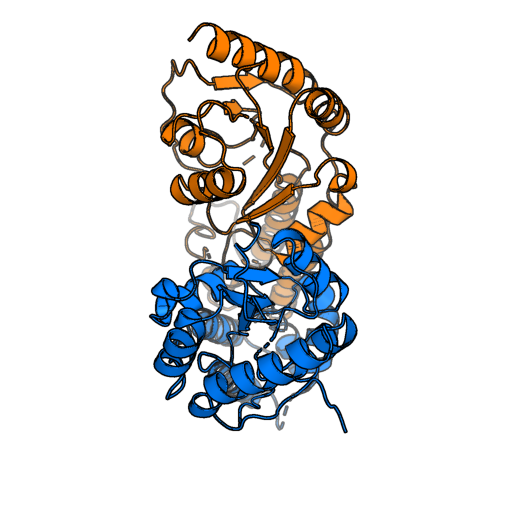L B C 1
ATOM 2933 O O . VAL B 1 160 ? -0.861 31.737 71.374 1.00 24.24 159 VAL B O 1
ATOM 2937 N N . SER B 1 161 ? 0.650 32.298 69.789 1.00 26.66 160 SER B N 1
ATOM 2938 C CA . SER B 1 161 ? 1.511 31.131 70.068 1.00 28.27 160 SER B CA 1
ATOM 2939 C C . SER B 1 161 ? 2.546 31.462 71.138 1.00 26.51 160 SER B C 1
ATOM 2940 O O . SER B 1 161 ? 3.035 30.578 71.823 1.00 25.53 160 SER B O 1
ATOM 2943 N N . GLU B 1 162 ? 2.856 32.747 71.285 1.00 24.39 161 GLU B N 1
ATOM 2944 C CA . GLU B 1 162 ? 3.766 33.165 72.307 1.00 25.24 161 GLU B CA 1
ATOM 2945 C C . GLU B 1 162 ? 3.387 34.535 72.803 1.00 25.84 161 GLU B C 1
ATOM 2946 O O . GLU B 1 162 ? 2.974 35.376 72.016 1.00 28.53 161 GLU B O 1
ATOM 2952 N N . LYS B 1 163 ? 3.513 34.741 74.114 1.00 24.34 162 LYS B N 1
ATOM 2953 C CA . LYS B 1 163 ? 3.345 36.066 74.742 1.00 23.12 162 LYS B CA 1
ATOM 2954 C C . LYS B 1 163 ? 4.696 36.741 74.966 1.00 26.50 162 LYS B C 1
ATOM 2955 O O . LYS B 1 163 ? 5.235 36.772 76.083 1.00 33.70 162 LYS B O 1
ATOM 2961 N N . ASP B 1 164 ? 5.274 37.252 73.896 1.00 27.11 163 ASP B N 1
ATOM 2962 C CA . ASP B 1 164 ? 6.523 37.960 73.986 1.00 24.33 163 ASP B CA 1
ATOM 2963 C C . ASP B 1 164 ? 6.200 39.380 73.604 1.00 23.29 163 ASP B C 1
ATOM 2964 O O . ASP B 1 164 ? 5.081 39.649 73.147 1.00 23.93 163 ASP B O 1
ATOM 2969 N N . PRO B 1 165 ? 7.145 40.308 73.827 1.00 22.88 164 PRO B N 1
ATOM 2970 C CA . PRO B 1 165 ? 6.909 41.683 73.516 1.00 25.14 164 PRO B CA 1
ATOM 2971 C C . PRO B 1 165 ? 6.462 41.912 72.083 1.00 27.65 164 PRO B C 1
ATOM 2972 O O . PRO B 1 165 ? 5.540 42.692 71.880 1.00 30.27 164 PRO B O 1
ATOM 2976 N N . GLN B 1 166 ? 7.053 41.221 71.109 1.00 28.96 165 GLN B N 1
ATOM 2977 C CA . GLN B 1 166 ? 6.689 41.476 69.714 1.00 30.54 165 GLN B CA 1
ATOM 2978 C C . GLN B 1 166 ? 5.228 41.065 69.456 1.00 25.87 165 GLN B C 1
ATOM 2979 O O . GLN B 1 166 ? 4.544 41.739 68.721 1.00 27.03 165 GLN B O 1
ATOM 2985 N N . THR B 1 167 ? 4.762 39.991 70.064 1.00 24.75 166 THR B N 1
ATOM 2986 C CA . THR B 1 167 ? 3.358 39.565 69.859 1.00 26.10 166 THR B CA 1
ATOM 2987 C C . THR B 1 167 ? 2.408 40.611 70.468 1.00 24.55 166 THR B C 1
ATOM 2988 O O . THR B 1 167 ? 1.422 41.022 69.866 1.00 25.67 166 THR B O 1
ATOM 2992 N N . TYR B 1 168 ? 2.691 41.084 71.669 1.00 24.41 167 TYR B N 1
ATOM 2993 C CA . TYR B 1 168 ? 1.821 42.130 72.206 1.00 19.77 167 TYR B CA 1
ATOM 2994 C C . TYR B 1 168 ? 1.902 43.383 71.369 1.00 18.80 167 TYR B C 1
ATOM 2995 O O . TYR B 1 168 ? 0.902 44.095 71.151 1.00 18.54 167 TYR B O 1
ATOM 3004 N N . ALA B 1 169 ? 3.092 43.683 70.849 1.00 19.74 168 ALA B N 1
ATOM 3005 C CA . ALA B 1 169 ? 3.242 44.875 70.010 1.00 15.70 168 ALA B CA 1
ATOM 3006 C C . ALA B 1 169 ? 2.452 44.779 68.750 1.00 18.92 168 ALA B C 1
ATOM 3007 O O . ALA B 1 169 ? 1.867 45.761 68.314 1.00 19.90 168 ALA B O 1
ATOM 3009 N N . ARG B 1 170 ? 2.456 43.594 68.155 1.00 23.59 169 ARG B N 1
ATOM 3010 C CA . ARG B 1 170 ? 1.682 43.317 66.926 1.00 25.83 169 ARG B CA 1
ATOM 3011 C C . ARG B 1 170 ? 0.206 43.518 67.201 1.00 27.67 169 ARG B C 1
ATOM 3012 O O . ARG B 1 170 ? -0.508 44.114 66.412 1.00 26.31 169 ARG B O 1
ATOM 3020 N N . VAL B 1 171 ? -0.261 42.991 68.332 1.00 28.49 170 VAL B N 1
ATOM 3021 C CA . VAL B 1 171 ? -1.672 43.123 68.680 1.00 27.57 170 VAL B CA 1
ATOM 3022 C C . VAL B 1 171 ? -2.053 44.583 68.768 1.00 24.55 170 VAL B C 1
ATOM 3023 O O . VAL B 1 171 ? -3.038 44.977 68.173 1.00 31.40 170 VAL B O 1
ATOM 3027 N N . LEU B 1 172 ? -1.282 45.382 69.493 1.00 26.39 171 LEU B N 1
ATOM 3028 C CA . LEU B 1 172 ? -1.551 46.844 69.650 1.00 25.99 171 LEU B CA 1
ATOM 3029 C C . LEU B 1 172 ? -1.426 47.600 68.364 1.00 27.68 171 LEU B C 1
ATOM 3030 O O . LEU B 1 172 ? -2.061 48.632 68.167 1.00 27.12 171 LEU B O 1
ATOM 3035 N N . SER B 1 173 ? -0.584 47.097 67.484 1.00 28.84 172 SER B N 1
ATOM 3036 C CA . SER B 1 173 ? -0.373 47.739 66.199 1.00 29.63 172 SER B CA 1
ATOM 3037 C C . SER B 1 173 ? -1.640 47.632 65.336 1.00 32.35 172 SER B C 1
ATOM 3038 O O . SER B 1 173 ? -1.970 48.552 64.594 1.00 29.08 172 SER B O 1
ATOM 3041 N N . GLU B 1 174 ? -2.369 46.524 65.492 1.00 35.39 173 GLU B N 1
ATOM 3042 C CA . GLU B 1 174 ? -3.653 46.302 64.813 1.00 36.19 173 GLU B CA 1
ATOM 3043 C C . GLU B 1 174 ? -4.768 47.179 65.374 1.00 35.92 173 GLU B C 1
ATOM 3044 O O . GLU B 1 174 ? -5.730 47.449 64.672 1.00 39.86 173 GLU B O 1
ATOM 3050 N N . PHE B 1 175 ? -4.663 47.598 66.634 1.00 35.93 174 PHE B N 1
ATOM 3051 C CA . PHE B 1 175 ? -5.604 48.562 67.204 1.00 35.07 174 PHE B CA 1
ATOM 3052 C C . PHE B 1 175 ? -5.179 50.010 66.939 1.00 35.32 174 PHE B C 1
ATOM 3053 O O . PHE B 1 175 ? -5.844 50.932 67.375 1.00 33.27 174 PHE B O 1
ATOM 3061 N N . ASP B 1 176 ? -4.045 50.219 66.279 1.00 34.22 175 ASP B N 1
ATOM 3062 C CA . ASP B 1 176 ? -3.444 51.547 66.177 1.00 32.76 175 ASP B CA 1
ATOM 3063 C C . ASP B 1 176 ? -3.428 52.292 67.518 1.00 31.61 175 ASP B C 1
ATOM 3064 O O . ASP B 1 176 ? -3.908 53.434 67.630 1.00 30.27 175 ASP B O 1
ATOM 3069 N N . LEU B 1 177 ? -2.868 51.654 68.541 1.00 31.73 176 LEU B N 1
ATOM 3070 C CA . LEU B 1 177 ? -2.909 52.210 69.891 1.00 30.21 176 LEU B CA 1
ATOM 3071 C C . LEU B 1 177 ? -1.548 52.055 70.523 1.00 26.03 176 LEU B C 1
ATOM 3072 O O . LEU B 1 177 ? -1.026 50.960 70.514 1.00 29.12 176 LEU B O 1
ATOM 3077 N N . PRO B 1 178 ? -0.984 53.135 71.097 1.00 28.35 177 PRO B N 1
ATOM 3078 C CA . PRO B 1 178 ? 0.329 52.993 71.751 1.00 28.68 177 PRO B CA 1
ATOM 3079 C C . PRO B 1 178 ? 0.229 52.191 73.049 1.00 27.99 177 PRO B C 1
ATOM 3080 O O . PRO B 1 178 ? -0.798 52.278 73.729 1.00 25.69 177 PRO B O 1
ATOM 3084 N N . ALA B 1 179 ? 1.302 51.475 73.391 1.00 29.07 178 ALA B N 1
ATOM 3085 C CA . ALA B 1 179 ? 1.349 50.639 74.602 1.00 27.40 178 ALA B CA 1
ATOM 3086 C C . ALA B 1 179 ? 1.060 51.390 75.900 1.00 24.59 178 ALA B C 1
ATOM 3087 O O . ALA B 1 179 ? 0.523 50.810 76.844 1.00 22.29 178 ALA B O 1
ATOM 3089 N N . GLU B 1 180 ? 1.359 52.691 75.918 1.00 21.23 179 GLU B N 1
ATOM 3090 C CA . GLU B 1 180 ? 1.119 53.584 77.065 1.00 20.73 179 GLU B CA 1
ATOM 3091 C C . GLU B 1 180 ? -0.377 53.754 77.389 1.00 19.61 179 GLU B C 1
ATOM 3092 O O . GLU B 1 180 ? -0.736 54.257 78.451 1.00 21.91 179 GLU B O 1
ATOM 3098 N N . ARG B 1 181 ? -1.239 53.367 76.445 1.00 18.10 180 ARG B N 1
ATOM 3099 C CA . ARG B 1 181 ? -2.698 53.428 76.605 1.00 18.47 180 ARG B CA 1
ATOM 3100 C C . ARG B 1 181 ? -3.356 52.068 76.743 1.00 21.67 180 ARG B C 1
ATOM 3101 O O . ARG B 1 181 ? -4.548 51.945 76.527 1.00 24.83 180 ARG B O 1
ATOM 3109 N N . PHE B 1 182 ? -2.570 51.078 77.160 1.00 19.52 181 PHE B N 1
ATOM 3110 C CA . PHE B 1 182 ? -2.976 49.689 77.280 1.00 22.39 181 PHE B CA 1
ATOM 3111 C C . PHE B 1 182 ? -2.623 49.168 78.647 1.00 21.57 181 PHE B C 1
ATOM 3112 O O . PHE B 1 182 ? -1.530 49.409 79.112 1.00 21.59 181 PHE B O 1
ATOM 3120 N N . VAL B 1 183 ? -3.541 48.400 79.230 1.00 23.75 182 VAL B N 1
ATOM 3121 C CA . VAL B 1 183 ? -3.374 47.685 80.499 1.00 23.52 182 VAL B CA 1
ATOM 3122 C C . VAL B 1 183 ? -3.645 46.205 80.227 1.00 21.86 182 VAL B C 1
ATOM 3123 O O . VAL B 1 183 ? -4.621 45.856 79.614 1.00 20.09 182 VAL B O 1
ATOM 3135 N N . ILE B 1 185 ? -4.264 42.500 82.017 1.00 18.98 184 ILE B N 1
ATOM 3136 C CA . ILE B 1 185 ? -4.622 41.793 83.244 1.00 18.53 184 ILE B CA 1
ATOM 3137 C C . ILE B 1 185 ? -4.353 40.316 83.135 1.00 20.12 184 ILE B C 1
ATOM 3138 O O . ILE B 1 185 ? -4.831 39.680 82.203 1.00 19.03 184 ILE B O 1
ATOM 3143 N N . GLY B 1 186 ? -3.611 39.774 84.103 1.00 17.43 185 GLY B N 1
ATOM 3144 C CA . GLY B 1 186 ? -3.285 38.366 84.049 1.00 18.20 185 GLY B CA 1
ATOM 3145 C C . GLY B 1 186 ? -2.796 37.808 85.340 1.00 20.19 185 GLY B C 1
ATOM 3146 O O . GLY B 1 186 ? -2.542 38.534 86.295 1.00 20.25 185 GLY B O 1
ATOM 3147 N N . ASN B 1 187 ? -2.682 36.484 85.331 1.00 18.57 186 ASN B N 1
ATOM 3148 C CA . ASN B 1 187 ? -2.182 35.767 86.450 1.00 20.27 186 ASN B CA 1
ATOM 3149 C C . ASN B 1 187 ? -0.696 35.412 86.370 1.00 21.85 186 ASN B C 1
ATOM 3150 O O . ASN B 1 187 ? -0.194 34.834 87.277 1.00 23.13 186 ASN B O 1
ATOM 3155 N N . SER B 1 188 ? -0.011 35.830 85.334 1.00 20.64 187 SER B N 1
ATOM 3156 C CA . SER B 1 188 ? 1.451 35.548 85.206 1.00 22.81 187 SER B CA 1
ATOM 3157 C C . SER B 1 188 ? 2.259 36.797 85.077 1.00 22.43 187 SER B C 1
ATOM 3158 O O . SER B 1 188 ? 2.084 37.530 84.123 1.00 21.23 187 SER B O 1
ATOM 3161 N N . LEU B 1 189 ? 3.169 37.043 86.030 1.00 21.44 188 LEU B N 1
ATOM 3162 C CA . LEU B 1 189 ? 4.063 38.198 85.894 1.00 20.79 188 LEU B CA 1
ATOM 3163 C C . LEU B 1 189 ? 4.963 38.021 84.660 1.00 21.92 188 LEU B C 1
ATOM 3164 O O . LEU B 1 189 ? 5.197 38.942 83.926 1.00 21.12 188 LEU B O 1
ATOM 3169 N N . ARG B 1 190 ? 5.380 36.785 84.393 1.00 20.99 189 ARG B N 1
ATOM 3170 C CA . ARG B 1 190 ? 6.320 36.496 83.318 1.00 22.35 189 ARG B CA 1
ATOM 3171 C C . ARG B 1 190 ? 5.722 36.719 81.911 1.00 23.15 189 ARG B C 1
ATOM 3172 O O . ARG B 1 190 ? 6.351 37.318 81.063 1.00 21.07 189 ARG B O 1
ATOM 3180 N N A SER B 1 191 ? 4.514 36.212 81.685 0.50 23.42 190 SER B N 1
ATOM 3181 N N B SER B 1 191 ? 4.512 36.226 81.689 0.50 22.22 190 SER B N 1
ATOM 3182 C CA A SER B 1 191 ? 3.918 36.194 80.339 0.50 23.23 190 SER B CA 1
ATOM 3183 C CA B SER B 1 191 ? 3.906 36.218 80.349 0.50 20.89 190 SER B CA 1
ATOM 3184 C C A SER B 1 191 ? 2.756 37.156 80.129 0.50 23.29 190 SER B C 1
ATOM 3185 C C B SER B 1 191 ? 2.879 37.320 80.149 0.50 22.05 190 SER B C 1
ATOM 3186 O O A SER B 1 191 ? 2.396 37.393 78.989 0.50 25.20 190 SER B O 1
ATOM 3187 O O B SER B 1 191 ? 2.778 37.871 79.063 0.50 23.60 190 SER B O 1
ATOM 3192 N N . ASP B 1 192 ? 2.144 37.679 81.203 1.00 22.08 191 ASP B N 1
ATOM 3193 C CA . ASP B 1 192 ? 1.074 38.675 81.060 1.00 22.91 191 ASP B CA 1
ATOM 3194 C C . ASP B 1 192 ? 1.550 40.079 81.339 1.00 21.02 191 ASP B C 1
ATOM 3195 O O . ASP B 1 192 ? 1.217 40.981 80.608 1.00 28.97 191 ASP B O 1
ATOM 3200 N N . VAL B 1 193 ? 2.337 40.283 82.385 1.00 21.92 192 VAL B N 1
ATOM 3201 C CA . VAL B 1 193 ? 2.716 41.655 82.792 1.00 20.85 192 VAL B CA 1
ATOM 3202 C C . VAL B 1 193 ? 4.058 42.136 82.171 1.00 21.54 192 VAL B C 1
ATOM 3203 O O . VAL B 1 193 ? 4.140 43.182 81.527 1.00 23.27 192 VAL B O 1
ATOM 3207 N N . GLU B 1 194 ? 5.096 41.333 82.365 1.00 21.81 193 GLU B N 1
ATOM 3208 C CA . GLU B 1 194 ? 6.446 41.722 82.006 1.00 19.64 193 GLU B CA 1
ATOM 3209 C C . GLU B 1 194 ? 6.557 42.101 80.549 1.00 20.14 193 GLU B C 1
ATOM 3210 O O . GLU B 1 194 ? 7.133 43.156 80.239 1.00 19.67 193 GLU B O 1
ATOM 3216 N N . PRO B 1 195 ? 6.016 41.273 79.626 1.00 20.27 194 PRO B N 1
ATOM 3217 C CA . PRO B 1 195 ? 6.208 41.651 78.226 1.00 21.83 194 PRO B CA 1
ATOM 3218 C C . PRO B 1 195 ? 5.530 42.939 77.884 1.00 22.81 194 PRO B C 1
ATOM 3219 O O . PRO B 1 195 ? 6.041 43.713 77.090 1.00 24.86 194 PRO B O 1
ATOM 3223 N N . VAL B 1 196 ? 4.377 43.185 78.509 1.00 23.46 195 VAL B N 1
ATOM 3224 C CA . VAL B 1 196 ? 3.636 44.433 78.293 1.00 20.66 195 VAL B CA 1
ATOM 3225 C C . VAL B 1 196 ? 4.315 45.649 78.855 1.00 21.94 195 VAL B C 1
ATOM 3226 O O . VAL B 1 196 ? 4.325 46.690 78.208 1.00 19.61 195 VAL B O 1
ATOM 3230 N N . LEU B 1 197 ? 4.863 45.541 80.055 1.00 23.30 196 LEU B N 1
ATOM 3231 C CA . LEU B 1 197 ? 5.699 46.592 80.600 1.00 21.74 196 LEU B CA 1
ATOM 3232 C C . LEU B 1 197 ? 6.877 46.875 79.651 1.00 21.97 196 LEU B C 1
ATOM 3233 O O . LEU B 1 197 ? 7.248 48.052 79.415 1.00 20.29 196 LEU B O 1
ATOM 3238 N N . ALA B 1 198 ? 7.429 45.804 79.087 1.00 22.19 197 ALA B N 1
ATOM 3239 C CA . ALA B 1 198 ? 8.627 45.901 78.235 1.00 22.95 197 ALA B CA 1
ATOM 3240 C C . ALA B 1 198 ? 8.387 46.826 77.037 1.00 24.79 197 ALA B C 1
ATOM 3241 O O . ALA B 1 198 ? 9.290 47.531 76.609 1.00 28.60 197 ALA B O 1
ATOM 3243 N N . ILE B 1 199 ? 7.165 46.890 76.544 1.00 21.59 198 ILE B N 1
ATOM 3244 C CA . ILE B 1 199 ? 6.852 47.778 75.418 1.00 22.66 198 ILE B CA 1
ATOM 3245 C C . ILE B 1 199 ? 6.217 49.109 75.829 1.00 22.77 198 ILE B C 1
ATOM 3246 O O . ILE B 1 199 ? 5.788 49.882 74.968 1.00 22.46 198 ILE B O 1
ATOM 3251 N N . GLY B 1 200 ? 6.201 49.411 77.136 1.00 22.16 199 GLY B N 1
ATOM 3252 C CA . GLY B 1 200 ? 5.683 50.700 77.636 1.00 21.51 199 GLY B CA 1
ATOM 3253 C C . GLY B 1 200 ? 4.257 50.679 78.188 1.00 21.33 199 GLY B C 1
ATOM 3254 O O . GLY B 1 200 ? 3.645 51.741 78.418 1.00 19.09 199 GLY B O 1
ATOM 3255 N N . GLY B 1 201 ? 3.727 49.472 78.412 1.00 20.41 200 GLY B N 1
ATOM 3256 C CA . GLY B 1 201 ? 2.351 49.310 78.944 1.00 22.35 200 GLY B CA 1
ATOM 3257 C C . GLY B 1 201 ? 2.266 49.265 80.483 1.00 23.08 200 GLY B C 1
ATOM 3258 O O . GLY B 1 201 ? 3.237 49.558 81.204 1.00 23.90 200 GLY B O 1
ATOM 3259 N N . TRP B 1 202 ? 1.068 48.923 80.949 1.00 21.51 201 TRP B N 1
ATOM 3260 C CA . TRP B 1 202 ? 0.700 48.865 82.335 1.00 21.44 201 TRP B CA 1
ATOM 3261 C C . TRP B 1 202 ? 0.163 47.461 82.590 1.00 21.19 201 TRP B C 1
ATOM 3262 O O . TRP B 1 202 ? -0.357 46.832 81.673 1.00 22.33 201 TRP B O 1
ATOM 3273 N N . GLY B 1 203 ? 0.243 47.005 83.837 1.00 20.62 202 GLY B N 1
ATOM 3274 C CA . GLY B 1 203 ? -0.233 45.669 84.190 1.00 20.68 202 GLY B CA 1
ATOM 3275 C C . GLY B 1 203 ? -1.075 45.629 85.456 1.00 20.55 202 GLY B C 1
ATOM 3276 O O . GLY B 1 203 ? -0.895 46.453 86.393 1.00 20.31 202 GLY B O 1
ATOM 3277 N N . ILE B 1 204 ? -1.990 44.666 85.458 1.00 19.92 203 ILE B N 1
ATOM 3278 C CA . ILE B 1 204 ? -2.662 44.219 86.626 1.00 18.49 203 ILE B CA 1
ATOM 3279 C C . ILE B 1 204 ? -2.391 42.724 86.786 1.00 18.23 203 ILE B C 1
ATOM 3280 O O . ILE B 1 204 ? -2.612 41.929 85.892 1.00 20.67 203 ILE B O 1
ATOM 3285 N N . TYR B 1 205 ? -1.932 42.362 87.966 1.00 17.80 204 TYR B N 1
ATOM 3286 C CA . TYR B 1 205 ? -1.534 41.006 88.270 1.00 16.50 204 TYR B CA 1
ATOM 3287 C C . TYR B 1 205 ? -2.497 40.410 89.318 1.00 20.56 204 TYR B C 1
ATOM 3288 O O . TYR B 1 205 ? -2.613 40.918 90.470 1.00 21.69 204 TYR B O 1
ATOM 3297 N N . THR B 1 206 ? -3.125 39.315 88.945 1.00 19.30 205 THR B N 1
ATOM 3298 C CA . THR B 1 206 ? -4.024 38.581 89.837 1.00 20.74 205 THR B CA 1
ATOM 3299 C C . THR B 1 206 ? -3.617 37.103 89.863 1.00 21.87 205 THR B C 1
ATOM 3300 O O . THR B 1 206 ? -4.044 36.307 89.008 1.00 21.99 205 THR B O 1
ATOM 3304 N N . PRO B 1 207 ? -2.766 36.765 90.821 1.00 25.35 206 PRO B N 1
ATOM 3305 C CA . PRO B 1 207 ? -2.180 35.436 90.903 1.00 29.15 206 PRO B CA 1
ATOM 3306 C C . PRO B 1 207 ? -3.212 34.383 91.337 1.00 32.15 206 PRO B C 1
ATOM 3307 O O . PRO B 1 207 ? -4.200 34.717 92.022 1.00 32.95 206 PRO B O 1
ATOM 3311 N N . TYR B 1 208 ? -3.011 33.145 90.899 1.00 35.61 207 TYR B N 1
ATOM 3312 C CA . TYR B 1 208 ? -4.044 32.131 90.990 1.00 41.39 207 TYR B CA 1
ATOM 3313 C C . TYR B 1 208 ? -3.468 30.887 91.632 1.00 42.93 207 TYR B C 1
ATOM 3314 O O . TYR B 1 208 ? -2.311 30.878 92.063 1.00 44.82 207 TYR B O 1
ATOM 3323 N N . GLN B 1 216 ? 9.900 29.760 85.492 1.00 59.95 215 GLN B N 1
ATOM 3324 C CA . GLN B 1 216 ? 9.322 31.001 84.980 1.00 60.11 215 GLN B CA 1
ATOM 3325 C C . GLN B 1 216 ? 9.780 32.272 85.737 1.00 57.25 215 GLN B C 1
ATOM 3326 O O . GLN B 1 216 ? 8.952 33.189 85.942 1.00 60.93 215 GLN B O 1
ATOM 3332 N N . ASP B 1 217 ? 11.053 32.370 86.166 1.00 50.54 216 ASP B N 1
ATOM 3333 C CA . ASP B 1 217 ? 11.459 33.600 86.853 1.00 42.11 216 ASP B CA 1
ATOM 3334 C C . ASP B 1 217 ? 10.944 34.711 85.932 1.00 36.90 216 ASP B C 1
ATOM 3335 O O . ASP B 1 217 ? 10.870 34.542 84.729 1.00 43.43 216 ASP B O 1
ATOM 3337 N N . HIS B 1 218 ? 10.537 35.827 86.486 1.00 25.83 217 HIS B N 1
ATOM 3338 C CA . HIS B 1 218 ? 10.123 36.945 85.647 1.00 23.05 217 HIS B CA 1
ATOM 3339 C C . HIS B 1 218 ? 11.114 38.073 85.967 1.00 19.95 217 HIS B C 1
ATOM 3340 O O . HIS B 1 218 ? 11.907 37.989 86.903 1.00 20.06 217 HIS B O 1
ATOM 3347 N N . GLY B 1 219 ? 11.051 39.111 85.167 1.00 22.29 218 GLY B N 1
ATOM 3348 C CA . GLY B 1 219 ? 11.920 40.249 85.297 1.00 22.12 218 GLY B CA 1
ATOM 3349 C C . GLY B 1 219 ? 11.248 41.502 85.816 1.00 21.33 218 GLY B C 1
ATOM 3350 O O . GLY B 1 219 ? 11.748 42.588 85.566 1.00 21.82 218 GLY B O 1
ATOM 3351 N N . VAL B 1 220 ? 10.106 41.380 86.509 1.00 22.44 219 VAL B N 1
ATOM 3352 C CA . VAL B 1 220 ? 9.403 42.558 86.986 1.00 19.85 219 VAL B CA 1
ATOM 3353 C C . VAL B 1 220 ? 10.048 43.081 88.272 1.00 22.42 219 VAL B C 1
ATOM 3354 O O . VAL B 1 220 ? 10.317 42.313 89.177 1.00 21.59 219 VAL B O 1
ATOM 3358 N N . ALA B 1 221 ? 10.375 44.379 88.288 1.00 20.99 220 ALA B N 1
ATOM 3359 C CA . ALA B 1 221 ? 11.090 45.033 89.371 1.00 20.17 220 ALA B CA 1
ATOM 3360 C C . ALA B 1 221 ? 10.230 45.094 90.611 1.00 22.78 220 ALA B C 1
ATOM 3361 O O . ALA B 1 221 ? 8.999 45.246 90.525 1.00 20.89 220 ALA B O 1
ATOM 3363 N N . ALA B 1 222 ? 10.856 44.928 91.773 1.00 22.95 221 ALA B N 1
ATOM 3364 C CA . ALA B 1 222 ? 10.102 44.903 93.034 1.00 25.21 221 ALA B CA 1
ATOM 3365 C C . ALA B 1 222 ? 9.282 46.201 93.258 1.00 23.61 221 ALA B C 1
ATOM 3366 O O . ALA B 1 222 ? 8.223 46.193 93.872 1.00 25.25 221 ALA B O 1
ATOM 3368 N N . ASP B 1 223 ? 9.774 47.291 92.714 1.00 24.07 222 ASP B N 1
ATOM 3369 C CA . ASP B 1 223 ? 9.147 48.592 92.903 1.00 26.95 222 ASP B CA 1
ATOM 3370 C C . ASP B 1 223 ? 8.451 49.052 91.615 1.00 27.44 222 ASP B C 1
ATOM 3371 O O . ASP B 1 223 ? 8.239 50.230 91.416 1.00 29.03 222 ASP B O 1
ATOM 3376 N N . GLU B 1 224 ? 8.106 48.136 90.728 1.00 22.84 223 GLU B N 1
ATOM 3377 C CA . GLU B 1 224 ? 7.437 48.539 89.472 1.00 22.53 223 GLU B CA 1
ATOM 3378 C C . GLU B 1 224 ? 6.203 49.435 89.697 1.00 22.77 223 GLU B C 1
ATOM 3379 O O . GLU B 1 224 ? 5.207 48.991 90.210 1.00 24.30 223 GLU B O 1
ATOM 3385 N N . PRO B 1 225 ? 6.274 50.719 89.320 1.00 22.75 224 PRO B N 1
ATOM 3386 C CA . PRO B 1 225 ? 5.140 51.613 89.480 1.00 24.02 224 PRO B CA 1
ATOM 3387 C C . PRO B 1 225 ? 3.952 51.469 88.508 1.00 21.40 224 PRO B C 1
ATOM 3388 O O . PRO B 1 225 ? 2.862 51.914 88.833 1.00 21.62 224 PRO B O 1
ATOM 3392 N N . ARG B 1 226 ? 4.130 50.804 87.372 1.00 19.27 225 ARG B N 1
ATOM 3393 C CA . ARG B 1 226 ? 3.077 50.705 86.356 1.00 21.94 225 ARG B CA 1
ATOM 3394 C C . ARG B 1 226 ? 2.282 49.402 86.481 1.00 21.91 225 ARG B C 1
ATOM 3395 O O . ARG B 1 226 ? 1.707 48.907 85.522 1.00 22.04 225 ARG B O 1
ATOM 3403 N N . LEU B 1 227 ? 2.270 48.860 87.692 1.00 22.46 226 LEU B N 1
ATOM 3404 C CA . LEU B 1 227 ? 1.689 47.564 88.007 1.00 22.40 226 LEU B CA 1
ATOM 3405 C C . LEU B 1 227 ? 0.798 47.743 89.209 1.00 19.41 226 LEU B C 1
ATOM 3406 O O . LEU B 1 227 ? 1.158 48.504 90.123 1.00 18.54 226 LEU B O 1
ATOM 3411 N N . ARG B 1 228 ? -0.352 47.077 89.228 1.00 19.10 227 ARG B N 1
ATOM 3412 C CA . ARG B 1 228 ? -1.033 46.737 90.487 1.00 18.49 227 ARG B CA 1
ATOM 3413 C C . ARG B 1 228 ? -1.241 45.247 90.649 1.00 19.02 227 ARG B C 1
ATOM 3414 O O . ARG B 1 228 ? -1.686 44.576 89.760 1.00 18.95 227 ARG B O 1
ATOM 3422 N N . GLU B 1 229 ? -0.976 44.736 91.835 1.00 20.16 228 GLU B N 1
ATOM 3423 C CA . GLU B 1 229 ? -1.434 43.398 92.188 1.00 19.87 228 GLU B CA 1
ATOM 3424 C C . GLU B 1 229 ? -2.824 43.549 92.838 1.00 20.05 228 GLU B C 1
ATOM 3425 O O . GLU B 1 229 ? -3.019 44.282 93.809 1.00 19.69 228 GLU B O 1
ATOM 3431 N N . VAL B 1 230 ? -3.771 42.843 92.261 1.00 16.51 229 VAL B N 1
ATOM 3432 C CA . VAL B 1 230 ? -5.185 42.920 92.651 1.00 17.58 229 VAL B CA 1
ATOM 3433 C C . VAL B 1 230 ? -5.555 41.486 92.990 1.00 16.71 229 VAL B C 1
ATOM 3434 O O . VAL B 1 230 ? -5.374 40.582 92.180 1.00 16.95 229 VAL B O 1
ATOM 3438 N N . PRO B 1 231 ? -5.978 41.237 94.226 1.00 23.20 230 PRO B N 1
ATOM 3439 C CA . PRO B 1 231 ? -6.173 39.852 94.650 1.00 23.64 230 PRO B CA 1
ATOM 3440 C C . PRO B 1 231 ? -7.312 39.068 93.965 1.00 25.13 230 PRO B C 1
ATOM 3441 O O . PRO B 1 231 ? -7.240 37.839 93.865 1.00 23.26 230 PRO B O 1
ATOM 3445 N N . ASP B 1 232 ? -8.348 39.755 93.517 1.00 24.03 231 ASP B N 1
ATOM 3446 C CA . ASP B 1 232 ? -9.460 39.078 92.862 1.00 23.04 231 ASP B CA 1
ATOM 3447 C C . ASP B 1 232 ? -10.103 40.008 91.872 1.00 24.40 231 ASP B C 1
ATOM 3448 O O . ASP B 1 232 ? -9.850 41.193 91.920 1.00 19.41 231 ASP B O 1
ATOM 3453 N N . PRO B 1 233 ? -10.897 39.460 90.939 1.00 23.70 232 PRO B N 1
ATOM 3454 C CA . PRO B 1 233 ? -11.430 40.293 89.876 1.00 22.81 232 PRO B CA 1
ATOM 3455 C C . PRO B 1 233 ? -12.291 41.463 90.288 1.00 17.34 232 PRO B C 1
ATOM 3456 O O . PRO B 1 233 ? -12.335 42.410 89.553 1.00 18.58 232 PRO B O 1
ATOM 3460 N N . SER B 1 234 ? -12.950 41.411 91.447 1.00 20.58 233 SER B N 1
ATOM 3461 C CA . SER B 1 234 ? -13.778 42.524 91.888 1.00 22.82 233 SER B CA 1
ATOM 3462 C C . SER B 1 234 ? -12.951 43.776 92.028 1.00 16.80 233 SER B C 1
ATOM 3463 O O . SER B 1 234 ? -13.505 44.846 92.054 1.00 22.31 233 SER B O 1
ATOM 3466 N N . GLY B 1 235 ? -11.630 43.637 92.147 1.00 15.82 234 GLY B N 1
ATOM 3467 C CA . GLY B 1 235 ? -10.745 44.831 92.221 1.00 17.88 234 GLY B CA 1
ATOM 3468 C C . GLY B 1 235 ? -10.249 45.357 90.878 1.00 17.85 234 GLY B C 1
ATOM 3469 O O . GLY B 1 235 ? -9.644 46.452 90.842 1.00 18.32 234 GLY B O 1
ATOM 3470 N N . TRP B 1 236 ? -10.493 44.627 89.765 1.00 17.62 235 TRP B N 1
ATOM 3471 C CA . TRP B 1 236 ? -9.968 45.038 88.486 1.00 17.34 235 TRP B CA 1
ATOM 3472 C C . TRP B 1 236 ? -10.461 46.390 88.010 1.00 18.03 235 TRP B C 1
ATOM 3473 O O . TRP B 1 236 ? -9.651 47.177 87.539 1.00 19.68 235 TRP B O 1
ATOM 3484 N N . PRO B 1 237 ? -11.778 46.673 88.111 1.00 17.90 236 PRO B N 1
ATOM 3485 C CA . PRO B 1 237 ? -12.212 47.997 87.636 1.00 20.52 236 PRO B CA 1
ATOM 3486 C C . PRO B 1 237 ? -11.559 49.204 88.336 1.00 19.85 236 PRO B C 1
ATOM 3487 O O . PRO B 1 237 ? -11.168 50.164 87.665 1.00 19.46 236 PRO B O 1
ATOM 3491 N N . ALA B 1 238 ? -11.469 49.155 89.666 1.00 20.79 237 ALA B N 1
ATOM 3492 C CA . ALA B 1 238 ? -10.836 50.187 90.438 1.00 20.00 237 ALA B CA 1
ATOM 3493 C C . ALA B 1 238 ? -9.361 50.308 90.053 1.00 20.26 237 ALA B C 1
ATOM 3494 O O . ALA B 1 238 ? -8.835 51.408 89.935 1.00 19.37 237 ALA B O 1
ATOM 3496 N N . ALA B 1 239 ? -8.717 49.168 89.796 1.00 17.69 238 ALA B N 1
ATOM 3497 C CA . ALA B 1 239 ? -7.294 49.148 89.437 1.00 18.00 238 ALA B CA 1
ATOM 3498 C C . ALA B 1 239 ? -7.059 49.750 88.048 1.00 19.10 238 ALA B C 1
ATOM 3499 O O . ALA B 1 239 ? -6.133 50.552 87.875 1.00 19.04 238 ALA B O 1
ATOM 3501 N N . VAL B 1 240 ? -7.938 49.461 87.096 1.00 17.68 239 VAL B N 1
ATOM 3502 C CA . VAL B 1 240 ? -7.844 50.059 85.761 1.00 19.56 239 VAL B CA 1
ATOM 3503 C C . VAL B 1 240 ? -7.952 51.569 85.856 1.00 21.45 239 VAL B C 1
ATOM 3504 O O . VAL B 1 240 ? -7.220 52.293 85.179 1.00 20.73 239 VAL B O 1
ATOM 3508 N N . ARG B 1 241 ? -8.894 52.031 86.679 1.00 21.70 240 ARG B N 1
ATOM 3509 C CA . ARG B 1 241 ? -9.097 53.468 86.875 1.00 24.06 240 ARG B CA 1
ATOM 3510 C C . ARG B 1 241 ? -7.934 54.120 87.607 1.00 21.09 240 ARG B C 1
ATOM 3511 O O . ARG B 1 241 ? -7.568 55.234 87.282 1.00 19.32 240 ARG B O 1
ATOM 3519 N N . ALA B 1 242 ? -7.358 53.428 88.583 1.00 20.69 241 ALA B N 1
ATOM 3520 C CA . ALA B 1 242 ? -6.158 53.873 89.249 1.00 19.60 241 ALA B CA 1
ATOM 3521 C C . ALA B 1 242 ? -4.977 54.037 88.271 1.00 19.99 241 ALA B C 1
ATOM 3522 O O . ALA B 1 242 ? -4.301 55.046 88.291 1.00 20.95 241 ALA B O 1
ATOM 3524 N N . LEU B 1 243 ? -4.758 53.035 87.424 1.00 20.97 242 LEU B N 1
ATOM 3525 C CA . LEU B 1 243 ? -3.693 53.079 86.424 1.00 19.41 242 LEU B CA 1
ATOM 3526 C C . LEU B 1 243 ? -3.983 54.148 85.390 1.00 20.28 242 LEU B C 1
ATOM 3527 O O . LEU B 1 243 ? -3.096 54.841 84.966 1.00 22.81 242 LEU B O 1
ATOM 3532 N N . ASP B 1 244 ? -5.257 54.361 85.082 1.00 20.48 243 ASP B N 1
ATOM 3533 C CA . ASP B 1 244 ? -5.677 55.379 84.148 1.00 19.34 243 ASP B CA 1
ATOM 3534 C C . ASP B 1 244 ? -5.399 56.782 84.685 1.00 21.60 243 ASP B C 1
ATOM 3535 O O . ASP B 1 244 ? -4.822 57.606 84.001 1.00 21.68 243 ASP B O 1
ATOM 3540 N N . ALA B 1 245 ? -5.733 57.017 85.936 1.00 20.42 244 ALA B N 1
ATOM 3541 C CA . ALA B 1 245 ? -5.361 58.291 86.574 1.00 20.86 244 ALA B CA 1
ATOM 3542 C C . ALA B 1 245 ? -3.834 58.474 86.616 1.00 20.28 244 ALA B C 1
ATOM 3543 O O . ALA B 1 245 ? -3.333 59.534 86.358 1.00 19.45 244 ALA B O 1
ATOM 3545 N N . GLN B 1 246 ? -3.082 57.437 86.966 1.00 20.51 245 GLN B N 1
ATOM 3546 C CA . GLN B 1 246 ? -1.619 57.546 86.954 1.00 21.22 245 GLN B CA 1
ATOM 3547 C C . GLN B 1 246 ? -1.003 57.899 85.585 1.00 21.36 245 GLN B C 1
ATOM 3548 O O . GLN B 1 246 ? -0.056 58.696 85.504 1.00 22.21 245 GLN B O 1
ATOM 3554 N N . ALA B 1 247 ? -1.527 57.279 84.534 1.00 21.22 246 ALA B N 1
ATOM 3555 C CA . ALA B 1 247 ? -1.110 57.521 83.163 1.00 22.29 246 ALA B CA 1
ATOM 3556 C C . ALA B 1 247 ? -1.458 58.970 82.773 1.00 25.56 246 ALA B C 1
ATOM 3557 O O . ALA B 1 247 ? -0.693 59.610 82.080 1.00 26.13 246 ALA B O 1
ATOM 3559 N N . GLY B 1 248 ? -2.612 59.450 83.218 1.00 29.08 247 GLY B N 1
ATOM 3560 C CA . GLY B 1 248 ? -3.004 60.860 83.057 1.00 31.26 247 GLY B CA 1
ATOM 3561 C C . GLY B 1 248 ? -2.065 61.854 83.717 1.00 33.74 247 GLY B C 1
ATOM 3562 O O . GLY B 1 248 ? -1.756 62.868 83.118 1.00 37.38 247 GLY B O 1
ATOM 3563 N N . ARG B 1 249 ? -1.619 61.578 84.948 1.00 37.98 248 ARG B N 1
ATOM 3564 C CA . ARG B 1 249 ? -0.635 62.430 85.657 1.00 40.93 248 ARG B CA 1
ATOM 3565 C C . ARG B 1 249 ? 0.756 62.309 85.024 1.00 45.07 248 ARG B C 1
ATOM 3566 O O . ARG B 1 249 ? 1.420 63.310 84.796 1.00 46.74 248 ARG B O 1
ATOM 3574 N N . GLN B 1 250 ? 1.192 61.068 84.775 1.00 49.00 249 GLN B N 1
ATOM 3575 C CA . GLN B 1 250 ? 2.487 60.764 84.121 1.00 49.87 249 GLN B CA 1
ATOM 3576 C C . GLN B 1 250 ? 2.430 61.122 82.631 1.00 49.07 249 GLN B C 1
ATOM 3577 O O . GLN B 1 250 ? 2.146 62.271 82.267 1.00 45.24 249 GLN B O 1
#

CATH classification: 3.40.50.1000 (+1 more: 1.10.150.240)

Radius of gyration: 24.27 Å; Cα contacts (8 Å, |Δi|>4): 764; chains: 2; bounding box: 35×72×62 Å

Secondary structure (DSSP, 8-state):
-----PPTT-S--EEEE--BTTTB--HHHHHHHHHHHHHHHTTT---TTHHHHHHHHHHHH-SSS------HHHHHHTTT---HHHHHHHHHHHHHHHT----BPTTHHHHHHHHHTTSEEEEEEES-HHHHHHHHHHHSGGGT---EEEES--SHHHHHHHHHHHT--GGGB--BS-IIIIIHHHHHTT--EEE------TTEEE-SSGGGHHHHHHHHHHHHHHH-/--S--EEEE--BTTTB--HHHHHHHHHHHHHHHTTTS--SS-----TTTT---SSS------HHHHHHTTT-S-HHHHHHHHHHHHHHHT-PPPBPTTHHHHHHHHHTTSEEEEEEES-HHHHHHHHHHTTGGGG-SEEEEES--SHHHHHHHHHHTT--GGGB--BS-IIIIIHHHHHTT--EEE---------TT-TTEEE-SSGGGHHHHHHHHHHHHHH-

Solvent-accessible surface area: 19940 Å² total

Sequence (452 aa):
GTPIAQRDGQAIQLVGFDGDDTLWKSEDYYRTAEADFEAILSGYLDQQHLLAVERRNLKIFGYGAKGTLSIETAIELTEARIEARDIQQRIVEIGRATLQHPVEVIAGVREAVAAIAADYAVVLITKGDLFHQEQKIEQSGLSDLFPRIEVVSEKDPQTYARVLSEFDLPAERFVIGNSLRSDVEPVLAIGGWGIYTPYADEPRLRREVPDPSGWPAAVRALDAQAGRQQGQAIQLVGFDGDDTLWKKSEDYYRTAEADFEAILSGYLDLGDSRQQHLLAVEFGYGAKGTLSIETAIELTEARIEARDIQRIVEIGRATLQHHPVEVIAGVREEAVAAIAADYAVVLITKGDLFHQEQKIEQSGLSDLFPRIEVVSEKDPQTYARVLSEFDLPAERFVIGNSLRSSDVEPVLAIGGWGIYTPYQDHGVAADEPRLREVPDPSGWPAAVRALDAQAGRQ

Foldseek 3Di:
DAAFDADPPWQAAEEEFEPDLTFWDQVVLVVVLVVLVVVLCVVQDCDPVLVVLCVVLCVPAFDDLVSLVSLVVSCVVNVNPRDPVSNVVSVVSSVCSLVPQTETDPPNLVLLVLQVVRHHYEYEYEDDPVSVVVNCVNHPCCVSHVHYHYDRAQALVVVVVVVVRNVHQLLNYEEDADCVRAAVSSVVSPHAYEHAHRVPDDRYDDDPHSNCNNVVNVVNRVVSVVVD/DFFAAEEEFEDDLTFWDQVVLVVVLVVQLVVLCVVQDDPVDPDDDDCVVLCCDDALNSLVSLVCSCVVNVNPDDPVSNVVSVVSSVCSLPDQIGTDPLNVVLLVLVLVRHHYEYEYEDDPVSVVVNCVSSPCCVSHVHYHYDNAQALVVVVVVCVVVVHQLSNYEEDQACARFPQSSVVRPHAYEHAHSHDHDQDPPDPRYHDDPHSNCNVVVVVVSRVVSVVD

Organism: Xanthomonas campestris pv. campestris (strain ATCC 33913 / DSM 3586 / NCPPB 528 / LMG 568 / P 25) (NCBI:txid190485)

InterPro domains:
  IPR023198 Phosphoglycolate phosphatase-like, domain 2 [G3DSA:1.10.150.240] (27-109)
  IPR023214 HAD superfamily [G3DSA:3.40.50.1000] (12-215)
  IPR036412 HAD-like superfamily [SSF56784] (11-220)
  IPR051540 S-2-haloalkanoic acid dehalogenase [PTHR43316] (10-230)